Protein 6YS8 (pdb70)

B-factor: mean 116.94, std 24.21, range [65.99, 197.25]

Solvent-accessible surface area: 34850 Å² total; per-residue (Å²): 127,118,48,29,86,4,2,29,0,0,0,1,0,2,1,0,2,9,0,13,38,24,6,71,41,9,3,35,0,1,0,36,0,4,104,50,0,57,53,25,8,77,41,25,28,91,72,2,97,70,55,34,72,40,5,61,90,82,6,72,128,56,141,48,149,84,20,128,8,6,101,11,4,91,112,2,44,57,16,0,64,113,5,29,94,40,0,19,76,1,28,88,55,1,28,146,64,66,135,71,63,128,166,105,55,90,43,41,21,97,24,0,9,44,12,53,36,3,20,64,0,7,57,1,41,20,34,47,159,60,0,56,65,0,26,56,73,0,78,100,3,36,62,36,2,115,84,20,5,29,153,58,167,153,24,45,50,27,28,64,80,4,65,138,44,2,55,14,73,69,43,132,30,60,46,29,52,98,30,100,13,0,14,36,11,0,21,31,2,5,2,0,0,0,1,0,10,0,0,1,11,8,30,4,0,0,60,6,2,27,40,1,5,80,38,16,97,95,121,58,23,41,61,0,4,29,0,0,6,3,1,1,1,6,16,6,6,47,30,33,22,47,18,25,36,12,1,0,0,54,2,4,89,40,5,66,45,25,5,92,56,19,51,84,70,2,96,61,46,37,68,54,2,49,116,89,13,70,111,47,160,44,94,57,27,126,5,8,91,26,7,82,131,3,50,60,20,1,87,89,4,44,71,29,0,17,77,2,28,87,27,0,34,132,73,67,141,86,85,175,138,90,54,87,48,43,16,61,49,0,67,105,13,88,38,5,94,70,2,20,85,58,141,31,28,27,170,52,0,80,72,2,33,56,42,2,79,120,6,28,55,34,3,92,84,26,5,41,146,60,174,128,17,52,44,25,27,62,73,1,76,161,41,3,69,31,79,61,55,115,49,106,127,37,106,116,54,89,10,1,24,75,22,4,91,41,8,4,2,0,0,1,1,0,4,1,0,3,12,6,32,6,1,5,60,2,8,24,42,6,1,84,43,2,72,62,92,172,86,69,166,102,70,34,44,87,33,19,2,93,4,0,11,38,0,1,36,0,2,15,17,16,12,18,60,109,91,135,34,127,70,43,2,14,79,24,0,27,93,0,0,77,48,0,14,114,15,8,32,49,48,3,138,85,71,102,174,131,93,71,141,146,65,39,36,70,24,45,0,91,2,1,5,33,0,0,29,0,4,10,26,8,12,38,60,124,72,132,29,131,71,44,0,8,82,19,0,18,93,0,0,77,44,3,6,94,14,21,23,31,56,8,95,96,68,127,200,210,87,49,154,154,65,58,49,97,34,40,4,80,6,0,12,38,0,0,33,0,0,8,27,37,0,4,52,116,72,150,36,132,75,37,0,31,69,22,0,25,82,0,0,74,48,0,8,101,10,3,27,64,43,5,131,120,83,137,208,164,105,57,143,126,79,20,63,97,28,52,2,82,2,0,8,32,0,0,39,0,0,4,20,11,18,49,77,109,77,155,33,123,64,75,1,25,77,17,0,26,90,0,0,75,68,0,8,108,19,13,24,55,44,10,125,74,97,128,203,223,78,70,120,142,67,25,37,84,29,42,5,82,5,0,13,41,0,0,41,0,0,0,21,42,16,8,24,72,117,115,41,124,58,26,2,19,56,19,2,16,96,0,0,69,33,0,10,100,6,12,31,41,38,22,107,119,60,131,195

Organism: Flavobacterium johnsoniae (NCBI:txid986)

Nearest PDB structures (foldseek):
  6ys8-assembly1_E  TM=1.017E+00  e=3.711E-08  Flavobacterium johnsoniae
  6ys8-assembly1_F  TM=9.566E-01  e=1.027E-06  Flavobacterium johnsoniae
  6ys8-assembly1_D  TM=9.067E-01  e=1.389E-06  Flavobacterium johnsoniae
  8trh-assembly1_J  TM=6.489E-01  e=8.080E+00  Homo sapiens
  6ys8-assembly1_A  TM=8.858E-01  e=7.750E-31  Flavobacterium johnsoniae

Foldseek 3Di:
DVCVVVVVVVVVVVVVVVPFDDDPPPLVVLQVLLVVLVVVLVVLVVVLVVLLVVLVVVCVVPNDLSVLLNVLLVQLVVLLVVLLVVLVVVLCLLCPPFDQDPPVGGTPSSPQFWRPSCPQQADPQGGDVNPVVVLVSLVVSLVSNCVSVHDDPLCPVLSVVSCVVRVQAWDQDPVGDTGGDCCVQRPTGGSSNNSSVSSVVSSVSSVSSVVSSVSSVD/DVCVVVCVVVVVVVVVVVVVVLPDQVLVVLQVLLVVLVVLLVVLVVVLVVLLVVLVVVCVVDNDLSVLLNVLLVLLVVLLVVLLVVLVVVLCLLCPPWDAPVPVRGTPSVPLFWSVRVPQQADDQGGHPVVVVVLVSLVVSLVSNDVSDDDDPLCVVLNVVSCVVRPQAWDADPVGDTGGDCCVQPVTGGSSSVSSVSSVVNSVSSVSSVSSSVVSVVD/DDDPVVLVVLLVVLVVQLVVLVVCVVVPDQPPVNRSVVSNVVSVVSVVVSVVVVVPDPDD/DDDPVCLVCLQVVLVVLLVVLVVLQVPVDAPDPCSSVNSNVVSVVSVVVNVVPVVPDPDD/DQDDVRLVCLVPVLVVLLVVLVVCVVPQPQPPPCRSVVSNVSSVVSVVVSVVVVVPDPDD/DDDVVCLVVQLVVLVVQLVVLVVCVVPVDAPPPRRSVNSNVVSVVSNVVSVVVVVPDPDD/DDDPVCLVVLVVVLVVQCVVQVVLAVVFDPPDPARHVRSNVVNVVSVVVCVVCVPPDPDD

Radius of gyration: 29.73 Å; Cα contacts (8 Å, |Δi|>4): 973; chains: 7; bounding box: 57×49×100 Å

InterPro domains:
  IPR019859 Gliding motility-associated protein GldM [TIGR03517] (1-510)
  IPR022719 Gliding motility-associated protein GldM, C-terminal [PF12080] (408-496)
  IPR022720 Gliding motility-associated protein GldM, N-terminal [PF12081] (31-224)
  IPR048405 Gliding motility-associated protein GldM, first immunoglobulin-like domain [PF21601] (229-321)
  IPR048406 Gliding motility-associated protein GldM, second immunoglobulin-like domain [PF21602] (325-405)

Secondary structure (DSSP, 8-state):
-TTHHHHHHHHHHHHHTTS--S-TTTHHHHHHHHHHHHHHHHHHHHHHHHHHHHHHHHHHHS-SHHHHHHHHHHHHHHHHHHHHHHHHHHHHHHSTTSPPPTTT----TTT-----TTGGGB-SSSB-TTTHHHHHHHHHHHHHHHHHS-S-STTHHHHHHHHHH---S-EE-SSS-EE-HHHHTTTT--HHHHHHHHHHHHHHHHHHHHHHHHHHH-/-HHHHHHHHHHHHHHHHHHHHHSS-GGGHHHHHHHHHHHHHHHHHHHHHHHHHHHHHHHHHS-SHHHHHHHHHHHHHHHHHHHHHHHHHHHHHHTTT----TTS-S--TTT----TT-GGGEETTEE-HHHHHHHHHHHHHHHHHHHHS-S-TTTHHHHHHHHHHT--S----SSS----HHHHHTTT--HHHHHHHHHHHHHHHHHHHHHHHHHHHH-/---TTTHHHHHHHHHHHHHHHHHHHHHT--SSS-SSSSSHHHHHHHHHHHHHHTSS----/---HHHHHHHHHHHHHHHHHHHHHHTT---TTTTTTHHHHHHHHHHHHHHHHHTSS----/---HHHHHHHHHHHHHHHHHHHHHHHH---TTTTTTHHHHHHHHHHHHHHHHHTTS----/---SHHHHHHHHHHHHHHHHHHHHHHHT--TTT-TTHHHHHHHHHHHHHHHHHTSS----/---HHHHHHHHHHHHHHHHHHHHHHTT---TTTTTTHHHHHHHHHHHHHHHHHTSS----

Structure (mmCIF, N/CA/C/O backbone):
data_6YS8
#
_entry.id   6YS8
#
loop_
_entity.id
_entity.type
_entity.pdbx_description
1 polymer GldM
2 polymer GldL
#
loop_
_atom_site.group_PDB
_atom_site.id
_atom_site.type_symbol
_atom_site.label_atom_id
_atom_site.label_alt_id
_atom_site.label_comp_id
_atom_site.label_asym_id
_atom_site.label_entity_id
_atom_site.label_seq_id
_atom_site.pdbx_PDB_ins_code
_atom_site.Cartn_x
_atom_site.Cartn_y
_atom_site.Cartn_z
_atom_site.occupancy
_atom_site.B_iso_or_equiv
_atom_site.auth_seq_id
_atom_site.auth_comp_id
_atom_site.auth_asym_id
_atom_site.auth_atom_id
_atom_site.pdbx_PDB_model_num
ATOM 1 N N . THR A 1 7 ? 108.156 101.666 126.155 1.00 95.24 7 THR A N 1
ATOM 2 C CA . THR A 1 7 ? 107.861 101.432 124.716 1.00 95.24 7 THR A CA 1
ATOM 3 C C . THR A 1 7 ? 108.515 100.119 124.269 1.00 95.24 7 THR A C 1
ATOM 4 O O . THR A 1 7 ? 109.637 100.176 123.730 1.00 95.24 7 THR A O 1
ATOM 8 N N . PRO A 1 8 ? 107.871 98.949 124.474 1.00 95.99 8 PRO A N 1
ATOM 9 C CA . PRO A 1 8 ? 108.443 97.659 124.070 1.00 95.99 8 PRO A CA 1
ATOM 10 C C . PRO A 1 8 ? 108.533 97.535 122.542 1.00 95.99 8 PRO A C 1
ATOM 11 O O . PRO A 1 8 ? 109.617 97.673 122.005 1.00 95.99 8 PRO A O 1
ATOM 15 N N . ARG A 1 9 ? 107.396 97.272 121.891 1.00 100.25 9 ARG A N 1
ATOM 16 C CA . ARG A 1 9 ? 107.345 97.133 120.411 1.00 100.25 9 ARG A CA 1
ATOM 17 C C . ARG A 1 9 ? 107.009 98.494 119.790 1.00 100.25 9 ARG A C 1
ATOM 18 O O . ARG A 1 9 ? 106.955 98.580 118.549 1.00 100.25 9 ARG A O 1
ATOM 26 N N . GLN A 1 10 ? 106.804 99.513 120.631 1.00 92.55 10 GLN A N 1
ATOM 27 C CA . GLN A 1 10 ? 106.470 100.883 120.155 1.00 92.55 10 GLN A CA 1
ATOM 28 C C . GLN A 1 10 ? 107.625 101.421 119.303 1.00 92.55 10 GLN A C 1
ATOM 29 O O . GLN A 1 10 ? 107.344 102.072 118.278 1.00 92.55 10 GLN A O 1
ATOM 35 N N . LYS A 1 11 ? 108.869 101.152 119.714 1.00 95.83 11 LYS A N 1
ATOM 36 C CA . LYS A 1 11 ? 110.071 101.608 118.965 1.00 95.83 11 LYS A CA 1
ATOM 37 C C . LYS A 1 11 ? 109.930 101.201 117.494 1.00 95.83 11 LYS A C 1
ATOM 38 O O . LYS A 1 11 ? 110.093 102.076 116.621 1.00 95.83 11 LYS A O 1
ATOM 44 N N . MET A 1 12 ? 109.630 99.923 117.241 1.00 98.51 12 MET A N 1
ATOM 45 C CA . MET A 1 12 ? 109.450 99.405 115.858 1.00 98.51 12 MET A CA 1
ATOM 46 C C . MET A 1 12 ? 108.469 100.309 115.103 1.00 98.51 12 MET A C 1
ATOM 47 O O . MET A 1 12 ? 108.809 100.736 113.984 1.00 98.51 12 MET A O 1
ATOM 52 N N . ILE A 1 13 ? 107.301 100.578 115.697 1.00 89.81 13 ILE A N 1
ATOM 53 C CA . ILE A 1 13 ? 106.265 101.448 115.063 1.00 89.81 13 ILE A CA 1
ATOM 54 C C . ILE A 1 13 ? 106.917 102.765 114.624 1.00 89.81 13 ILE A C 1
ATOM 55 O O . ILE A 1 13 ? 106.919 103.042 113.408 1.00 89.81 13 ILE A O 1
ATOM 60 N N . ASN A 1 14 ? 107.435 103.550 115.575 1.00 91.25 14 ASN A N 1
ATOM 61 C CA . ASN A 1 14 ? 108.072 104.811 115.209 1.00 91.25 14 ASN A CA 1
ATOM 62 C C . ASN A 1 14 ? 109.118 104.597 114.125 1.00 91.25 14 ASN A C 1
ATOM 63 O O . ASN A 1 14 ? 109.299 105.451 113.246 1.00 91.25 14 ASN A O 1
ATOM 68 N N . LEU A 1 15 ? 109.794 103.448 114.156 1.00 94.45 15 LEU A N 1
ATOM 69 C CA . LEU A 1 15 ? 110.731 103.114 113.093 1.00 94.45 15 LEU A CA 1
ATOM 70 C C . LEU A 1 15 ? 110.006 102.908 111.773 1.00 94.45 15 LEU A C 1
ATOM 71 O O . LEU A 1 15 ? 110.495 103.330 110.723 1.00 94.45 15 LEU A O 1
ATOM 76 N N . MET A 1 16 ? 108.834 102.264 111.808 1.00 90.57 16 MET A N 1
ATOM 77 C CA . MET A 1 16 ? 108.057 102.102 110.583 1.00 90.57 16 MET A CA 1
ATOM 78 C C . MET A 1 16 ? 107.593 103.448 110.051 1.00 90.57 16 MET A C 1
ATOM 79 O O . MET A 1 16 ? 107.590 103.666 108.835 1.00 90.57 16 MET A O 1
ATOM 84 N N . TYR A 1 17 ? 107.235 104.364 110.953 1.00 82.94 17 TYR A N 1
ATOM 85 C CA . TYR A 1 17 ? 106.884 105.724 110.562 1.00 82.94 17 TYR A CA 1
ATOM 86 C C . TYR A 1 17 ? 108.046 106.409 109.865 1.00 82.94 17 TYR A C 1
ATOM 87 O O . TYR A 1 17 ? 107.872 107.040 108.819 1.00 82.94 17 TYR A O 1
ATOM 96 N N . LEU A 1 18 ? 109.247 106.259 110.423 1.00 83.95 18 LEU A N 1
ATOM 97 C CA . LEU A 1 18 ? 110.437 106.867 109.836 1.00 83.95 18 LEU A CA 1
ATOM 98 C C . LEU A 1 18 ? 110.779 106.250 108.484 1.00 83.95 18 LEU A C 1
ATOM 99 O O . LEU A 1 18 ? 111.126 106.966 107.538 1.00 83.95 18 LEU A O 1
ATOM 104 N N . VAL A 1 19 ? 110.645 104.927 108.372 1.00 82.98 19 VAL A N 1
ATOM 105 C CA . VAL A 1 19 ? 110.967 104.221 107.137 1.00 82.98 19 VAL A CA 1
ATOM 106 C C . VAL A 1 19 ? 110.011 104.623 106.027 1.00 82.98 19 VAL A C 1
ATOM 107 O O . VAL A 1 19 ? 110.433 104.929 104.909 1.00 82.98 19 VAL A O 1
ATOM 111 N N . PHE A 1 20 ? 108.715 104.669 106.319 1.00 83.87 20 PHE A N 1
ATOM 112 C CA . PHE A 1 20 ? 107.762 104.970 105.266 1.00 83.87 20 PHE A CA 1
ATOM 113 C C . PHE A 1 20 ? 107.591 106.465 105.041 1.00 83.87 20 PHE A C 1
ATOM 114 O O . PHE A 1 20 ? 107.050 106.855 104.003 1.00 83.87 20 PHE A O 1
ATOM 122 N N . ILE A 1 21 ? 108.060 107.314 105.961 1.00 78.46 21 ILE A N 1
ATOM 123 C CA . ILE A 1 21 ? 108.161 108.729 105.622 1.00 78.46 21 ILE A CA 1
ATOM 124 C C . ILE A 1 21 ? 109.432 108.976 104.828 1.00 78.46 21 ILE A C 1
ATOM 125 O O . ILE A 1 21 ? 109.539 109.976 104.111 1.00 78.46 21 ILE A O 1
ATOM 130 N N . ALA A 1 22 ? 110.405 108.072 104.916 1.00 81.59 22 ALA A N 1
ATOM 131 C CA . ALA A 1 22 ? 111.523 108.134 103.993 1.00 81.59 22 ALA A CA 1
ATOM 132 C C . ALA A 1 22 ? 111.169 107.564 102.632 1.00 81.59 22 ALA A C 1
ATOM 133 O O . ALA A 1 22 ? 111.643 108.071 101.615 1.00 81.59 22 ALA A O 1
ATOM 135 N N . MET A 1 23 ? 110.332 106.533 102.586 1.00 88.50 23 MET A N 1
ATOM 136 C CA . MET A 1 23 ? 110.013 105.865 101.335 1.00 88.50 23 MET A CA 1
ATOM 137 C C . MET A 1 23 ? 108.925 106.574 100.551 1.00 88.50 23 MET A C 1
ATOM 138 O O . MET A 1 23 ? 108.642 106.176 99.416 1.00 88.50 23 MET A O 1
ATOM 143 N N . LEU A 1 24 ? 108.331 107.635 101.098 1.00 78.91 24 LEU A N 1
ATOM 144 C CA . LEU A 1 24 ? 107.514 108.529 100.294 1.00 78.91 24 LEU A CA 1
ATOM 145 C C . LEU A 1 24 ? 108.354 109.567 99.569 1.00 78.91 24 LEU A C 1
ATOM 146 O O . LEU A 1 24 ? 107.810 110.546 99.048 1.00 78.91 24 LEU A O 1
ATOM 151 N N . ALA A 1 25 ? 109.667 109.366 99.517 1.00 87.00 25 ALA A N 1
ATOM 152 C CA . ALA A 1 25 ? 110.533 110.105 98.620 1.00 87.00 25 ALA A CA 1
ATOM 153 C C . ALA A 1 25 ? 110.522 109.478 97.237 1.00 87.00 25 ALA A C 1
ATOM 154 O O . ALA A 1 25 ? 109.619 108.704 96.905 1.00 87.00 25 ALA A O 1
ATOM 156 N N . MET A 1 26 ? 111.505 109.860 96.427 1.00 107.92 26 MET A N 1
ATOM 157 C CA . MET A 1 26 ? 111.653 109.373 95.062 1.00 107.92 26 MET A CA 1
ATOM 158 C C . MET A 1 26 ? 111.766 107.856 95.030 1.00 107.92 26 MET A C 1
ATOM 159 O O . MET A 1 26 ? 112.483 107.257 95.834 1.00 107.92 26 MET A O 1
ATOM 164 N N . ASN A 1 27 ? 111.020 107.234 94.127 1.00 96.19 27 ASN A N 1
ATOM 165 C CA . ASN A 1 27 ? 110.963 105.784 94.072 1.00 96.19 27 ASN A CA 1
ATOM 166 C C . ASN A 1 27 ? 111.273 105.236 92.692 1.00 96.19 27 ASN A C 1
ATOM 167 O O . ASN A 1 27 ? 111.723 104.094 92.564 1.00 96.19 27 ASN A O 1
ATOM 172 N N . VAL A 1 28 ? 111.035 106.019 91.647 1.00 92.04 28 VAL A N 1
ATOM 173 C CA . VAL A 1 28 ? 111.572 105.666 90.347 1.00 92.04 28 VAL A CA 1
ATOM 174 C C . VAL A 1 28 ? 113.006 106.189 90.259 1.00 92.04 28 VAL A C 1
ATOM 175 O O . VAL A 1 28 ? 113.355 107.220 90.843 1.00 92.04 28 VAL A O 1
ATOM 179 N N . SER A 1 29 ? 113.864 105.436 89.580 1.00 91.71 29 SER A N 1
ATOM 180 C CA . SER A 1 29 ? 115.300 105.524 89.798 1.00 91.71 29 SER A CA 1
ATOM 181 C C . SER A 1 29 ? 115.985 106.550 88.894 1.00 91.71 29 SER A C 1
ATOM 182 O O . SER A 1 29 ? 115.357 107.218 88.076 1.00 91.71 29 SER A O 1
ATOM 185 N N . LYS A 1 30 ? 117.312 106.649 89.055 1.00 98.39 30 LYS A N 1
ATOM 186 C CA . LYS A 1 30 ? 118.138 107.591 88.298 1.00 98.39 30 LYS A CA 1
ATOM 187 C C . LYS A 1 30 ? 118.296 107.130 86.855 1.00 98.39 30 LYS A C 1
ATOM 188 O O . LYS A 1 30 ? 118.605 107.912 85.951 1.00 98.39 30 LYS A O 1
ATOM 194 N N . GLU A 1 31 ? 118.062 105.841 86.643 1.00 88.82 31 GLU A N 1
ATOM 195 C CA . GLU A 1 31 ? 117.675 105.174 85.407 1.00 88.82 31 GLU A CA 1
ATOM 196 C C . GLU A 1 31 ? 116.196 105.490 85.226 1.00 88.82 31 GLU A C 1
ATOM 197 O O . GLU A 1 31 ? 115.830 106.664 85.267 1.00 88.82 31 GLU A O 1
ATOM 203 N N . VAL A 1 32 ? 115.342 104.493 85.006 1.00 77.92 32 VAL A N 1
ATOM 204 C CA . VAL A 1 32 ? 114.114 104.451 84.210 1.00 77.92 32 VAL A CA 1
ATOM 205 C C . VAL A 1 32 ? 113.518 105.760 83.692 1.00 77.92 32 VAL A C 1
ATOM 206 O O . VAL A 1 32 ? 113.077 105.809 82.540 1.00 77.92 32 VAL A O 1
ATOM 210 N N . ILE A 1 33 ? 113.484 106.826 84.507 1.00 77.07 33 ILE A N 1
ATOM 211 C CA . ILE A 1 33 ? 113.065 108.134 83.985 1.00 77.07 33 ILE A CA 1
ATOM 212 C C . ILE A 1 33 ? 114.015 108.630 82.902 1.00 77.07 33 ILE A C 1
ATOM 213 O O . ILE A 1 33 ? 113.608 109.398 82.020 1.00 77.07 33 ILE A O 1
ATOM 218 N N . SER A 1 34 ? 115.275 108.186 82.931 1.00 79.55 34 SER A N 1
ATOM 219 C CA . SER A 1 34 ? 116.179 108.407 81.811 1.00 79.55 34 SER A CA 1
ATOM 220 C C . SER A 1 34 ? 115.654 107.774 80.530 1.00 79.55 34 SER A C 1
ATOM 221 O O . SER A 1 34 ? 115.787 108.357 79.451 1.00 79.55 34 SER A O 1
ATOM 224 N N . ALA A 1 35 ? 115.036 106.599 80.630 1.00 72.25 35 ALA A N 1
ATOM 225 C CA . ALA A 1 35 ? 114.473 105.946 79.457 1.00 72.25 35 ALA A CA 1
ATOM 226 C C . ALA A 1 35 ? 113.204 106.649 79.018 1.00 72.25 35 ALA A C 1
ATOM 227 O O . ALA A 1 35 ? 112.885 106.678 77.823 1.00 72.25 35 ALA A O 1
ATOM 229 N N . PHE A 1 36 ? 112.472 107.197 79.989 1.00 84.62 36 PHE A N 1
ATOM 230 C CA . PHE A 1 36 ? 111.253 107.945 79.725 1.00 84.62 36 PHE A CA 1
ATOM 231 C C . PHE A 1 36 ? 111.587 109.166 78.897 1.00 84.62 36 PHE A C 1
ATOM 232 O O . PHE A 1 36 ? 110.902 109.462 77.920 1.00 84.62 36 PHE A O 1
ATOM 240 N N . GLY A 1 37 ? 112.671 109.847 79.265 1.00 77.13 37 GLY A N 1
ATOM 241 C CA . GLY A 1 37 ? 113.089 111.013 78.505 1.00 77.13 37 GLY A CA 1
ATOM 242 C C . GLY A 1 37 ? 113.579 110.663 77.113 1.00 77.13 37 GLY A C 1
ATOM 243 O O . GLY A 1 37 ? 113.319 111.395 76.149 1.00 77.13 37 GLY A O 1
ATOM 244 N N . LEU A 1 38 ? 114.267 109.527 76.984 1.00 84.18 38 LEU A N 1
ATOM 245 C CA . LEU A 1 38 ? 114.780 109.111 75.686 1.00 84.18 38 LEU A CA 1
ATOM 246 C C . LEU A 1 38 ? 113.640 108.785 74.737 1.00 84.18 38 LEU A C 1
ATOM 247 O O . LEU A 1 38 ? 113.593 109.287 73.610 1.00 84.18 38 LEU A O 1
ATOM 252 N N . MET A 1 39 ? 112.698 107.960 75.181 1.00 80.93 39 MET A N 1
ATOM 253 C CA . MET A 1 39 ? 111.577 107.659 74.309 1.00 80.93 39 MET A CA 1
ATOM 254 C C . MET A 1 39 ? 110.599 108.816 74.198 1.00 80.93 39 MET A C 1
ATOM 255 O O . MET A 1 39 ? 109.832 108.850 73.240 1.00 80.93 39 MET A O 1
ATOM 260 N N . ASN A 1 40 ? 110.648 109.795 75.101 1.00 80.98 40 ASN A N 1
ATOM 261 C CA . ASN A 1 40 ? 109.917 111.028 74.855 1.00 80.98 40 ASN A CA 1
ATOM 262 C C . ASN A 1 40 ? 110.516 111.783 73.682 1.00 80.98 40 ASN A C 1
ATOM 263 O O . ASN A 1 40 ? 109.781 112.276 72.819 1.00 80.98 40 ASN A O 1
ATOM 268 N N . GLU A 1 41 ? 111.850 111.855 73.623 1.00 88.46 41 GLU A N 1
ATOM 269 C CA . GLU A 1 41 ? 112.515 112.474 72.478 1.00 88.46 41 GLU A CA 1
ATOM 270 C C . GLU A 1 41 ? 112.250 111.695 71.195 1.00 88.46 41 GLU A C 1
ATOM 271 O O . GLU A 1 41 ? 112.028 112.291 70.132 1.00 88.46 41 GLU A O 1
ATOM 277 N N . LYS A 1 42 ? 112.233 110.362 71.293 1.00 84.48 42 LYS A N 1
ATOM 278 C CA . LYS A 1 42 ? 111.933 109.515 70.142 1.00 84.48 42 LYS A CA 1
ATOM 279 C C . LYS A 1 42 ? 110.505 109.721 69.659 1.00 84.48 42 LYS A C 1
ATOM 280 O O . LYS A 1 42 ? 110.269 109.863 68.454 1.00 84.48 42 LYS A O 1
ATOM 286 N N . PHE A 1 43 ? 109.549 109.764 70.589 1.00 79.38 43 PHE A N 1
ATOM 287 C CA . PHE A 1 43 ? 108.149 109.957 70.241 1.00 79.38 43 PHE A CA 1
ATOM 288 C C . PHE A 1 43 ? 107.921 111.324 69.625 1.00 79.38 43 PHE A C 1
ATOM 289 O O . PHE A 1 43 ? 107.153 111.457 68.669 1.00 79.38 43 PHE A O 1
ATOM 297 N N . GLU A 1 44 ? 108.602 112.348 70.137 1.00 87.81 44 GLU A N 1
ATOM 298 C CA . GLU A 1 44 ? 108.412 113.686 69.602 1.00 87.81 44 GLU A CA 1
ATOM 299 C C . GLU A 1 44 ? 109.049 113.870 68.233 1.00 87.81 44 GLU A C 1
ATOM 300 O O . GLU A 1 44 ? 108.419 114.485 67.359 1.00 87.81 44 GLU A O 1
ATOM 306 N N . ALA A 1 45 ? 110.235 113.300 68.003 1.00 90.98 45 ALA A N 1
ATOM 307 C CA . ALA A 1 45 ? 110.801 113.306 66.660 1.00 90.98 45 ALA A CA 1
ATOM 308 C C . ALA A 1 45 ? 109.940 112.505 65.691 1.00 90.98 45 ALA A C 1
ATOM 309 O O . ALA A 1 45 ? 109.746 112.916 64.536 1.00 90.98 45 ALA A O 1
ATOM 311 N N . ALA A 1 46 ? 109.367 111.396 66.168 1.00 91.49 46 ALA A N 1
ATOM 312 C CA . ALA A 1 46 ? 108.527 110.567 65.316 1.00 91.49 46 ALA A CA 1
ATOM 313 C C . ALA A 1 46 ? 107.229 111.264 64.946 1.00 91.49 46 ALA A C 1
ATOM 314 O O . ALA A 1 46 ? 106.801 111.185 63.791 1.00 91.49 46 ALA A O 1
ATOM 316 N N . ASN A 1 47 ? 106.593 111.967 65.886 1.00 94.89 47 ASN A N 1
ATOM 317 C CA . ASN A 1 47 ? 105.330 112.600 65.531 1.00 94.89 47 ASN A CA 1
ATOM 318 C C . ASN A 1 47 ? 105.560 113.862 64.710 1.00 94.89 47 ASN A C 1
ATOM 319 O O . ASN A 1 47 ? 104.716 114.232 63.884 1.00 94.89 47 ASN A O 1
ATOM 324 N N . THR A 1 48 ? 106.720 114.508 64.881 1.00 103.12 48 THR A N 1
ATOM 325 C CA . THR A 1 48 ? 107.090 115.607 63.990 1.00 103.12 48 THR A CA 1
ATOM 326 C C . THR A 1 48 ? 107.262 115.118 62.554 1.00 103.12 48 THR A C 1
ATOM 327 O O . THR A 1 48 ? 106.728 115.715 61.604 1.00 103.12 48 THR A O 1
ATOM 331 N N . SER A 1 49 ? 107.988 114.007 62.388 1.00 111.43 49 SER A N 1
ATOM 332 C CA . SER A 1 49 ? 108.132 113.396 61.071 1.00 111.43 49 SER A CA 1
ATOM 333 C C . SER A 1 49 ? 106.790 112.949 60.500 1.00 111.43 49 SER A C 1
ATOM 334 O O . SER A 1 49 ? 106.534 113.126 59.297 1.00 111.43 49 SER A O 1
ATOM 337 N N . SER A 1 50 ? 105.899 112.441 61.355 1.00 107.28 50 SER A N 1
ATOM 338 C CA . SER A 1 50 ? 104.630 111.921 60.868 1.00 107.28 50 SER A CA 1
ATOM 339 C C . SER A 1 50 ? 103.720 113.049 60.415 1.00 107.28 50 SER A C 1
ATOM 340 O O . SER A 1 50 ? 103.024 112.915 59.415 1.00 107.28 50 SER A O 1
ATOM 343 N N . VAL A 1 51 ? 103.697 114.171 61.143 1.00 117.73 51 VAL A N 1
ATOM 344 C CA . VAL A 1 51 ? 102.824 115.265 60.719 1.00 117.73 51 VAL A CA 1
ATOM 345 C C . VAL A 1 51 ? 103.370 115.919 59.453 1.00 117.73 51 VAL A C 1
ATOM 346 O O . VAL A 1 51 ? 102.598 116.306 58.555 1.00 117.73 51 VAL A O 1
ATOM 350 N N . THR A 1 52 ? 104.703 115.958 59.306 1.00 124.86 52 THR A N 1
ATOM 351 C CA . THR A 1 52 ? 105.276 116.552 58.102 1.00 124.86 52 THR A CA 1
ATOM 352 C C . THR A 1 52 ? 105.047 115.675 56.873 1.00 124.86 52 THR A C 1
ATOM 353 O O . THR A 1 52 ? 104.988 116.179 55.746 1.00 124.86 52 THR A O 1
ATOM 357 N N . THR A 1 53 ? 104.913 114.356 57.059 1.00 129.20 53 THR A N 1
ATOM 358 C CA . THR A 1 53 ? 104.534 113.550 55.896 1.00 129.20 53 THR A CA 1
ATOM 359 C C . THR A 1 53 ? 103.016 113.416 55.762 1.00 129.20 53 THR A C 1
ATOM 360 O O . THR A 1 53 ? 102.518 113.122 54.670 1.00 129.20 53 THR A O 1
ATOM 364 N N . ASN A 1 54 ? 102.268 113.645 56.846 1.00 118.66 54 ASN A N 1
ATOM 365 C CA . ASN A 1 54 ? 100.812 113.586 56.786 1.00 118.66 54 ASN A CA 1
ATOM 366 C C . ASN A 1 54 ? 100.257 114.741 55.979 1.00 118.66 54 ASN A C 1
ATOM 367 O O . ASN A 1 54 ? 99.214 114.606 55.325 1.00 118.66 54 ASN A O 1
ATOM 372 N N . GLU A 1 55 ? 100.934 115.892 56.040 1.00 138.70 55 GLU A N 1
ATOM 373 C CA . GLU A 1 55 ? 100.556 117.016 55.189 1.00 138.70 55 GLU A CA 1
ATOM 374 C C . GLU A 1 55 ? 100.657 116.652 53.712 1.00 138.70 55 GLU A C 1
ATOM 375 O O . GLU A 1 55 ? 99.739 116.935 52.932 1.00 138.70 55 GLU A O 1
ATOM 381 N N . SER A 1 56 ? 101.729 115.959 53.323 1.00 146.67 56 SER A N 1
ATOM 382 C CA . SER A 1 56 ? 101.873 115.510 51.942 1.00 146.67 56 SER A CA 1
ATOM 383 C C . SER A 1 56 ? 100.901 114.394 51.579 1.00 146.67 56 SER A C 1
ATOM 384 O O . SER A 1 56 ? 100.450 114.337 50.427 1.00 146.67 56 SER A O 1
ATOM 387 N N . LEU A 1 57 ? 100.568 113.521 52.536 1.00 134.79 57 LEU A N 1
ATOM 388 C CA . LEU A 1 57 ? 99.554 112.495 52.297 1.00 134.79 57 LEU A CA 1
ATOM 389 C C . LEU A 1 57 ? 98.194 113.113 52.004 1.00 134.79 57 LEU A C 1
ATOM 390 O O . LEU A 1 57 ? 97.538 112.746 51.023 1.00 134.79 57 LEU A O 1
ATOM 395 N N . LEU A 1 58 ? 97.765 114.075 52.824 1.00 135.69 58 LEU A N 1
ATOM 396 C CA . LEU A 1 58 ? 96.471 114.699 52.567 1.00 135.69 58 LEU A CA 1
ATOM 397 C C . LEU A 1 58 ? 96.520 115.602 51.342 1.00 135.69 58 LEU A C 1
ATOM 398 O O . LEU A 1 58 ? 95.490 115.803 50.688 1.00 135.69 58 LEU A O 1
ATOM 403 N N . THR A 1 59 ? 97.703 116.123 51.001 1.00 147.66 59 THR A N 1
ATOM 404 C CA . THR A 1 59 ? 97.854 116.908 49.779 1.00 147.66 59 THR A CA 1
ATOM 405 C C . THR A 1 59 ? 97.651 116.045 48.539 1.00 147.66 59 THR A C 1
ATOM 406 O O . THR A 1 59 ? 96.904 116.414 47.626 1.00 147.66 59 THR A O 1
ATOM 410 N N . SER A 1 60 ? 98.293 114.874 48.505 1.00 148.59 60 SER A N 1
ATOM 411 C CA . SER A 1 60 ? 98.049 113.929 47.418 1.00 148.59 60 SER A CA 1
ATOM 412 C C . SER A 1 60 ? 96.613 113.424 47.422 1.00 148.59 60 SER A C 1
ATOM 413 O O . SER A 1 60 ? 96.032 113.199 46.352 1.00 148.59 60 SER A O 1
ATOM 416 N N . LEU A 1 61 ? 96.016 113.300 48.610 1.00 151.36 61 LEU A N 1
ATOM 417 C CA . LEU A 1 61 ? 94.656 112.791 48.730 1.00 151.36 61 LEU A CA 1
ATOM 418 C C . LEU A 1 61 ? 93.648 113.763 48.129 1.00 151.36 61 LEU A C 1
ATOM 419 O O . LEU A 1 61 ? 92.833 113.385 47.279 1.00 151.36 61 LEU A O 1
ATOM 424 N N . ASP A 1 62 ? 93.701 115.034 48.535 1.00 158.69 62 ASP A N 1
ATOM 425 C CA . ASP A 1 62 ? 92.725 115.979 48.005 1.00 158.69 62 ASP A CA 1
ATOM 426 C C . ASP A 1 62 ? 93.097 116.412 46.592 1.00 158.69 62 ASP A C 1
ATOM 427 O O . ASP A 1 62 ? 92.242 116.885 45.840 1.00 158.69 62 ASP A O 1
ATOM 432 N N . GLN A 1 63 ? 94.354 116.196 46.186 1.00 160.60 63 GLN A N 1
ATOM 433 C CA . GLN A 1 63 ? 94.714 116.399 44.787 1.00 160.60 63 GLN A CA 1
ATOM 434 C C . GLN A 1 63 ? 94.046 115.360 43.893 1.00 160.60 63 GLN A C 1
ATOM 435 O O . GLN A 1 63 ? 93.452 115.699 42.861 1.00 160.60 63 GLN A O 1
ATOM 441 N N . LYS A 1 64 ? 94.110 114.084 44.291 1.00 160.87 64 LYS A N 1
ATOM 442 C CA . LYS A 1 64 ? 93.417 113.039 43.540 1.00 160.87 64 LYS A CA 1
ATOM 443 C C . LYS A 1 64 ? 91.903 113.195 43.630 1.00 160.87 64 LYS A C 1
ATOM 444 O O . LYS A 1 64 ? 91.186 112.858 42.679 1.00 160.87 64 LYS A O 1
ATOM 450 N N . ALA A 1 65 ? 91.408 113.731 44.749 1.00 160.57 65 ALA A N 1
ATOM 451 C CA . ALA A 1 65 ? 89.980 114.001 44.878 1.00 160.57 65 ALA A CA 1
ATOM 452 C C . ALA A 1 65 ? 89.539 115.127 43.951 1.00 160.57 65 ALA A C 1
ATOM 453 O O . ALA A 1 65 ? 88.453 115.064 43.364 1.00 160.57 65 ALA A O 1
ATOM 455 N N . ALA A 1 66 ? 90.365 116.166 43.807 1.00 159.20 66 ALA A N 1
ATOM 456 C CA . ALA A 1 66 ? 90.032 117.253 42.896 1.00 159.20 66 ALA A CA 1
ATOM 457 C C . ALA A 1 66 ? 90.185 116.827 41.444 1.00 159.20 66 ALA A C 1
ATOM 458 O O . ALA A 1 66 ? 89.523 117.387 40.563 1.00 159.20 66 ALA A O 1
ATOM 460 N N . GLU A 1 67 ? 91.056 115.852 41.175 1.00 164.40 67 GLU A N 1
ATOM 461 C CA . GLU A 1 67 ? 91.137 115.290 39.831 1.00 164.40 67 GLU A CA 1
ATOM 462 C C . GLU A 1 67 ? 89.884 114.490 39.499 1.00 164.40 67 GLU A C 1
ATOM 463 O O . GLU A 1 67 ? 89.231 114.735 38.478 1.00 164.40 67 GLU A O 1
ATOM 469 N N . ALA A 1 68 ? 89.528 113.532 40.353 1.00 165.00 68 ALA A N 1
ATOM 470 C CA . ALA A 1 68 ? 88.322 112.736 40.160 1.00 165.00 68 ALA A CA 1
ATOM 471 C C . ALA A 1 68 ? 87.585 112.649 41.486 1.00 165.00 68 ALA A C 1
ATOM 472 O O . ALA A 1 68 ? 88.179 112.277 42.501 1.00 165.00 68 ALA A O 1
ATOM 474 N N . LYS A 1 69 ? 86.304 113.005 41.478 1.00 168.94 69 LYS A N 1
ATOM 475 C CA . LYS A 1 69 ? 85.480 112.931 42.673 1.00 168.94 69 LYS A CA 1
ATOM 476 C C . LYS A 1 69 ? 84.876 111.534 42.821 1.00 168.94 69 LYS A C 1
ATOM 477 O O . LYS A 1 69 ? 85.280 110.575 42.159 1.00 168.94 69 LYS A O 1
ATOM 483 N N . GLY A 1 70 ? 83.894 111.426 43.717 1.00 168.63 70 GLY A N 1
ATOM 484 C CA . GLY A 1 70 ? 83.180 110.185 43.948 1.00 168.63 70 GLY A CA 1
ATOM 485 C C . GLY A 1 70 ? 83.584 109.560 45.274 1.00 168.63 70 GLY A C 1
ATOM 486 O O . GLY A 1 70 ? 83.442 110.178 46.335 1.00 168.63 70 GLY A O 1
ATOM 487 N N . GLU A 1 71 ? 84.082 108.323 45.200 1.00 173.30 71 GLU A N 1
ATOM 488 C CA . GLU A 1 71 ? 84.648 107.679 46.380 1.00 173.30 71 GLU A CA 1
ATOM 489 C C . GLU A 1 71 ? 85.891 108.403 46.867 1.00 173.30 71 GLU A C 1
ATOM 490 O O . GLU A 1 71 ? 86.112 108.488 48.081 1.00 173.30 71 GLU A O 1
ATOM 496 N N . PHE A 1 72 ? 86.686 108.948 45.941 1.00 160.30 72 PHE A N 1
ATOM 497 C CA . PHE A 1 72 ? 87.814 109.806 46.285 1.00 160.30 72 PHE A CA 1
ATOM 498 C C . PHE A 1 72 ? 87.357 111.047 47.040 1.00 160.30 72 PHE A C 1
ATOM 499 O O . PHE A 1 72 ? 87.969 111.429 48.043 1.00 160.30 72 PHE A O 1
ATOM 507 N N . ALA A 1 73 ? 86.262 111.662 46.585 1.00 152.03 73 ALA A N 1
ATOM 508 C CA . ALA A 1 73 ? 85.750 112.863 47.234 1.00 152.03 73 ALA A CA 1
ATOM 509 C C . ALA A 1 73 ? 85.192 112.555 48.614 1.00 152.03 73 ALA A C 1
ATOM 510 O O . ALA A 1 73 ? 85.414 113.321 49.555 1.00 152.03 73 ALA A O 1
ATOM 512 N N . LYS A 1 74 ? 84.472 111.440 48.752 1.00 148.42 74 LYS A N 1
ATOM 513 C CA . LYS A 1 74 ? 83.930 111.052 50.054 1.00 148.42 74 LYS A CA 1
ATOM 514 C C . LYS A 1 74 ? 85.045 110.698 51.030 1.00 148.42 74 LYS A C 1
ATOM 515 O O . LYS A 1 74 ? 84.970 111.036 52.223 1.00 148.42 74 LYS A O 1
ATOM 521 N N . ALA A 1 75 ? 86.098 110.046 50.529 1.00 144.50 75 ALA A N 1
ATOM 522 C CA . ALA A 1 75 ? 87.284 109.787 51.334 1.00 144.50 75 ALA A CA 1
ATOM 523 C C . ALA A 1 75 ? 87.954 111.087 51.751 1.00 144.50 75 ALA A C 1
ATOM 524 O O . ALA A 1 75 ? 88.437 111.213 52.879 1.00 144.50 75 ALA A O 1
ATOM 526 N N . ALA A 1 76 ? 87.953 112.081 50.861 1.00 145.25 76 ALA A N 1
ATOM 527 C CA . ALA A 1 76 ? 88.525 113.380 51.197 1.00 145.25 76 ALA A CA 1
ATOM 528 C C . ALA A 1 76 ? 87.701 114.096 52.258 1.00 145.25 76 ALA A C 1
ATOM 529 O O . ALA A 1 76 ? 88.259 114.760 53.137 1.00 145.25 76 ALA A O 1
ATOM 531 N N . GLU A 1 77 ? 86.374 113.964 52.199 1.00 147.70 77 GLU A N 1
ATOM 532 C CA . GLU A 1 77 ? 85.522 114.619 53.190 1.00 147.70 77 GLU A CA 1
ATOM 533 C C . GLU A 1 77 ? 85.683 113.991 54.566 1.00 147.70 77 GLU A C 1
ATOM 534 O O . GLU A 1 77 ? 85.833 114.702 55.568 1.00 147.70 77 GLU A O 1
ATOM 540 N N . THR A 1 78 ? 85.675 112.655 54.637 1.00 133.40 78 THR A N 1
ATOM 541 C CA . THR A 1 78 ? 85.896 112.030 55.939 1.00 133.40 78 THR A CA 1
ATOM 542 C C . THR A 1 78 ? 87.334 112.217 56.412 1.00 133.40 78 THR A C 1
ATOM 543 O O . THR A 1 78 ? 87.576 112.303 57.623 1.00 133.40 78 THR A O 1
ATOM 547 N N . ALA A 1 79 ? 88.274 112.391 55.477 1.00 125.80 79 ALA A N 1
ATOM 548 C CA . ALA A 1 79 ? 89.650 112.684 55.840 1.00 125.80 79 ALA A CA 1
ATOM 549 C C . ALA A 1 79 ? 89.781 114.078 56.427 1.00 125.80 79 ALA A C 1
ATOM 550 O O . ALA A 1 79 ? 90.499 114.273 57.407 1.00 125.80 79 ALA A O 1
ATOM 552 N N . HIS A 1 80 ? 89.081 115.058 55.857 1.00 122.29 80 HIS A N 1
ATOM 553 C CA . HIS A 1 80 ? 89.170 116.413 56.385 1.00 122.29 80 HIS A CA 1
ATOM 554 C C . HIS A 1 80 ? 88.423 116.538 57.706 1.00 122.29 80 HIS A C 1
ATOM 555 O O . HIS A 1 80 ? 88.840 117.299 58.588 1.00 122.29 80 HIS A O 1
ATOM 562 N N . LYS A 1 81 ? 87.342 115.771 57.876 1.00 118.29 81 LYS A N 1
ATOM 563 C CA . LYS A 1 81 ? 86.626 115.764 59.149 1.00 118.29 81 LYS A CA 1
ATOM 564 C C . LYS A 1 81 ? 87.483 115.160 60.255 1.00 118.29 81 LYS A C 1
ATOM 565 O O . LYS A 1 81 ? 87.617 115.737 61.344 1.00 118.29 81 LYS A O 1
ATOM 571 N N . VAL A 1 82 ? 88.114 114.014 59.974 1.00 107.46 82 VAL A N 1
ATOM 572 C CA . VAL A 1 82 ? 88.990 113.409 60.973 1.00 107.46 82 VAL A CA 1
ATOM 573 C C . VAL A 1 82 ? 90.267 114.226 61.124 1.00 107.46 82 VAL A C 1
ATOM 574 O O . VAL A 1 82 ? 90.893 114.218 62.184 1.00 107.46 82 VAL A O 1
ATOM 578 N N . GLN A 1 83 ? 90.614 115.018 60.106 1.00 114.74 83 GLN A N 1
ATOM 579 C CA . GLN A 1 83 ? 91.760 115.911 60.189 1.00 114.74 83 GLN A CA 1
ATOM 580 C C . GLN A 1 83 ? 91.496 117.040 61.171 1.00 114.74 83 GLN A C 1
ATOM 581 O O . GLN A 1 83 ? 92.329 117.339 62.030 1.00 114.74 83 GLN A O 1
ATOM 587 N N . ALA A 1 84 ? 90.317 117.654 61.068 1.00 116.32 84 ALA A N 1
ATOM 588 C CA . ALA A 1 84 ? 89.952 118.732 61.981 1.00 116.32 84 ALA A CA 1
ATOM 589 C C . ALA A 1 84 ? 89.788 118.214 63.404 1.00 116.32 84 ALA A C 1
ATOM 590 O O . ALA A 1 84 ? 90.271 118.835 64.360 1.00 116.32 84 ALA A O 1
ATOM 592 N N . ALA A 1 85 ? 89.142 117.054 63.557 1.00 106.65 85 ALA A N 1
ATOM 593 C CA . ALA A 1 85 ? 88.934 116.496 64.891 1.00 106.65 85 ALA A CA 1
ATOM 594 C C . ALA A 1 85 ? 90.247 116.052 65.523 1.00 106.65 85 ALA A C 1
ATOM 595 O O . ALA A 1 85 ? 90.496 116.309 66.710 1.00 106.65 85 ALA A O 1
ATOM 597 N N . SER A 1 86 ? 91.111 115.411 64.737 1.00 106.67 86 SER A N 1
ATOM 598 C CA . SER A 1 86 ? 92.394 114.964 65.242 1.00 106.67 86 SER A CA 1
ATOM 599 C C . SER A 1 86 ? 93.324 116.131 65.509 1.00 106.67 86 SER A C 1
ATOM 600 O O . SER A 1 86 ? 94.130 116.058 66.432 1.00 106.67 86 SER A O 1
ATOM 603 N N . LYS A 1 87 ? 93.211 117.223 64.749 1.00 106.38 87 LYS A N 1
ATOM 604 C CA . LYS A 1 87 ? 94.033 118.393 65.033 1.00 106.38 87 LYS A CA 1
ATOM 605 C C . LYS A 1 87 ? 93.559 119.101 66.293 1.00 106.38 87 LYS A C 1
ATOM 606 O O . LYS A 1 87 ? 94.380 119.611 67.065 1.00 106.38 87 LYS A O 1
ATOM 612 N N . GLU A 1 88 ? 92.242 119.119 66.524 1.00 112.75 88 GLU A N 1
ATOM 613 C CA . GLU A 1 88 ? 91.703 119.649 67.773 1.00 112.75 88 GLU A CA 1
ATOM 614 C C . GLU A 1 88 ? 92.205 118.848 68.967 1.00 112.75 88 GLU A C 1
ATOM 615 O O . GLU A 1 88 ? 92.736 119.413 69.933 1.00 112.75 88 GLU A O 1
ATOM 621 N N . PHE A 1 89 ? 92.082 117.520 68.891 1.00 91.77 89 PHE A N 1
ATOM 622 C CA . PHE A 1 89 ? 92.556 116.664 69.973 1.00 91.77 89 PHE A CA 1
ATOM 623 C C . PHE A 1 89 ? 94.073 116.724 70.099 1.00 91.77 89 PHE A C 1
ATOM 624 O O . PHE A 1 89 ? 94.606 116.683 71.208 1.00 91.77 89 PHE A O 1
ATOM 632 N N . TYR A 1 90 ? 94.769 116.892 68.978 1.00 94.31 90 TYR A N 1
ATOM 633 C CA . TYR A 1 90 ? 96.225 116.907 68.953 1.00 94.31 90 TYR A CA 1
ATOM 634 C C . TYR A 1 90 ? 96.769 118.144 69.652 1.00 94.31 90 TYR A C 1
ATOM 635 O O . TYR A 1 90 ? 97.631 118.039 70.533 1.00 94.31 90 TYR A O 1
ATOM 644 N N . ASP A 1 91 ? 96.257 119.325 69.298 1.00 102.42 91 ASP A N 1
ATOM 645 C CA . ASP A 1 91 ? 96.678 120.527 70.006 1.00 102.42 91 ASP A CA 1
ATOM 646 C C . ASP A 1 91 ? 96.142 120.586 71.428 1.00 102.42 91 ASP A C 1
ATOM 647 O O . ASP A 1 91 ? 96.768 121.232 72.274 1.00 102.42 91 ASP A O 1
ATOM 652 N N . TYR A 1 92 ? 95.036 119.897 71.736 1.00 93.28 92 TYR A N 1
ATOM 653 C CA . TYR A 1 92 ? 94.625 119.844 73.133 1.00 93.28 92 TYR A CA 1
ATOM 654 C C . TYR A 1 92 ? 95.590 119.009 73.962 1.00 93.28 92 TYR A C 1
ATOM 655 O O . TYR A 1 92 ? 95.955 119.405 75.073 1.00 93.28 92 TYR A O 1
ATOM 664 N N . ILE A 1 93 ? 96.024 117.861 73.434 1.00 88.74 93 ILE A N 1
ATOM 665 C CA . ILE A 1 93 ? 97.037 117.063 74.119 1.00 88.74 93 ILE A CA 1
ATOM 666 C C . ILE A 1 93 ? 98.356 117.823 74.177 1.00 88.74 93 ILE A C 1
ATOM 667 O O . ILE A 1 93 ? 99.106 117.702 75.150 1.00 88.74 93 ILE A O 1
ATOM 672 N N . GLY A 1 94 ? 98.625 118.671 73.182 1.00 90.99 94 GLY A N 1
ATOM 673 C CA . GLY A 1 94 ? 99.781 119.552 73.268 1.00 90.99 94 GLY A CA 1
ATOM 674 C C . GLY A 1 94 ? 99.668 120.563 74.396 1.00 90.99 94 GLY A C 1
ATOM 675 O O . GLY A 1 94 ? 100.657 120.869 75.070 1.00 90.99 94 GLY A O 1
ATOM 676 N N . THR A 1 95 ? 98.458 121.083 74.618 1.00 90.56 95 THR A N 1
ATOM 677 C CA . THR A 1 95 ? 98.216 121.965 75.756 1.00 90.56 95 THR A CA 1
ATOM 678 C C . THR A 1 95 ? 98.436 121.229 77.071 1.00 90.56 95 THR A C 1
ATOM 679 O O . THR A 1 95 ? 99.084 121.754 77.985 1.00 90.56 95 THR A O 1
ATOM 683 N N . LEU A 1 96 ? 97.948 119.988 77.157 1.00 88.16 96 LEU A N 1
ATOM 684 C CA . LEU A 1 96 ? 98.173 119.181 78.355 1.00 88.16 96 LEU A CA 1
ATOM 685 C C . LEU A 1 96 ? 99.645 118.846 78.547 1.00 88.16 96 LEU A C 1
ATOM 686 O O . LEU A 1 96 ? 100.124 118.777 79.681 1.00 88.16 96 LEU A O 1
ATOM 691 N N . LYS A 1 97 ? 100.387 118.669 77.458 1.00 85.94 97 LYS A N 1
ATOM 692 C CA . LYS A 1 97 ? 101.800 118.334 77.585 1.00 85.94 97 LYS A CA 1
ATOM 693 C C . LYS A 1 97 ? 102.611 119.538 78.033 1.00 85.94 97 LYS A C 1
ATOM 694 O O . LYS A 1 97 ? 103.529 119.403 78.851 1.00 85.94 97 LYS A O 1
ATOM 700 N N . THR A 1 98 ? 102.286 120.724 77.509 1.00 96.59 98 THR A N 1
ATOM 701 C CA . THR A 1 98 ? 102.940 121.940 77.979 1.00 96.59 98 THR A CA 1
ATOM 702 C C . THR A 1 98 ? 102.563 122.250 79.417 1.00 96.59 98 THR A C 1
ATOM 703 O O . THR A 1 98 ? 103.388 122.771 80.174 1.00 96.59 98 THR A O 1
ATOM 707 N N . GLN A 1 99 ? 101.338 121.910 79.818 1.00 94.44 99 GLN A N 1
ATOM 708 C CA . GLN A 1 99 ? 100.972 122.006 81.224 1.00 94.44 99 GLN A CA 1
ATOM 709 C C . GLN A 1 99 ? 101.700 120.965 82.060 1.00 94.44 99 GLN A C 1
ATOM 710 O O . GLN A 1 99 ? 101.931 121.181 83.253 1.00 94.44 99 GLN A O 1
ATOM 716 N N . ALA A 1 100 ? 102.072 119.840 81.452 1.00 87.58 100 ALA A N 1
ATOM 717 C CA . ALA A 1 100 ? 102.754 118.781 82.181 1.00 87.58 100 ALA A CA 1
ATOM 718 C C . ALA A 1 100 ? 104.219 119.112 82.424 1.00 87.58 100 ALA A C 1
ATOM 719 O O . ALA A 1 100 ? 104.750 118.816 83.499 1.00 87.58 100 ALA A O 1
ATOM 721 N N . VAL A 1 101 ? 104.888 119.715 81.440 1.00 97.49 101 VAL A N 1
ATOM 722 C CA . VAL A 1 101 ? 106.296 120.080 81.588 1.00 97.49 101 VAL A CA 1
ATOM 723 C C . VAL A 1 101 ? 106.476 121.562 81.905 1.00 97.49 101 VAL A C 1
ATOM 724 O O . VAL A 1 101 ? 107.600 122.068 81.853 1.00 97.49 101 VAL A O 1
ATOM 728 N N . LYS A 1 102 ? 105.394 122.272 82.216 1.00 99.45 102 LYS A N 1
ATOM 729 C CA . LYS A 1 102 ? 105.493 123.662 82.640 1.00 99.45 102 LYS A CA 1
ATOM 730 C C . LYS A 1 102 ? 106.133 123.742 84.019 1.00 99.45 102 LYS A C 1
ATOM 731 O O . LYS A 1 102 ? 105.674 123.093 84.964 1.00 99.45 102 LYS A O 1
ATOM 737 N N . GLY A 1 103 ? 107.194 124.534 84.134 1.00 109.81 103 GLY A N 1
ATOM 738 C CA . GLY A 1 103 ? 107.867 124.713 85.403 1.00 109.81 103 GLY A CA 1
ATOM 739 C C . GLY A 1 103 ? 109.332 124.336 85.367 1.00 109.81 103 GLY A C 1
ATOM 740 O O . GLY A 1 103 ? 110.167 125.012 85.973 1.00 109.81 103 GLY A O 1
ATOM 741 N N . PHE A 1 104 ? 109.661 123.259 84.661 1.00 107.21 104 PHE A N 1
ATOM 742 C CA . PHE A 1 104 ? 111.048 122.846 84.501 1.00 107.21 104 PHE A CA 1
ATOM 743 C C . PHE A 1 104 ? 111.626 123.512 83.262 1.00 107.21 104 PHE A C 1
ATOM 744 O O . PHE A 1 104 ? 111.099 123.343 82.157 1.00 107.21 104 PHE A O 1
ATOM 752 N N . GLU A 1 105 ? 112.700 124.273 83.451 1.00 127.71 105 GLU A N 1
ATOM 753 C CA . GLU A 1 105 ? 113.318 124.997 82.351 1.00 127.71 105 GLU A CA 1
ATOM 754 C C . GLU A 1 105 ? 113.994 124.030 81.394 1.00 127.71 105 GLU A C 1
ATOM 755 O O . GLU A 1 105 ? 114.726 123.131 81.819 1.00 127.71 105 GLU A O 1
ATOM 761 N N . VAL A 1 106 ? 113.727 124.201 80.101 1.00 132.22 106 VAL A N 1
ATOM 762 C CA . VAL A 1 106 ? 114.467 123.456 79.094 1.00 132.22 106 VAL A CA 1
ATOM 763 C C . VAL A 1 106 ? 115.914 123.929 79.100 1.00 132.22 106 VAL A C 1
ATOM 764 O O . VAL A 1 106 ? 116.198 125.131 79.024 1.00 132.22 106 VAL A O 1
ATOM 768 N N . ASP A 1 107 ? 116.834 122.988 79.277 1.00 147.20 107 ASP A N 1
ATOM 769 C CA . ASP A 1 107 ? 118.246 123.331 79.298 1.00 147.20 107 ASP A CA 1
ATOM 770 C C . ASP A 1 107 ? 118.704 123.724 77.903 1.00 147.20 107 ASP A C 1
ATOM 771 O O . ASP A 1 107 ? 118.328 123.098 76.909 1.00 147.20 107 ASP A O 1
ATOM 776 N N . LYS A 1 108 ? 119.518 124.772 77.834 1.00 154.30 108 LYS A N 1
ATOM 777 C CA . LYS A 1 108 ? 119.965 125.309 76.557 1.00 154.30 108 LYS A CA 1
ATOM 778 C C . LYS A 1 108 ? 121.133 124.472 76.040 1.00 154.30 108 LYS A C 1
ATOM 779 O O . LYS A 1 108 ? 121.473 123.426 76.601 1.00 154.30 108 LYS A O 1
ATOM 785 N N . GLU A 1 109 ? 121.754 124.937 74.948 1.00 163.18 109 GLU A N 1
ATOM 786 C CA . GLU A 1 109 ? 122.875 124.302 74.249 1.00 163.18 109 GLU A CA 1
ATOM 787 C C . GLU A 1 109 ? 122.557 122.885 73.777 1.00 163.18 109 GLU A C 1
ATOM 788 O O . GLU A 1 109 ? 122.481 122.636 72.570 1.00 163.18 109 GLU A O 1
ATOM 794 N N . THR A 1 110 ? 122.388 121.951 74.718 1.00 151.56 110 THR A N 1
ATOM 795 C CA . THR A 1 110 ? 122.108 120.561 74.369 1.00 151.56 110 THR A CA 1
ATOM 796 C C . THR A 1 110 ? 120.720 120.413 73.756 1.00 151.56 110 THR A C 1
ATOM 797 O O . THR A 1 110 ? 120.576 119.954 72.618 1.00 151.56 110 THR A O 1
ATOM 801 N N . GLY A 1 111 ? 119.685 120.793 74.496 1.00 137.13 111 GLY A N 1
ATOM 802 C CA . GLY A 1 111 ? 118.342 120.734 73.960 1.00 137.13 111 GLY A CA 1
ATOM 803 C C . GLY A 1 111 ? 117.429 119.769 74.684 1.00 137.13 111 GLY A C 1
ATOM 804 O O . GLY A 1 111 ? 116.254 119.634 74.331 1.00 137.13 111 GLY A O 1
ATOM 805 N N . LYS A 1 112 ? 117.954 119.085 75.692 1.00 118.95 112 LYS A N 1
ATOM 806 C CA . LYS A 1 112 ? 117.162 118.162 76.486 1.00 118.95 112 LYS A CA 1
ATOM 807 C C . LYS A 1 112 ? 116.880 118.747 77.862 1.00 118.95 112 LYS A C 1
ATOM 808 O O . LYS A 1 112 ? 117.729 119.407 78.465 1.00 118.95 112 LYS A O 1
ATOM 814 N N . MET A 1 113 ? 115.666 118.502 78.346 1.00 105.79 113 MET A N 1
ATOM 815 C CA . MET A 1 113 ? 115.273 118.920 79.676 1.00 105.79 113 MET A CA 1
ATOM 816 C C . MET A 1 113 ? 116.036 118.108 80.719 1.00 105.79 113 MET A C 1
ATOM 817 O O . MET A 1 113 ? 116.531 117.019 80.423 1.00 105.79 113 MET A O 1
ATOM 822 N N . PRO A 1 114 ? 116.163 118.620 81.948 1.00 97.01 114 PRO A N 1
ATOM 823 C CA . PRO A 1 114 ? 116.806 117.810 82.989 1.00 97.01 114 PRO A CA 1
ATOM 824 C C . PRO A 1 114 ? 115.929 116.651 83.426 1.00 97.01 114 PRO A C 1
ATOM 825 O O . PRO A 1 114 ? 114.991 116.817 84.210 1.00 97.01 114 PRO A O 1
ATOM 829 N N . TYR A 1 115 ? 116.261 115.457 82.943 1.00 86.18 115 TYR A N 1
ATOM 830 C CA . TYR A 1 115 ? 115.467 114.275 83.232 1.00 86.18 115 TYR A CA 1
ATOM 831 C C . TYR A 1 115 ? 115.687 113.757 84.638 1.00 86.18 115 TYR A C 1
ATOM 832 O O . TYR A 1 115 ? 114.862 112.989 85.132 1.00 86.18 115 TYR A O 1
ATOM 841 N N . GLU A 1 116 ? 116.777 114.144 85.286 1.00 97.77 116 GLU A N 1
ATOM 842 C CA . GLU A 1 116 ? 116.953 113.822 86.690 1.00 97.77 116 GLU A CA 1
ATOM 843 C C . GLU A 1 116 ? 116.095 114.694 87.588 1.00 97.77 116 GLU A C 1
ATOM 844 O O . GLU A 1 116 ? 115.906 114.353 88.760 1.00 97.77 116 GLU A O 1
ATOM 850 N N . ALA A 1 117 ? 115.570 115.799 87.065 1.00 92.19 117 ALA A N 1
ATOM 851 C CA . ALA A 1 117 ? 114.763 116.727 87.840 1.00 92.19 117 ALA A CA 1
ATOM 852 C C . ALA A 1 117 ? 113.274 116.443 87.751 1.00 92.19 117 ALA A C 1
ATOM 853 O O . ALA A 1 117 ? 112.578 116.535 88.765 1.00 92.19 117 ALA A O 1
ATOM 855 N N . MET A 1 118 ? 112.772 116.099 86.571 1.00 84.55 118 MET A N 1
ATOM 856 C CA . MET A 1 118 ? 111.347 115.860 86.377 1.00 84.55 118 MET A CA 1
ATOM 857 C C . MET A 1 118 ? 111.029 114.456 86.860 1.00 84.55 118 MET A C 1
ATOM 858 O O . MET A 1 118 ? 110.935 113.516 86.076 1.00 84.55 118 MET A O 1
ATOM 863 N N . ASP A 1 119 ? 110.851 114.307 88.169 1.00 91.46 119 ASP A N 1
ATOM 864 C CA . ASP A 1 119 ? 110.493 113.001 88.706 1.00 91.46 119 ASP A CA 1
ATOM 865 C C . ASP A 1 119 ? 109.278 113.072 89.620 1.00 91.46 119 ASP A C 1
ATOM 866 O O . ASP A 1 119 ? 109.034 112.132 90.384 1.00 91.46 119 ASP A O 1
ATOM 871 N N . ARG A 1 120 ? 108.528 114.164 89.583 1.00 92.87 120 ARG A N 1
ATOM 872 C CA . ARG A 1 120 ? 107.325 114.319 90.383 1.00 92.87 120 ARG A CA 1
ATOM 873 C C . ARG A 1 120 ? 106.214 114.840 89.492 1.00 92.87 120 ARG A C 1
ATOM 874 O O . ARG A 1 120 ? 106.416 115.783 88.725 1.00 92.87 120 ARG A O 1
ATOM 882 N N . GLY A 1 121 ? 105.041 114.232 89.598 1.00 88.25 121 GLY A N 1
ATOM 883 C CA . GLY A 1 121 ? 103.926 114.648 88.776 1.00 88.25 121 GLY A CA 1
ATOM 884 C C . GLY A 1 121 ? 103.078 115.710 89.436 1.00 88.25 121 GLY A C 1
ATOM 885 O O . GLY A 1 121 ? 101.868 115.535 89.595 1.00 88.25 121 GLY A O 1
ATOM 886 N N . ASP A 1 122 ? 103.698 116.820 89.831 1.00 101.86 122 ASP A N 1
ATOM 887 C CA . ASP A 1 122 ? 102.951 117.866 90.511 1.00 101.86 122 ASP A CA 1
ATOM 888 C C . ASP A 1 122 ? 102.218 118.774 89.543 1.00 101.86 122 ASP A C 1
ATOM 889 O O . ASP A 1 122 ? 101.230 119.400 89.936 1.00 101.86 122 ASP A O 1
ATOM 894 N N . ASN A 1 123 ? 102.673 118.858 88.294 1.00 101.21 123 ASN A N 1
ATOM 895 C CA . ASN A 1 123 ? 102.054 119.770 87.341 1.00 101.21 123 ASN A CA 1
ATOM 896 C C . ASN A 1 123 ? 100.669 119.301 86.924 1.00 101.21 123 ASN A C 1
ATOM 897 O O . ASN A 1 123 ? 99.830 120.116 86.531 1.00 101.21 123 ASN A O 1
ATOM 902 N N . ILE A 1 124 ? 100.413 117.998 87.000 1.00 94.64 124 ILE A N 1
ATOM 903 C CA . ILE A 1 124 ? 99.109 117.440 86.686 1.00 94.64 124 ILE A CA 1
ATOM 904 C C . ILE A 1 124 ? 98.351 117.032 87.940 1.00 94.64 124 ILE A C 1
ATOM 905 O O . ILE A 1 124 ? 97.480 116.163 87.876 1.00 94.64 124 ILE A O 1
ATOM 910 N N . ASP A 1 125 ? 98.667 117.634 89.086 1.00 108.43 125 ASP A N 1
ATOM 911 C CA . ASP A 1 125 ? 97.908 117.344 90.295 1.00 108.43 125 ASP A CA 1
ATOM 912 C C . ASP A 1 125 ? 96.540 118.007 90.264 1.00 108.43 125 ASP A C 1
ATOM 913 O O . ASP A 1 125 ? 95.617 117.556 90.950 1.00 108.43 125 ASP A O 1
ATOM 918 N N . ASP A 1 126 ? 96.378 119.061 89.469 1.00 98.28 126 ASP A N 1
ATOM 919 C CA . ASP A 1 126 ? 95.084 119.711 89.326 1.00 98.28 126 ASP A CA 1
ATOM 920 C C . ASP A 1 126 ? 94.171 119.000 88.338 1.00 98.28 126 ASP A C 1
ATOM 921 O O . ASP A 1 126 ? 93.094 119.515 88.032 1.00 98.28 126 ASP A O 1
ATOM 926 N N . TRP A 1 127 ? 94.579 117.851 87.816 1.00 96.03 127 TRP A N 1
ATOM 927 C CA . TRP A 1 127 ? 93.750 117.157 86.847 1.00 96.03 127 TRP A CA 1
ATOM 928 C C . TRP A 1 127 ? 92.610 116.400 87.501 1.00 96.03 127 TRP A C 1
ATOM 929 O O . TRP A 1 127 ? 91.573 116.197 86.864 1.00 96.03 127 TRP A O 1
ATOM 940 N N . PHE A 1 128 ? 92.772 115.968 88.748 1.00 91.05 128 PHE A N 1
ATOM 941 C CA . PHE A 1 128 ? 91.737 115.163 89.380 1.00 91.05 128 PHE A CA 1
ATOM 942 C C . PHE A 1 128 ? 91.786 115.318 90.889 1.00 91.05 128 PHE A C 1
ATOM 943 O O . PHE A 1 128 ? 92.843 115.569 91.472 1.00 91.05 128 PHE A O 1
ATOM 951 N N . THR A 1 129 ? 90.621 115.132 91.512 1.00 106.17 129 THR A N 1
ATOM 952 C CA . THR A 1 129 ? 90.443 115.319 92.944 1.00 106.17 129 THR A CA 1
ATOM 953 C C . THR A 1 129 ? 90.557 114.019 93.723 1.00 106.17 129 THR A C 1
ATOM 954 O O . THR A 1 129 ? 89.861 113.832 94.729 1.00 106.17 129 THR A O 1
ATOM 958 N N . GLY A 1 130 ? 91.430 113.119 93.297 1.00 120.61 130 GLY A N 1
ATOM 959 C CA . GLY A 1 130 ? 91.635 111.899 94.045 1.00 120.61 130 GLY A CA 1
ATOM 960 C C . GLY A 1 130 ? 90.842 110.727 93.518 1.00 120.61 130 GLY A C 1
ATOM 961 O O . GLY A 1 130 ? 91.287 110.027 92.603 1.00 120.61 130 GLY A O 1
ATOM 962 N N . ASP A 1 131 ? 89.682 110.485 94.128 1.00 120.08 131 ASP A N 1
ATOM 963 C CA . ASP A 1 131 ? 88.834 109.369 93.728 1.00 120.08 131 ASP A CA 1
ATOM 964 C C . ASP A 1 131 ? 88.306 109.548 92.313 1.00 120.08 131 ASP A C 1
ATOM 965 O O . ASP A 1 131 ? 88.202 108.580 91.552 1.00 120.08 131 ASP A O 1
ATOM 970 N N . GLY A 1 132 ? 87.974 110.781 91.938 1.00 103.89 132 GLY A N 1
ATOM 971 C CA . GLY A 1 132 ? 87.460 111.067 90.617 1.00 103.89 132 GLY A CA 1
ATOM 972 C C . GLY A 1 132 ? 88.168 112.256 89.997 1.00 103.89 132 GLY A C 1
ATOM 973 O O . GLY A 1 132 ? 89.081 112.840 90.583 1.00 103.89 132 GLY A O 1
ATOM 974 N N . TYR A 1 133 ? 87.718 112.599 88.798 1.00 88.96 133 TYR A N 1
ATOM 975 C CA . TYR A 1 133 ? 88.257 113.745 88.095 1.00 88.96 133 TYR A CA 1
ATOM 976 C C . TYR A 1 133 ? 87.680 115.026 88.681 1.00 88.96 133 TYR A C 1
ATOM 977 O O . TYR A 1 133 ? 86.724 115.013 89.457 1.00 88.96 133 TYR A O 1
ATOM 986 N N . THR A 1 134 ? 88.253 116.153 88.281 1.00 100.05 134 THR A N 1
ATOM 987 C CA . THR A 1 134 ? 87.695 117.448 88.636 1.00 100.05 134 THR A CA 1
ATOM 988 C C . THR A 1 134 ? 87.240 118.138 87.363 1.00 100.05 134 THR A C 1
ATOM 989 O O . THR A 1 134 ? 87.249 117.528 86.291 1.00 100.05 134 THR A O 1
ATOM 993 N N . LYS A 1 135 ? 86.876 119.416 87.452 1.00 102.34 135 LYS A N 1
ATOM 994 C CA . LYS A 1 135 ? 86.472 120.181 86.279 1.00 102.34 135 LYS A CA 1
ATOM 995 C C . LYS A 1 135 ? 87.668 120.735 85.500 1.00 102.34 135 LYS A C 1
ATOM 996 O O . LYS A 1 135 ? 87.546 121.733 84.783 1.00 102.34 135 LYS A O 1
ATOM 1002 N N . LYS A 1 136 ? 88.834 120.118 85.650 1.00 97.21 136 LYS A N 1
ATOM 1003 C CA . LYS A 1 136 ? 89.900 120.168 84.664 1.00 97.21 136 LYS A CA 1
ATOM 1004 C C . LYS A 1 136 ? 90.047 118.850 83.920 1.00 97.21 136 LYS A C 1
ATOM 1005 O O . LYS A 1 136 ? 90.325 118.851 82.722 1.00 97.21 136 LYS A O 1
ATOM 1011 N N . GLY A 1 137 ? 89.815 117.723 84.589 1.00 94.24 137 GLY A N 1
ATOM 1012 C CA . GLY A 1 137 ? 90.014 116.423 83.975 1.00 94.24 137 GLY A CA 1
ATOM 1013 C C . GLY A 1 137 ? 88.770 115.806 83.372 1.00 94.24 137 GLY A C 1
ATOM 1014 O O . GLY A 1 137 ? 88.858 114.926 82.503 1.00 94.24 137 GLY A O 1
ATOM 1015 N N . ASN A 1 138 ? 87.599 116.249 83.837 1.00 97.60 138 ASN A N 1
ATOM 1016 C CA . ASN A 1 138 ? 86.355 115.767 83.249 1.00 97.60 138 ASN A CA 1
ATOM 1017 C C . ASN A 1 138 ? 86.217 116.208 81.804 1.00 97.60 138 ASN A C 1
ATOM 1018 O O . ASN A 1 138 ? 85.669 115.466 80.989 1.00 97.60 138 ASN A O 1
ATOM 1023 N N . GLU A 1 139 ? 86.754 117.373 81.449 1.00 99.57 139 GLU A N 1
ATOM 1024 C CA . GLU A 1 139 ? 86.760 117.734 80.040 1.00 99.57 139 GLU A CA 1
ATOM 1025 C C . GLU A 1 139 ? 87.858 117.035 79.262 1.00 99.57 139 GLU A C 1
ATOM 1026 O O . GLU A 1 139 ? 87.745 116.944 78.043 1.00 99.57 139 GLU A O 1
ATOM 1032 N N . ILE A 1 140 ? 88.896 116.512 79.920 1.00 92.13 140 ILE A N 1
ATOM 1033 C CA . ILE A 1 140 ? 89.824 115.631 79.212 1.00 92.13 140 ILE A CA 1
ATOM 1034 C C . ILE A 1 140 ? 89.119 114.340 78.834 1.00 92.13 140 ILE A C 1
ATOM 1035 O O . ILE A 1 140 ? 89.240 113.850 77.704 1.00 92.13 140 ILE A O 1
ATOM 1040 N N . ILE A 1 141 ? 88.371 113.777 79.786 1.00 95.18 141 ILE A N 1
ATOM 1041 C CA . ILE A 1 141 ? 87.556 112.592 79.522 1.00 95.18 141 ILE A CA 1
ATOM 1042 C C . ILE A 1 141 ? 86.519 112.889 78.446 1.00 95.18 141 ILE A C 1
ATOM 1043 O O . ILE A 1 141 ? 86.297 112.082 77.531 1.00 95.18 141 ILE A O 1
ATOM 1048 N N . ALA A 1 142 ? 85.913 114.075 78.513 1.00 100.55 142 ALA A N 1
ATOM 1049 C CA . ALA A 1 142 ? 84.939 114.484 77.513 1.00 100.55 142 ALA A CA 1
ATOM 1050 C C . ALA A 1 142 ? 85.590 114.679 76.155 1.00 100.55 142 ALA A C 1
ATOM 1051 O O . ALA A 1 142 ? 84.977 114.382 75.131 1.00 100.55 142 ALA A O 1
ATOM 1053 N N . LYS A 1 143 ? 86.841 115.137 76.127 1.00 97.00 143 LYS A N 1
ATOM 1054 C CA . LYS A 1 143 ? 87.537 115.311 74.861 1.00 97.00 143 LYS A CA 1
ATOM 1055 C C . LYS A 1 143 ? 87.880 113.970 74.239 1.00 97.00 143 LYS A C 1
ATOM 1056 O O . LYS A 1 143 ? 87.775 113.808 73.020 1.00 97.00 143 LYS A O 1
ATOM 1062 N N . ILE A 1 144 ? 88.268 112.994 75.063 1.00 97.03 144 ILE A N 1
ATOM 1063 C CA . ILE A 1 144 ? 88.585 111.665 74.546 1.00 97.03 144 ILE A CA 1
ATOM 1064 C C . ILE A 1 144 ? 87.330 110.993 74.001 1.00 97.03 144 ILE A C 1
ATOM 1065 O O . ILE A 1 144 ? 87.333 110.437 72.894 1.00 97.03 144 ILE A O 1
ATOM 1070 N N . GLU A 1 145 ? 86.234 111.058 74.765 1.00 108.37 145 GLU A N 1
ATOM 1071 C CA . GLU A 1 145 ? 84.974 110.479 74.308 1.00 108.37 145 GLU A CA 1
ATOM 1072 C C . GLU A 1 145 ? 84.414 111.231 73.110 1.00 108.37 145 GLU A C 1
ATOM 1073 O O . GLU A 1 145 ? 83.813 110.617 72.220 1.00 108.37 145 GLU A O 1
ATOM 1079 N N . LYS A 1 146 ? 84.647 112.543 73.046 1.00 101.48 146 LYS A N 1
ATOM 1080 C CA . LYS A 1 146 ? 84.249 113.326 71.890 1.00 101.48 146 LYS A CA 1
ATOM 1081 C C . LYS A 1 146 ? 85.049 112.925 70.665 1.00 101.48 146 LYS A C 1
ATOM 1082 O O . LYS A 1 146 ? 84.494 112.831 69.571 1.00 101.48 146 LYS A O 1
ATOM 1088 N N . TYR A 1 147 ? 86.342 112.648 70.847 1.00 97.61 147 TYR A N 1
ATOM 1089 C CA . TYR A 1 147 ? 87.205 112.208 69.754 1.00 97.61 147 TYR A CA 1
ATOM 1090 C C . TYR A 1 147 ? 86.756 110.862 69.210 1.00 97.61 147 TYR A C 1
ATOM 1091 O O . TYR A 1 147 ? 86.651 110.671 67.989 1.00 97.61 147 TYR A O 1
ATOM 1100 N N . LYS A 1 148 ? 86.472 109.923 70.117 1.00 99.32 148 LYS A N 1
ATOM 1101 C CA . LYS A 1 148 ? 85.971 108.612 69.721 1.00 99.32 148 LYS A CA 1
ATOM 1102 C C . LYS A 1 148 ? 84.649 108.730 68.976 1.00 99.32 148 LYS A C 1
ATOM 1103 O O . LYS A 1 148 ? 84.471 108.130 67.910 1.00 99.32 148 LYS A O 1
ATOM 1109 N N . SER A 1 149 ? 83.730 109.545 69.499 1.00 116.65 149 SER A N 1
ATOM 1110 C CA . SER A 1 149 ? 82.416 109.648 68.882 1.00 116.65 149 SER A CA 1
ATOM 1111 C C . SER A 1 149 ? 82.460 110.412 67.568 1.00 116.65 149 SER A C 1
ATOM 1112 O O . SER A 1 149 ? 81.698 110.086 66.657 1.00 116.65 149 SER A O 1
ATOM 1115 N N . ASP A 1 150 ? 83.355 111.393 67.420 1.00 110.72 150 ASP A N 1
ATOM 1116 C CA . ASP A 1 150 ? 83.380 112.103 66.148 1.00 110.72 150 ASP A CA 1
ATOM 1117 C C . ASP A 1 150 ? 84.062 111.282 65.065 1.00 110.72 150 ASP A C 1
ATOM 1118 O O . ASP A 1 150 ? 83.657 111.366 63.900 1.00 110.72 150 ASP A O 1
ATOM 1123 N N . ILE A 1 151 ? 85.070 110.476 65.423 1.00 102.77 151 ILE A N 1
ATOM 1124 C CA . ILE A 1 151 ? 85.614 109.533 64.449 1.00 102.77 151 ILE A CA 1
ATOM 1125 C C . ILE A 1 151 ? 84.560 108.503 64.073 1.00 102.77 151 ILE A C 1
ATOM 1126 O O . ILE A 1 151 ? 84.337 108.231 62.891 1.00 102.77 151 ILE A O 1
ATOM 1131 N N . LYS A 1 152 ? 83.855 107.959 65.068 1.00 116.63 152 LYS A N 1
ATOM 1132 C CA . LYS A 1 152 ? 82.868 106.920 64.794 1.00 116.63 152 LYS A CA 1
ATOM 1133 C C . LYS A 1 152 ? 81.659 107.465 64.038 1.00 116.63 152 LYS A C 1
ATOM 1134 O O . LYS A 1 152 ? 80.989 106.715 63.320 1.00 116.63 152 LYS A O 1
ATOM 1140 N N . ALA A 1 153 ? 81.386 108.765 64.157 1.00 121.35 153 ALA A N 1
ATOM 1141 C CA . ALA A 1 153 ? 80.290 109.391 63.432 1.00 121.35 153 ALA A CA 1
ATOM 1142 C C . ALA A 1 153 ? 80.688 109.810 62.024 1.00 121.35 153 ALA A C 1
ATOM 1143 O O . ALA A 1 153 ? 79.901 109.640 61.088 1.00 121.35 153 ALA A O 1
ATOM 1145 N N . ALA A 1 154 ? 81.889 110.363 61.846 1.00 125.57 154 ALA A N 1
ATOM 1146 C CA . ALA A 1 154 ? 82.338 110.726 60.508 1.00 125.57 154 ALA A CA 1
ATOM 1147 C C . ALA A 1 154 ? 82.758 109.489 59.726 1.00 125.57 154 ALA A C 1
ATOM 1148 O O . ALA A 1 154 ? 82.155 109.145 58.703 1.00 125.57 154 ALA A O 1
ATOM 1150 N N . LEU A 1 155 ? 83.797 108.808 60.199 1.00 128.16 155 LEU A N 1
ATOM 1151 C CA . LEU A 1 155 ? 84.209 107.515 59.675 1.00 128.16 155 LEU A CA 1
ATOM 1152 C C . LEU A 1 155 ? 83.242 106.477 60.235 1.00 128.16 155 LEU A C 1
ATOM 1153 O O . LEU A 1 155 ? 83.422 105.932 61.326 1.00 128.16 155 LEU A O 1
ATOM 1158 N N . GLY A 1 156 ? 82.176 106.217 59.480 1.00 136.91 156 GLY A N 1
ATOM 1159 C CA . GLY A 1 156 ? 81.140 105.321 59.942 1.00 136.91 156 GLY A CA 1
ATOM 1160 C C . GLY A 1 156 ? 80.531 104.531 58.802 1.00 136.91 156 GLY A C 1
ATOM 1161 O O . GLY A 1 156 ? 80.605 104.923 57.635 1.00 136.91 156 GLY A O 1
ATOM 1162 N N . THR A 1 157 ? 79.882 103.425 59.189 1.00 148.33 157 THR A N 1
ATOM 1163 C CA . THR A 1 157 ? 79.174 102.472 58.315 1.00 148.33 157 THR A CA 1
ATOM 1164 C C . THR A 1 157 ? 80.021 102.033 57.120 1.00 148.33 157 THR A C 1
ATOM 1165 O O . THR A 1 157 ? 79.577 102.049 55.970 1.00 148.33 157 THR A O 1
ATOM 116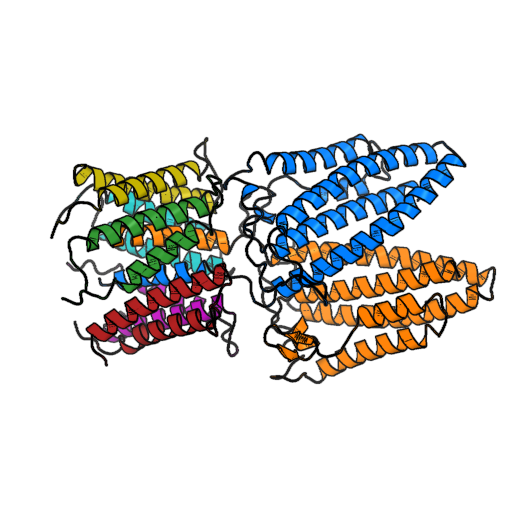9 N N . ASP A 1 158 ? 81.257 101.631 57.401 1.00 145.63 158 ASP A N 1
ATOM 1170 C CA . ASP A 1 158 ? 82.154 101.163 56.356 1.00 145.63 158 ASP A CA 1
ATOM 1171 C C . ASP A 1 158 ? 82.983 100.000 56.875 1.00 14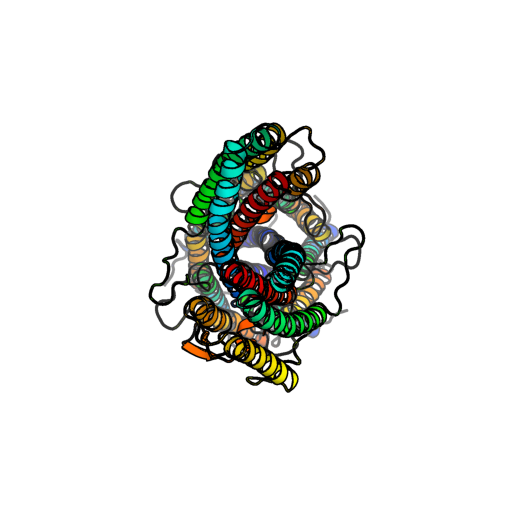5.63 158 ASP A C 1
ATOM 1172 O O . ASP A 1 158 ? 83.447 100.015 58.018 1.00 145.63 158 ASP A O 1
ATOM 1177 N N . LYS A 1 159 ? 83.165 98.994 56.021 1.00 143.33 159 LYS A N 1
ATOM 1178 C CA . LYS A 1 159 ? 83.933 97.814 56.392 1.00 143.33 159 LYS A CA 1
ATOM 1179 C C . LYS A 1 159 ? 85.432 98.007 56.210 1.00 143.33 159 LYS A C 1
ATOM 1180 O O . LYS A 1 159 ? 86.213 97.344 56.900 1.00 143.33 159 LYS A O 1
ATOM 1186 N N . LYS A 1 160 ? 85.851 98.899 55.309 1.00 140.88 160 LYS A N 1
ATOM 1187 C CA . LYS A 1 160 ? 87.271 99.144 55.089 1.00 140.88 160 LYS A CA 1
ATOM 1188 C C . LYS A 1 160 ? 87.896 99.982 56.192 1.00 140.88 160 LYS A C 1
ATOM 1189 O O . LYS A 1 160 ? 89.125 100.033 56.294 1.00 140.88 160 LYS A O 1
ATOM 1195 N N . TYR A 1 161 ? 87.081 100.639 57.011 1.00 133.70 161 TYR A N 1
ATOM 1196 C CA . TYR A 1 161 ? 87.553 101.419 58.141 1.00 133.70 161 TYR A CA 1
ATOM 1197 C C . TYR A 1 161 ? 87.128 100.820 59.470 1.00 133.70 161 TYR A C 1
ATOM 1198 O O . TYR A 1 161 ? 87.341 101.445 60.514 1.00 133.70 161 TYR A O 1
ATOM 1207 N N . ALA A 1 162 ? 86.500 99.640 59.443 1.00 131.95 162 ALA A N 1
ATOM 1208 C CA . ALA A 1 162 ? 86.069 98.988 60.674 1.00 131.95 162 ALA A CA 1
ATOM 1209 C C . ALA A 1 162 ? 87.261 98.591 61.527 1.00 131.95 162 ALA A C 1
ATOM 1210 O O . ALA A 1 162 ? 87.227 98.728 62.757 1.00 131.95 162 ALA A O 1
ATOM 1212 N N . GLY A 1 163 ? 88.335 98.125 60.882 1.00 128.42 163 GLY A N 1
ATOM 1213 C CA . GLY A 1 163 ? 89.570 97.859 61.599 1.00 128.42 163 GLY A CA 1
ATOM 1214 C C . GLY A 1 163 ? 90.163 99.109 62.218 1.00 128.42 163 GLY A C 1
ATOM 1215 O O . GLY A 1 163 ? 90.670 99.075 63.343 1.00 128.42 163 GLY A O 1
ATOM 1216 N N . ILE A 1 164 ? 90.045 100.240 61.518 1.00 120.93 164 ILE A N 1
ATOM 1217 C CA . ILE A 1 164 ? 90.593 101.499 62.011 1.00 120.93 164 ILE A CA 1
ATOM 1218 C C . ILE A 1 164 ? 89.826 101.976 63.235 1.00 120.93 164 ILE A C 1
ATOM 1219 O O . ILE A 1 164 ? 90.422 102.365 64.246 1.00 120.93 164 ILE A O 1
ATOM 1224 N N . ILE A 1 165 ? 88.494 101.934 63.173 1.00 120.48 165 ILE A N 1
ATOM 1225 C CA . ILE A 1 165 ? 87.727 102.446 64.304 1.00 120.48 165 ILE A CA 1
ATOM 1226 C C . ILE A 1 165 ? 87.777 101.472 65.471 1.00 120.48 165 ILE A C 1
ATOM 1227 O O . ILE A 1 165 ? 87.720 101.892 66.634 1.00 120.48 165 ILE A O 1
ATOM 1232 N N . SER A 1 166 ? 87.942 100.173 65.199 1.00 119.29 166 SER A N 1
ATOM 1233 C CA . SER A 1 166 ? 88.116 99.232 66.296 1.00 119.29 166 SER A CA 1
ATOM 1234 C C . SER A 1 166 ? 89.472 99.415 66.956 1.00 119.29 166 SER A C 1
ATOM 1235 O O . SER A 1 166 ? 89.589 99.290 68.176 1.00 119.29 166 SER A O 1
ATOM 1238 N N . GLU A 1 167 ? 90.503 99.749 66.175 1.00 115.87 167 GLU A N 1
ATOM 1239 C CA . GLU A 1 167 ? 91.800 100.026 66.779 1.00 115.87 167 GLU A CA 1
ATOM 1240 C C . GLU A 1 167 ? 91.798 101.345 67.537 1.00 115.87 167 GLU A C 1
ATOM 1241 O O . GLU A 1 167 ? 92.522 101.486 68.529 1.00 115.87 167 GLU A O 1
ATOM 1247 N N . VAL A 1 168 ? 90.991 102.309 67.093 1.00 102.65 168 VAL A N 1
ATOM 1248 C CA . VAL A 1 168 ? 90.854 103.565 67.825 1.00 102.65 168 VAL A CA 1
ATOM 1249 C C . VAL A 1 168 ? 90.175 103.324 69.167 1.00 102.65 168 VAL A C 1
ATOM 1250 O O . VAL A 1 168 ? 90.654 103.776 70.215 1.00 102.65 168 VAL A O 1
ATOM 1254 N N . GLU A 1 169 ? 89.075 102.569 69.162 1.00 109.89 169 GLU A N 1
ATOM 1255 C CA . GLU A 1 169 ? 88.411 102.242 70.417 1.00 109.89 169 GLU A CA 1
ATOM 1256 C C . GLU A 1 169 ? 89.207 101.247 71.252 1.00 109.89 169 GLU A C 1
ATOM 1257 O O . GLU A 1 169 ? 88.952 101.126 72.452 1.00 109.89 169 GLU A O 1
ATOM 1263 N N . LYS A 1 170 ? 90.163 100.540 70.650 1.00 102.36 170 LYS A N 1
ATOM 1264 C CA . LYS A 1 170 ? 91.073 99.690 71.405 1.00 102.36 170 LYS A CA 1
ATOM 1265 C C . LYS A 1 170 ? 92.208 100.496 72.022 1.00 102.36 170 LYS A C 1
ATOM 1266 O O . LYS A 1 170 ? 92.769 100.096 73.048 1.00 102.36 170 LYS A O 1
ATOM 1272 N N . LYS A 1 171 ? 92.560 101.631 71.422 1.00 96.29 171 LYS A N 1
ATOM 1273 C CA . LYS A 1 171 ? 93.605 102.460 72.004 1.00 96.29 171 LYS A CA 1
ATOM 1274 C C . LYS A 1 171 ? 93.053 103.433 73.032 1.00 96.29 171 LYS A C 1
ATOM 1275 O O . LYS A 1 171 ? 93.783 103.851 73.936 1.00 96.29 171 LYS A O 1
ATOM 1281 N N . PHE A 1 172 ? 91.772 103.778 72.931 1.00 90.03 172 PHE A N 1
ATOM 1282 C CA . PHE A 1 172 ? 91.212 104.830 73.765 1.00 90.03 172 PHE A CA 1
ATOM 1283 C C . PHE A 1 172 ? 90.048 104.348 74.622 1.00 90.03 172 PHE A C 1
ATOM 1284 O O . PHE A 1 172 ? 89.000 104.997 74.660 1.00 90.03 172 PHE A O 1
ATOM 1292 N N . ASP A 1 173 ? 90.208 103.218 75.303 1.00 97.93 173 ASP A N 1
ATOM 1293 C CA . ASP A 1 173 ? 89.177 102.748 76.226 1.00 97.93 173 ASP A CA 1
ATOM 1294 C C . ASP A 1 173 ? 89.148 103.667 77.435 1.00 97.93 173 ASP A C 1
ATOM 1295 O O . ASP A 1 173 ? 89.965 103.546 78.349 1.00 97.93 173 ASP A O 1
ATOM 1300 N N . VAL A 1 174 ? 88.184 104.587 77.448 1.00 104.73 174 VAL A N 1
ATOM 1301 C CA . VAL A 1 174 ? 88.019 105.496 78.571 1.00 104.73 174 VAL A CA 1
ATOM 1302 C C . VAL A 1 174 ? 87.494 104.762 79.794 1.00 104.73 174 VAL A C 1
ATOM 1303 O O . VAL A 1 174 ? 87.627 105.257 80.920 1.00 104.73 174 VAL A O 1
ATOM 1307 N N . SER A 1 175 ? 86.897 103.588 79.593 1.00 109.31 175 SER A N 1
ATOM 1308 C CA . SER A 1 175 ? 86.366 102.786 80.683 1.00 109.31 175 SER A CA 1
ATOM 1309 C C . SER A 1 175 ? 87.482 102.319 81.606 1.00 109.31 175 SER A C 1
ATOM 1310 O O . SER A 1 175 ? 88.650 102.250 81.215 1.00 109.31 175 SER A O 1
ATOM 1313 N N . ASP A 1 176 ? 87.099 102.011 82.842 1.00 112.38 176 ASP A N 1
ATOM 1314 C CA . ASP A 1 176 ? 88.051 101.695 83.896 1.00 112.38 176 ASP A CA 1
ATOM 1315 C C . ASP A 1 176 ? 88.825 100.422 83.583 1.00 112.38 176 ASP A C 1
ATOM 1316 O O . ASP A 1 176 ? 88.346 99.544 82.863 1.00 112.38 176 ASP A O 1
ATOM 1321 N N . VAL A 1 177 ? 90.043 100.338 84.110 1.00 97.78 177 VAL A N 1
ATOM 1322 C CA . VAL A 1 177 ? 90.934 99.227 83.822 1.00 97.78 177 VAL A CA 1
ATOM 1323 C C . VAL A 1 177 ? 91.340 98.565 85.126 1.00 97.78 177 VAL A C 1
ATOM 1324 O O . VAL A 1 177 ? 91.420 99.199 86.180 1.00 97.78 177 VAL A O 1
ATOM 1328 N N . LYS A 1 178 ? 91.600 97.267 85.040 1.00 104.68 178 LYS A N 1
ATOM 1329 C CA . LYS A 1 178 ? 92.031 96.493 86.189 1.00 104.68 178 LYS A CA 1
ATOM 1330 C C . LYS A 1 178 ? 93.547 96.511 86.278 1.00 104.68 178 LYS A C 1
ATOM 1331 O O . LYS A 1 178 ? 94.243 96.308 85.280 1.00 104.68 178 LYS A O 1
ATOM 1337 N N . ASN A 1 179 ? 94.052 96.739 87.481 1.00 108.73 179 ASN A N 1
ATOM 1338 C CA . ASN A 1 179 ? 95.484 96.794 87.736 1.00 108.73 179 ASN A CA 1
ATOM 1339 C C . ASN A 1 179 ? 96.022 95.373 87.915 1.00 108.73 179 ASN A C 1
ATOM 1340 O O . ASN A 1 179 ? 95.399 94.400 87.481 1.00 108.73 179 ASN A O 1
ATOM 1345 N N . LYS A 1 180 ? 97.211 95.248 88.516 1.00 114.96 180 LYS A N 1
ATOM 1346 C CA . LYS A 1 180 ? 97.838 93.944 88.724 1.00 114.96 180 LYS A CA 1
ATOM 1347 C C . LYS A 1 180 ? 97.001 93.030 89.616 1.00 114.96 180 LYS A C 1
ATOM 1348 O O . LYS A 1 180 ? 97.077 91.802 89.499 1.00 114.96 180 LYS A O 1
ATOM 1354 N N . GLU A 1 181 ? 96.187 93.605 90.503 1.00 118.08 181 GLU A N 1
ATOM 1355 C CA . GLU A 1 181 ? 95.307 92.784 91.324 1.00 118.08 181 GLU A CA 1
ATOM 1356 C C . GLU A 1 181 ? 94.031 92.419 90.579 1.00 118.08 181 GLU A C 1
ATOM 1357 O O . GLU A 1 181 ? 93.621 91.254 90.576 1.00 118.08 181 GLU A O 1
ATOM 1363 N N . GLY A 1 182 ? 93.398 93.392 89.941 1.00 108.20 182 GLY A N 1
ATOM 1364 C CA . GLY A 1 182 ? 92.174 93.118 89.224 1.00 108.20 182 GLY A CA 1
ATOM 1365 C C . GLY A 1 182 ? 91.070 94.084 89.580 1.00 108.20 182 GLY A C 1
ATOM 1366 O O . GLY A 1 182 ? 89.987 94.036 88.991 1.00 108.20 182 GLY A O 1
ATOM 1367 N N . ILE A 1 183 ? 91.323 94.962 90.542 1.00 101.98 183 ILE A N 1
ATOM 1368 C CA . ILE A 1 183 ? 90.339 95.972 90.906 1.00 101.98 183 ILE A CA 1
ATOM 1369 C C . ILE A 1 183 ? 90.410 97.117 89.908 1.00 101.98 183 ILE A C 1
ATOM 1370 O O . ILE A 1 183 ? 91.486 97.474 89.416 1.00 101.98 183 ILE A O 1
ATOM 1375 N N . LYS A 1 184 ? 89.255 97.679 89.586 1.00 99.68 184 LYS A N 1
ATOM 1376 C CA . LYS A 1 184 ? 89.165 98.680 88.540 1.00 99.68 184 LYS A CA 1
ATOM 1377 C C . LYS A 1 184 ? 89.452 100.066 89.097 1.00 99.68 184 LYS A C 1
ATOM 1378 O O . LYS A 1 184 ? 89.291 100.330 90.290 1.00 99.68 184 LYS A O 1
ATOM 1384 N N . GLU A 1 185 ? 89.890 100.955 88.209 1.00 96.03 185 GLU A N 1
ATOM 1385 C CA . GLU A 1 185 ? 90.199 102.328 88.576 1.00 96.03 185 GLU A CA 1
ATOM 1386 C C . GLU A 1 185 ? 90.053 103.187 87.332 1.00 96.03 185 GLU A C 1
ATOM 1387 O O . GLU A 1 185 ? 90.214 102.696 86.213 1.00 96.03 185 GLU A O 1
ATOM 1393 N N . LYS A 1 186 ? 89.709 104.461 87.545 1.00 84.83 186 LYS A N 1
ATOM 1394 C CA . LYS A 1 186 ? 89.448 105.416 86.474 1.00 84.83 186 LYS A CA 1
ATOM 1395 C C . LYS A 1 186 ? 90.647 105.572 85.546 1.00 84.83 186 LYS A C 1
ATOM 1396 O O . LYS A 1 186 ? 91.795 105.343 85.933 1.00 84.83 186 LYS A O 1
ATOM 1402 N N . TYR A 1 187 ? 90.361 105.981 84.309 1.00 75.39 187 TYR A N 1
ATOM 1403 C CA . TYR A 1 187 ? 91.347 105.879 83.240 1.00 75.39 187 TYR A CA 1
ATOM 1404 C C . TYR A 1 187 ? 92.487 106.865 83.419 1.00 75.39 187 TYR A C 1
ATOM 1405 O O . TYR A 1 187 ? 93.655 106.488 83.307 1.00 75.39 187 TYR A O 1
ATOM 1414 N N . LEU A 1 188 ? 92.181 108.123 83.716 1.00 74.93 188 LEU A N 1
ATOM 1415 C CA . LEU A 1 188 ? 93.259 109.074 83.946 1.00 74.93 188 LEU A CA 1
ATOM 1416 C C . LEU A 1 188 ? 93.771 109.033 85.372 1.00 74.93 188 LEU A C 1
ATOM 1417 O O . LEU A 1 188 ? 94.558 109.898 85.758 1.00 74.93 188 LEU A O 1
ATOM 1422 N N . ALA A 1 189 ? 93.317 108.087 86.182 1.00 77.32 189 ALA A N 1
ATOM 1423 C CA . ALA A 1 189 ? 93.970 107.892 87.462 1.00 77.32 189 ALA A CA 1
ATOM 1424 C C . ALA A 1 189 ? 94.935 106.727 87.420 1.00 77.32 189 ALA A C 1
ATOM 1425 O O . ALA A 1 189 ? 95.908 106.713 88.176 1.00 77.32 189 ALA A O 1
ATOM 1427 N N . TYR A 1 190 ? 94.689 105.750 86.555 1.00 78.22 190 TYR A N 1
ATOM 1428 C CA . TYR A 1 190 ? 95.633 104.653 86.406 1.00 78.22 190 TYR A CA 1
ATOM 1429 C C . TYR A 1 190 ? 96.858 105.104 85.632 1.00 78.22 190 TYR A C 1
ATOM 1430 O O . TYR A 1 190 ? 97.978 104.671 85.913 1.00 78.22 190 TYR A O 1
ATOM 1439 N N . HIS A 1 191 ? 96.665 105.982 84.660 1.00 82.77 191 HIS A N 1
ATOM 1440 C CA . HIS A 1 191 ? 97.734 106.351 83.754 1.00 82.77 191 HIS A CA 1
ATOM 1441 C C . HIS A 1 191 ? 98.478 107.620 84.138 1.00 82.77 191 HIS A C 1
ATOM 1442 O O . HIS A 1 191 ? 99.540 107.873 83.572 1.00 82.77 191 HIS A O 1
ATOM 1449 N N . PHE A 1 192 ? 97.958 108.456 85.033 1.00 108.78 192 PHE A N 1
ATOM 1450 C CA . PHE A 1 192 ? 98.614 109.733 85.270 1.00 108.78 192 PHE A CA 1
ATOM 1451 C C . PHE A 1 192 ? 98.750 110.149 86.721 1.00 108.78 192 PHE A C 1
ATOM 1452 O O . PHE A 1 192 ? 99.409 111.156 86.980 1.00 108.78 192 PHE A O 1
ATOM 1460 N N . LYS A 1 193 ? 98.165 109.436 87.668 1.00 88.79 193 LYS A N 1
ATOM 1461 C CA . LYS A 1 193 ? 98.242 109.867 89.057 1.00 88.79 193 LYS A CA 1
ATOM 1462 C C . LYS A 1 193 ? 99.595 109.468 89.617 1.00 88.79 193 LYS A C 1
ATOM 1463 O O . LYS A 1 193 ? 99.870 108.281 89.808 1.00 88.79 193 LYS A O 1
ATOM 1469 N N . GLY A 1 194 ? 100.446 110.454 89.871 1.00 77.58 194 GLY A N 1
ATOM 1470 C CA . GLY A 1 194 ? 101.701 110.191 90.538 1.00 77.58 194 GLY A CA 1
ATOM 1471 C C . GLY A 1 194 ? 102.783 109.584 89.682 1.00 77.58 194 GLY A C 1
ATOM 1472 O O . GLY A 1 194 ? 103.715 108.986 90.223 1.00 77.58 194 GLY A O 1
ATOM 1473 N N . PHE A 1 195 ? 102.701 109.720 88.364 1.00 73.16 195 PHE A N 1
ATOM 1474 C CA . PHE A 1 195 ? 103.803 109.328 87.507 1.00 73.16 195 PHE A CA 1
ATOM 1475 C C . PHE A 1 195 ? 104.914 110.364 87.596 1.00 73.16 195 PHE A C 1
ATOM 1476 O O . PHE A 1 195 ? 104.735 111.433 88.181 1.00 73.16 195 PHE A O 1
ATOM 1484 N N . PRO A 1 196 ? 106.090 110.065 87.051 1.00 65.99 196 PRO A N 1
ATOM 1485 C CA . PRO A 1 196 ? 107.031 111.137 86.738 1.00 65.99 196 PRO A CA 1
ATOM 1486 C C . PRO A 1 196 ? 106.431 112.089 85.723 1.00 65.99 196 PRO A C 1
ATOM 1487 O O . PRO A 1 196 ? 105.653 111.691 84.856 1.00 65.99 196 PRO A O 1
ATOM 1491 N N . ALA A 1 197 ? 106.784 113.368 85.859 1.00 74.72 197 ALA A N 1
ATOM 1492 C CA . ALA A 1 197 ? 106.287 114.367 84.924 1.00 74.72 197 ALA A CA 1
ATOM 1493 C C . ALA A 1 197 ? 106.841 114.142 83.529 1.00 74.72 197 ALA A C 1
ATOM 1494 O O . ALA A 1 197 ? 106.175 114.464 82.541 1.00 74.72 197 ALA A O 1
ATOM 1496 N N . ILE A 1 198 ? 108.044 113.576 83.428 1.00 69.00 198 ILE A N 1
ATOM 1497 C CA . ILE A 1 198 ? 108.547 113.181 82.123 1.00 69.00 198 ILE A CA 1
ATOM 1498 C C . ILE A 1 198 ? 107.784 111.965 81.616 1.00 69.00 198 ILE A C 1
ATOM 1499 O O . ILE A 1 198 ? 107.569 111.819 80.409 1.00 69.00 198 ILE A O 1
ATOM 1504 N N . ALA A 1 199 ? 107.302 111.109 82.520 1.00 69.70 199 ALA A N 1
ATOM 1505 C CA . ALA A 1 199 ? 106.546 109.941 82.088 1.00 69.70 199 ALA A CA 1
ATOM 1506 C C . ALA A 1 199 ? 105.168 110.338 81.593 1.00 69.70 199 ALA A C 1
ATOM 1507 O O . ALA A 1 199 ? 104.663 109.767 80.622 1.00 69.70 199 ALA A O 1
ATOM 1509 N N . SER A 1 200 ? 104.553 111.327 82.244 1.00 78.85 200 SER A N 1
ATOM 1510 C CA . SER A 1 200 ? 103.253 111.808 81.802 1.00 78.85 200 SER A CA 1
ATOM 1511 C C . SER A 1 200 ? 103.365 112.523 80.468 1.00 78.85 200 SER A C 1
ATOM 1512 O O . SER A 1 200 ? 102.508 112.352 79.596 1.00 78.85 200 SER A O 1
ATOM 1515 N N . ALA A 1 201 ? 104.443 113.285 80.274 1.00 73.98 201 ALA A N 1
ATOM 1516 C CA . ALA A 1 201 ? 104.683 113.913 78.981 1.00 73.98 201 ALA A CA 1
ATOM 1517 C C . ALA A 1 201 ? 104.983 112.873 77.915 1.00 73.98 201 ALA A C 1
ATOM 1518 O O . ALA A 1 201 ? 104.583 113.027 76.755 1.00 73.98 201 ALA A O 1
ATOM 1520 N N . ALA A 1 202 ? 105.652 111.790 78.303 1.00 67.39 202 ALA A N 1
ATOM 1521 C CA . ALA A 1 202 ? 105.943 110.710 77.373 1.00 67.39 202 ALA A CA 1
ATOM 1522 C C . ALA A 1 202 ? 104.674 110.001 76.939 1.00 67.39 202 ALA A C 1
ATOM 1523 O O . ALA A 1 202 ? 104.481 109.735 75.752 1.00 67.39 202 ALA A O 1
ATOM 1525 N N . LYS A 1 203 ? 103.794 109.704 77.887 1.00 68.16 203 LYS A N 1
ATOM 1526 C CA . LYS A 1 203 ? 102.546 109.037 77.557 1.00 68.16 203 LYS A CA 1
ATOM 1527 C C . LYS A 1 203 ? 101.615 109.944 76.766 1.00 68.16 203 LYS A C 1
ATOM 1528 O O . LYS A 1 203 ? 100.896 109.469 75.881 1.00 68.16 203 LYS A O 1
ATOM 1534 N N . LEU A 1 204 ? 101.637 111.250 77.038 1.00 70.14 204 LEU A N 1
ATOM 1535 C CA . LEU A 1 204 ? 100.815 112.170 76.263 1.00 70.14 204 LEU A CA 1
ATOM 1536 C C . LEU A 1 204 ? 101.344 112.317 74.844 1.00 70.14 204 LEU A C 1
ATOM 1537 O O . LEU A 1 204 ? 100.565 112.376 73.884 1.00 70.14 204 LEU A O 1
ATOM 1542 N N . SER A 1 205 ? 102.667 112.339 74.685 1.00 80.63 205 SER A N 1
ATOM 1543 C CA . SER A 1 205 ? 103.243 112.317 73.349 1.00 80.63 205 SER A CA 1
ATOM 1544 C C . SER A 1 205 ? 103.000 110.985 72.658 1.00 80.63 205 SER A C 1
ATOM 1545 O O . SER A 1 205 ? 102.910 110.933 71.429 1.00 80.63 205 SER A O 1
ATOM 1548 N N . ALA A 1 206 ? 102.867 109.906 73.427 1.00 69.85 206 ALA A N 1
ATOM 1549 C CA . ALA A 1 206 ? 102.479 108.629 72.846 1.00 69.85 206 ALA A CA 1
ATOM 1550 C C . ALA A 1 206 ? 101.052 108.681 72.331 1.00 69.85 206 ALA A C 1
ATOM 1551 O O . ALA A 1 206 ? 100.747 108.109 71.282 1.00 69.85 206 ALA A O 1
ATOM 1553 N N . TRP A 1 207 ? 100.170 109.365 73.063 1.00 79.55 207 TRP A N 1
ATOM 1554 C CA . TRP A 1 207 ? 98.811 109.586 72.581 1.00 79.55 207 TRP A CA 1
ATOM 1555 C C . TRP A 1 207 ? 98.813 110.424 71.317 1.00 79.55 207 TRP A C 1
ATOM 1556 O O . TRP A 1 207 ? 98.012 110.188 70.408 1.00 79.55 207 TRP A O 1
ATOM 1567 N N . GLN A 1 208 ? 99.713 111.403 71.244 1.00 78.29 208 GLN A N 1
ATOM 1568 C CA . GLN A 1 208 ? 99.883 112.161 70.008 1.00 78.29 208 GLN A CA 1
ATOM 1569 C C . GLN A 1 208 ? 100.368 111.263 68.873 1.00 78.29 208 GLN A C 1
ATOM 1570 O O . GLN A 1 208 ? 99.940 111.418 67.723 1.00 78.29 208 GLN A O 1
ATOM 1576 N N . ASN A 1 209 ? 101.232 110.297 69.190 1.00 85.69 209 ASN A N 1
ATOM 1577 C CA . ASN A 1 209 ? 101.700 109.349 68.183 1.00 85.69 209 ASN A CA 1
ATOM 1578 C C . ASN A 1 209 ? 100.570 108.451 67.701 1.00 85.69 209 ASN A C 1
ATOM 1579 O O . ASN A 1 209 ? 100.476 108.157 66.507 1.00 85.69 209 ASN A O 1
ATOM 1584 N N . ASP A 1 210 ? 99.693 108.020 68.608 1.00 94.19 210 ASP A N 1
ATOM 1585 C CA . ASP A 1 210 ? 98.557 107.203 68.187 1.00 94.19 210 ASP A CA 1
ATOM 1586 C C . ASP A 1 210 ? 97.550 108.019 67.390 1.00 94.19 210 ASP A C 1
ATOM 1587 O O . ASP A 1 210 ? 96.911 107.492 66.475 1.00 94.19 210 ASP A O 1
ATOM 1592 N N . VAL A 1 211 ? 97.407 109.308 67.712 1.00 87.15 211 VAL A N 1
ATOM 1593 C CA . VAL A 1 211 ? 96.520 110.177 66.943 1.00 87.15 211 VAL A CA 1
ATOM 1594 C C . VAL A 1 211 ? 97.050 110.356 65.526 1.00 87.15 211 VAL A C 1
ATOM 1595 O O . VAL A 1 211 ? 96.302 110.235 64.544 1.00 87.15 211 VAL A O 1
ATOM 1599 N N . LYS A 1 212 ? 98.356 110.595 65.392 1.00 97.16 212 LYS A N 1
ATOM 1600 C CA . LYS A 1 212 ? 98.919 110.758 64.056 1.00 97.16 212 LYS A CA 1
ATOM 1601 C C . LYS A 1 212 ? 98.970 109.432 63.307 1.00 97.16 212 LYS A C 1
ATOM 1602 O O . LYS A 1 212 ? 98.865 109.418 62.080 1.00 97.16 212 LYS A O 1
ATOM 1608 N N . LYS A 1 213 ? 99.083 108.312 64.023 1.00 96.37 213 LYS A N 1
ATOM 1609 C CA . LYS A 1 213 ? 99.007 107.003 63.383 1.00 96.37 213 LYS A CA 1
ATOM 1610 C C . LYS A 1 213 ? 97.602 106.729 62.868 1.00 96.37 213 LYS A C 1
ATOM 1611 O O . LYS A 1 213 ? 97.430 106.150 61.787 1.00 96.37 213 LYS A O 1
ATOM 1617 N N . THR A 1 214 ? 96.593 107.144 63.639 1.00 100.92 214 THR A N 1
ATOM 1618 C CA . THR A 1 214 ? 95.202 107.063 63.212 1.00 100.92 214 THR A CA 1
ATOM 1619 C C . THR A 1 214 ? 94.971 107.887 61.957 1.00 100.92 214 THR A C 1
ATOM 1620 O O . THR A 1 214 ? 94.342 107.423 60.997 1.00 100.92 214 THR A O 1
ATOM 1624 N N . GLU A 1 215 ? 95.508 109.106 61.941 1.00 113.86 215 GLU A N 1
ATOM 1625 C CA . GLU A 1 215 ? 95.399 109.953 60.758 1.00 113.86 215 GLU A CA 1
ATOM 1626 C C . GLU A 1 215 ? 96.135 109.345 59.569 1.00 113.86 215 GLU A C 1
ATOM 1627 O O . GLU A 1 215 ? 95.648 109.397 58.431 1.00 113.86 215 GLU A O 1
ATOM 1633 N N . ALA A 1 216 ? 97.271 108.697 59.831 1.00 123.52 216 ALA A N 1
ATOM 1634 C CA . ALA A 1 216 ? 98.078 108.123 58.764 1.00 123.52 216 ALA A CA 1
ATOM 1635 C C . ALA A 1 216 ? 97.378 106.941 58.110 1.00 123.52 216 ALA A C 1
ATOM 1636 O O . ALA A 1 216 ? 97.308 106.859 56.880 1.00 123.52 216 ALA A O 1
ATOM 1638 N N . ASP A 1 217 ? 96.825 106.025 58.905 1.00 127.17 217 ASP A N 1
ATOM 1639 C CA . ASP A 1 217 ? 96.225 104.879 58.233 1.00 127.17 217 ASP A CA 1
ATOM 1640 C C . ASP A 1 217 ? 94.796 105.161 57.784 1.00 127.17 217 ASP A C 1
ATOM 1641 O O . ASP A 1 217 ? 94.279 104.430 56.934 1.00 127.17 217 ASP A O 1
ATOM 1646 N N . VAL A 1 218 ? 94.153 106.228 58.276 1.00 126.14 218 VAL A N 1
ATOM 1647 C CA . VAL A 1 218 ? 92.893 106.575 57.630 1.00 126.14 218 VAL A CA 1
ATOM 1648 C C . VAL A 1 218 ? 93.179 107.284 56.310 1.00 126.14 218 VAL A C 1
ATOM 1649 O O . VAL A 1 218 ? 92.379 107.201 55.371 1.00 126.14 218 VAL A O 1
ATOM 1653 N N . TYR A 1 219 ? 94.337 107.944 56.186 1.00 130.89 219 TYR A N 1
ATOM 1654 C CA . TYR A 1 219 ? 94.709 108.499 54.890 1.00 130.89 219 TYR A CA 1
ATOM 1655 C C . TYR A 1 219 ? 95.128 107.400 53.924 1.00 130.89 219 TYR A C 1
ATOM 1656 O O . TYR A 1 219 ? 94.800 107.454 52.733 1.00 130.89 219 TYR A O 1
ATOM 1665 N N . ASN A 1 220 ? 95.872 106.408 54.421 1.00 128.86 220 ASN A N 1
ATOM 1666 C CA . ASN A 1 220 ? 96.288 105.289 53.584 1.00 128.86 220 ASN A CA 1
ATOM 1667 C C . ASN A 1 220 ? 95.092 104.462 53.147 1.00 128.86 220 ASN A C 1
ATOM 1668 O O . ASN A 1 220 ? 95.039 103.985 52.009 1.00 128.86 220 ASN A O 1
ATOM 1673 N N . SER A 1 221 ? 94.110 104.298 54.035 1.00 141.96 221 SER A N 1
ATOM 1674 C CA . SER A 1 221 ? 92.896 103.585 53.663 1.00 141.96 221 SER A CA 1
ATOM 1675 C C . SER A 1 221 ? 92.019 104.421 52.743 1.00 141.96 221 SER A C 1
ATOM 1676 O O . SER A 1 221 ? 91.193 103.869 52.008 1.00 141.96 221 SER A O 1
ATOM 1679 N N . ALA A 1 222 ? 92.181 105.745 52.769 1.00 143.92 222 ALA A N 1
ATOM 1680 C CA . ALA A 1 222 ? 91.439 106.600 51.850 1.00 143.92 222 ALA A CA 1
ATOM 1681 C C . ALA A 1 222 ? 91.959 106.448 50.428 1.00 143.92 222 ALA A C 1
ATOM 1682 O O . ALA A 1 222 ? 91.201 106.586 49.461 1.00 143.92 222 ALA A O 1
ATOM 1684 N N . LEU A 1 223 ? 93.255 106.168 50.280 1.00 144.05 223 LEU A N 1
ATOM 1685 C CA . LEU A 1 223 ? 93.816 105.994 48.946 1.00 144.05 223 LEU A CA 1
ATOM 1686 C C . LEU A 1 223 ? 93.967 104.517 48.600 1.00 144.05 223 LEU A C 1
ATOM 1687 O O . LEU A 1 223 ? 93.934 104.145 47.422 1.00 144.05 223 LEU A O 1
ATOM 1692 N N . GLY A 1 224 ? 94.137 103.665 49.606 1.00 140.02 224 GLY A N 1
ATOM 1693 C CA . GLY A 1 224 ? 94.276 102.239 49.369 1.00 140.02 224 GLY A CA 1
ATOM 1694 C C . GLY A 1 224 ? 92.965 101.556 49.040 1.00 140.02 224 GLY A C 1
ATOM 1695 O O . GLY A 1 224 ? 92.688 101.250 47.880 1.00 140.02 224 GLY A O 1
ATOM 1696 N N . THR B 1 7 ? 100.463 111.072 125.855 1.00 99.08 7 THR B N 1
ATOM 1697 C CA . THR B 1 7 ? 101.094 110.627 124.620 1.00 99.08 7 THR B CA 1
ATOM 1698 C C . THR B 1 7 ? 100.567 111.428 123.433 1.00 99.08 7 THR B C 1
ATOM 1699 O O . THR B 1 7 ? 99.793 110.910 122.637 1.00 99.08 7 THR B O 1
ATOM 1703 N N . PRO B 1 8 ? 100.939 112.722 123.313 1.00 95.39 8 PRO B N 1
ATOM 1704 C CA . PRO B 1 8 ? 100.427 113.595 122.246 1.00 95.39 8 PRO B CA 1
ATOM 1705 C C . PRO B 1 8 ? 100.825 113.204 120.815 1.00 95.39 8 PRO B C 1
ATOM 1706 O O . PRO B 1 8 ? 99.946 112.895 120.033 1.00 95.39 8 PRO B O 1
ATOM 1710 N N . ARG B 1 9 ? 102.126 113.233 120.511 1.00 95.52 9 ARG B N 1
ATOM 1711 C CA . ARG B 1 9 ? 102.630 112.900 119.151 1.00 95.52 9 ARG B CA 1
ATOM 1712 C C . ARG B 1 9 ? 102.377 111.419 118.848 1.00 95.52 9 ARG B C 1
ATOM 1713 O O . ARG B 1 9 ? 102.106 111.097 117.676 1.00 95.52 9 ARG B O 1
ATOM 1721 N N . GLN B 1 10 ? 102.464 110.566 119.874 1.00 96.02 10 GLN B N 1
ATOM 1722 C CA . GLN B 1 10 ? 102.261 109.099 119.732 1.00 96.02 10 GLN B CA 1
ATOM 1723 C C . GLN B 1 10 ? 100.991 108.803 118.923 1.00 96.02 10 GLN B C 1
ATOM 1724 O O . GLN B 1 10 ? 101.117 108.229 117.823 1.00 96.02 10 GLN B O 1
ATOM 1730 N N . LYS B 1 11 ? 99.818 109.174 119.448 1.00 101.17 11 LYS B N 1
ATOM 1731 C CA . LYS B 1 11 ? 98.565 108.888 118.758 1.00 101.17 11 LYS B CA 1
ATOM 1732 C C . LYS B 1 11 ? 98.650 109.302 117.299 1.00 101.17 11 LYS B C 1
ATOM 1733 O O . LYS B 1 11 ? 98.179 108.577 116.407 1.00 101.17 11 LYS B O 1
ATOM 1739 N N . MET B 1 12 ? 99.262 110.464 117.053 1.00 101.95 12 MET B N 1
ATOM 1740 C CA . MET B 1 12 ? 99.597 110.909 115.706 1.00 101.95 12 MET B CA 1
ATOM 1741 C C . MET B 1 12 ? 100.426 109.872 114.973 1.00 101.95 12 MET B C 1
ATOM 1742 O O . MET B 1 12 ? 100.149 109.545 113.817 1.00 101.95 12 MET B O 1
ATOM 1747 N N . ILE B 1 13 ? 101.434 109.323 115.644 1.00 89.35 13 ILE B N 1
ATOM 1748 C CA . ILE B 1 13 ? 102.334 108.429 114.939 1.00 89.35 13 ILE B CA 1
ATOM 1749 C C . ILE B 1 13 ? 101.688 107.063 114.722 1.00 89.35 13 ILE B C 1
ATOM 1750 O O . ILE B 1 13 ? 101.899 106.450 113.673 1.00 89.35 13 ILE B O 1
ATOM 1755 N N . ASN B 1 14 ? 100.799 106.627 115.623 1.00 87.18 14 ASN B N 1
ATOM 1756 C CA . ASN B 1 14 ? 100.128 105.347 115.438 1.00 87.18 14 ASN B CA 1
ATOM 1757 C C . ASN B 1 14 ? 99.084 105.426 114.342 1.00 87.18 14 ASN B C 1
ATOM 1758 O O . ASN B 1 14 ? 98.815 104.427 113.670 1.00 87.18 14 ASN B O 1
ATOM 1763 N N . LEU B 1 15 ? 98.486 106.596 114.145 1.00 90.32 15 LEU B N 1
ATOM 1764 C CA . LEU B 1 15 ? 97.574 106.731 113.020 1.00 90.32 15 LEU B CA 1
ATOM 1765 C C . LEU B 1 15 ? 98.338 106.920 111.716 1.00 90.32 15 LEU B C 1
ATOM 1766 O O . LEU B 1 15 ? 98.099 106.214 110.725 1.00 90.32 15 LEU B O 1
ATOM 1771 N N . MET B 1 16 ? 99.278 107.858 111.707 1.00 87.45 16 MET B N 1
ATOM 1772 C CA . MET B 1 16 ? 99.979 108.249 110.499 1.00 87.45 16 MET B CA 1
ATOM 1773 C C . MET B 1 16 ? 100.910 107.164 109.983 1.00 87.45 16 MET B C 1
ATOM 1774 O O . MET B 1 16 ? 101.259 107.192 108.803 1.00 87.45 16 MET B O 1
ATOM 1779 N N . TYR B 1 17 ? 101.272 106.188 110.820 1.00 86.46 17 TYR B N 1
ATOM 1780 C CA . TYR B 1 17 ? 101.952 104.993 110.336 1.00 86.46 17 TYR B CA 1
ATOM 1781 C C . TYR B 1 17 ? 101.098 104.241 109.322 1.00 86.46 17 TYR B C 1
ATOM 1782 O O . TYR B 1 17 ? 101.554 103.945 108.214 1.00 86.46 17 TYR B O 1
ATOM 1791 N N . LEU B 1 18 ? 99.843 103.954 109.668 1.00 81.14 18 LEU B N 1
ATOM 1792 C CA . LEU B 1 18 ? 98.972 103.248 108.732 1.00 81.14 18 LEU B CA 1
ATOM 1793 C C . LEU B 1 18 ? 98.543 104.137 107.575 1.00 81.14 18 LEU B C 1
ATOM 1794 O O . LEU B 1 18 ? 98.337 103.640 106.459 1.00 81.14 18 LEU B O 1
ATOM 1799 N N . VAL B 1 19 ? 98.423 105.446 107.807 1.00 75.84 19 VAL B N 1
ATOM 1800 C CA . VAL B 1 19 ? 98.125 106.339 106.690 1.00 75.84 19 VAL B CA 1
ATOM 1801 C C . VAL B 1 19 ? 99.288 106.379 105.702 1.00 75.84 19 VAL B C 1
ATOM 1802 O O . VAL B 1 19 ? 99.080 106.390 104.488 1.00 75.84 19 VAL B O 1
ATOM 1806 N N . PHE B 1 20 ? 100.526 106.331 106.194 1.00 77.19 20 PHE B N 1
ATOM 1807 C CA . PHE B 1 20 ? 101.675 106.286 105.299 1.00 77.19 20 PHE B CA 1
ATOM 1808 C C . PHE B 1 20 ? 101.858 104.921 104.651 1.00 77.19 20 PHE B C 1
ATOM 1809 O O . PHE B 1 20 ? 102.427 104.839 103.558 1.00 77.19 20 PHE B O 1
ATOM 1817 N N . ILE B 1 21 ? 101.395 103.852 105.305 1.00 82.47 21 ILE B N 1
ATOM 1818 C CA . ILE B 1 21 ? 101.267 102.563 104.626 1.00 82.47 21 ILE B CA 1
ATOM 1819 C C . ILE B 1 21 ? 100.331 102.682 103.435 1.00 82.47 21 ILE B C 1
ATOM 1820 O O . ILE B 1 21 ? 100.639 102.204 102.336 1.00 82.47 21 ILE B O 1
ATOM 1825 N N . ALA B 1 22 ? 99.193 103.351 103.626 1.00 82.75 22 ALA B N 1
ATOM 1826 C CA . ALA B 1 22 ? 98.271 103.575 102.517 1.00 82.75 22 ALA B CA 1
ATOM 1827 C C . ALA B 1 22 ? 98.880 104.489 101.460 1.00 82.75 22 ALA B C 1
ATOM 1828 O O . ALA B 1 22 ? 98.612 104.331 100.265 1.00 82.75 22 ALA B O 1
ATOM 1830 N N . MET B 1 23 ? 99.726 105.430 101.883 1.00 83.92 23 MET B N 1
ATOM 1831 C CA . MET B 1 23 ? 100.408 106.309 100.936 1.00 83.92 23 MET B CA 1
ATOM 1832 C C . MET B 1 23 ? 101.404 105.542 100.082 1.00 83.92 23 MET B C 1
ATOM 1833 O O . MET B 1 23 ? 101.486 105.761 98.869 1.00 83.92 23 MET B O 1
ATOM 1838 N N . LEU B 1 24 ? 102.175 104.650 100.702 1.00 87.29 24 LEU B N 1
ATOM 1839 C CA . LEU B 1 24 ? 103.107 103.822 99.947 1.00 87.29 24 LEU B CA 1
ATOM 1840 C C . LEU B 1 24 ? 102.363 102.844 99.049 1.00 87.29 24 LEU B C 1
ATOM 1841 O O . LEU B 1 24 ? 102.789 102.581 97.919 1.00 87.29 24 LEU B O 1
ATOM 1846 N N . ALA B 1 25 ? 101.240 102.312 99.531 1.00 89.40 25 ALA B N 1
ATOM 1847 C CA . ALA B 1 25 ? 100.432 101.406 98.728 1.00 89.40 25 ALA B CA 1
ATOM 1848 C C . ALA B 1 25 ? 99.838 102.117 97.525 1.00 89.40 25 ALA B C 1
ATOM 1849 O O . ALA B 1 25 ? 99.691 101.524 96.454 1.00 89.40 25 ALA B O 1
ATOM 1851 N N . MET B 1 26 ? 99.498 103.392 97.681 1.00 92.22 26 MET B N 1
ATOM 1852 C CA . MET B 1 26 ? 99.112 104.178 96.522 1.00 92.22 26 MET B CA 1
ATOM 1853 C C . MET B 1 26 ? 100.322 104.536 95.672 1.00 92.22 26 MET B C 1
ATOM 1854 O O . MET B 1 26 ? 100.178 104.806 94.476 1.00 92.22 26 MET B O 1
ATOM 1859 N N . ASN B 1 27 ? 101.518 104.535 96.262 1.00 90.59 27 ASN B N 1
ATOM 1860 C CA . ASN B 1 27 ? 102.716 104.878 95.507 1.00 90.59 27 ASN B CA 1
ATOM 1861 C C . ASN B 1 27 ? 103.234 103.694 94.703 1.00 90.59 27 ASN B C 1
ATOM 1862 O O . ASN B 1 27 ? 103.501 103.829 93.506 1.00 90.59 27 ASN B O 1
ATOM 1867 N N . VAL B 1 28 ? 103.392 102.533 95.339 1.00 90.28 28 VAL B N 1
ATOM 1868 C CA . VAL B 1 28 ? 103.974 101.382 94.661 1.00 90.28 28 VAL B CA 1
ATOM 1869 C C . VAL B 1 28 ? 103.037 100.771 93.629 1.00 90.28 28 VAL B C 1
ATOM 1870 O O . VAL B 1 28 ? 103.495 100.378 92.546 1.00 90.28 28 VAL B O 1
ATOM 1874 N N . SER B 1 29 ? 101.745 100.696 93.955 1.00 88.97 29 SER B N 1
ATOM 1875 C CA . SER B 1 29 ? 100.769 100.159 92.974 1.00 88.97 29 SER B CA 1
ATOM 1876 C C . SER B 1 29 ? 100.995 100.891 91.647 1.00 88.97 29 SER B C 1
ATOM 1877 O O . SER B 1 29 ? 102.018 100.615 90.992 1.00 88.97 29 SER B O 1
ATOM 1880 N N . LYS B 1 30 ? 100.089 101.810 91.298 1.00 85.89 30 LYS B N 1
ATOM 1881 C CA . LYS B 1 30 ? 100.200 102.611 90.049 1.00 85.89 30 LYS B CA 1
ATOM 1882 C C . LYS B 1 30 ? 100.482 101.682 88.863 1.00 85.89 30 LYS B C 1
ATOM 1883 O O . LYS B 1 30 ? 99.740 100.696 88.689 1.00 85.89 30 LYS B O 1
ATOM 1889 N N . GLU B 1 31 ? 101.524 101.996 88.090 1.00 93.82 31 GLU B N 1
ATOM 1890 C CA . GLU B 1 31 ? 101.913 101.179 86.911 1.00 93.82 31 GLU B CA 1
ATOM 1891 C C . GLU B 1 31 ? 103.353 101.531 86.524 1.00 93.82 31 GLU B C 1
ATOM 1892 O O . GLU B 1 31 ? 104.178 100.600 86.437 1.00 93.82 31 GLU B O 1
ATOM 1898 N N . VAL B 1 32 ? 103.624 102.831 86.338 1.00 74.06 32 VAL B N 1
ATOM 1899 C CA . VAL B 1 32 ? 104.944 103.427 85.946 1.00 74.06 32 VAL B CA 1
ATOM 1900 C C . VAL B 1 32 ? 105.746 102.488 85.029 1.00 74.06 32 VAL B C 1
ATOM 1901 O O . VAL B 1 32 ? 105.688 102.690 83.802 1.00 74.06 32 VAL B O 1
ATOM 1905 N N . ILE B 1 33 ? 106.451 101.501 85.593 1.00 76.09 33 ILE B N 1
ATOM 1906 C CA . ILE B 1 33 ? 107.261 100.541 84.788 1.00 76.09 33 ILE B CA 1
ATOM 1907 C C . ILE B 1 33 ? 106.387 99.941 83.680 1.00 76.09 33 ILE B C 1
ATOM 1908 O O . ILE B 1 33 ? 106.880 99.848 82.540 1.00 76.09 33 ILE B O 1
ATOM 1913 N N . SER B 1 34 ? 105.143 99.558 83.991 1.00 82.56 34 SER B N 1
ATOM 1914 C CA . SER B 1 34 ? 104.312 98.961 82.959 1.00 82.56 34 SER B CA 1
ATOM 1915 C C . SER B 1 34 ? 104.004 99.915 81.821 1.00 82.56 34 SER B C 1
ATOM 1916 O O . SER B 1 34 ? 103.405 99.485 80.831 1.00 82.56 34 SER B O 1
ATOM 1919 N N . ALA B 1 35 ? 104.387 101.189 81.940 1.00 76.36 35 ALA B N 1
ATOM 1920 C CA . ALA B 1 35 ? 104.091 102.158 80.894 1.00 76.36 35 ALA B CA 1
ATOM 1921 C C . ALA B 1 35 ? 104.855 101.853 79.621 1.00 76.36 35 ALA B C 1
ATOM 1922 O O . ALA B 1 35 ? 104.397 102.202 78.529 1.00 76.36 35 ALA B O 1
ATOM 1924 N N . PHE B 1 36 ? 106.007 101.190 79.743 1.00 73.23 36 PHE B N 1
ATOM 1925 C CA . PHE B 1 36 ? 106.782 100.823 78.568 1.00 73.23 36 PHE B CA 1
ATOM 1926 C C . PHE B 1 36 ? 106.064 99.795 77.728 1.00 73.23 36 PHE B C 1
ATOM 1927 O O . PHE B 1 36 ? 106.266 99.752 76.516 1.00 73.23 36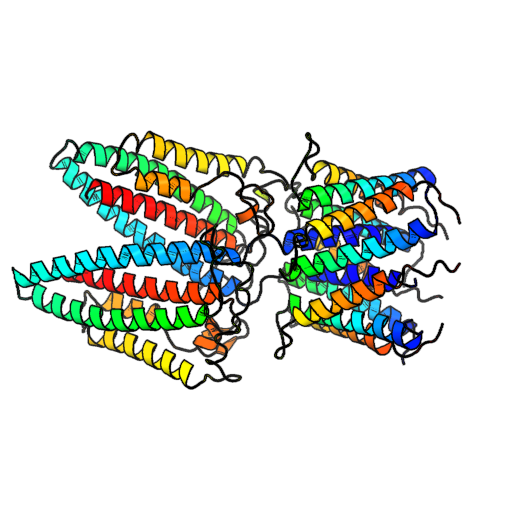 PHE B O 1
ATOM 1935 N N . GLY B 1 37 ? 105.230 98.965 78.352 1.00 80.88 37 GLY B N 1
ATOM 1936 C CA . GLY B 1 37 ? 104.593 97.885 77.624 1.00 80.88 37 GLY B CA 1
ATOM 1937 C C . GLY B 1 37 ? 103.605 98.380 76.592 1.00 80.88 37 GLY B C 1
ATOM 1938 O O . GLY B 1 37 ? 103.513 97.827 75.495 1.00 80.88 37 GLY B O 1
ATOM 1939 N N . LEU B 1 38 ? 102.884 99.448 76.912 1.00 88.60 38 LEU B N 1
ATOM 1940 C CA . LEU B 1 38 ? 102.098 100.112 75.886 1.00 88.60 38 LEU B CA 1
ATOM 1941 C C . LEU B 1 38 ? 103.005 100.811 74.883 1.00 88.60 38 LEU B C 1
ATOM 1942 O O . LEU B 1 38 ? 102.731 100.801 73.679 1.00 88.60 38 LEU B O 1
ATOM 1947 N N . MET B 1 39 ? 104.114 101.381 75.355 1.00 84.20 39 MET B N 1
ATOM 1948 C CA . MET B 1 39 ? 105.057 102.013 74.441 1.00 84.20 39 MET B CA 1
ATOM 1949 C C . MET B 1 39 ? 105.793 100.981 73.595 1.00 84.20 39 MET B C 1
ATOM 1950 O O . MET B 1 39 ? 105.990 101.201 72.397 1.00 84.20 39 MET B O 1
ATOM 1955 N N . ASN B 1 40 ? 106.164 99.840 74.180 1.00 87.82 40 ASN B N 1
ATOM 1956 C CA . ASN B 1 40 ? 106.780 98.772 73.397 1.00 87.82 40 ASN B CA 1
ATOM 1957 C C . ASN B 1 40 ? 105.786 98.172 72.417 1.00 87.82 40 ASN B C 1
ATOM 1958 O O . ASN B 1 40 ? 106.161 97.785 71.308 1.00 87.82 40 ASN B O 1
ATOM 1963 N N . GLU B 1 41 ? 104.510 98.116 72.798 1.00 92.19 41 GLU B N 1
ATOM 1964 C CA . GLU B 1 41 ? 103.493 97.584 71.901 1.00 92.19 41 GLU B CA 1
ATOM 1965 C C . GLU B 1 41 ? 103.244 98.530 70.735 1.00 92.19 41 GLU B C 1
ATOM 1966 O O . GLU B 1 41 ? 103.084 98.083 69.593 1.00 92.19 41 GLU B O 1
ATOM 1972 N N . LYS B 1 42 ? 103.247 99.840 70.999 1.00 86.05 42 LYS B N 1
ATOM 1973 C CA . LYS B 1 42 ? 103.122 100.820 69.925 1.00 86.05 42 LYS B CA 1
ATOM 1974 C C . LYS B 1 42 ? 104.341 100.795 69.019 1.00 86.05 42 LYS B C 1
ATOM 1975 O O . LYS B 1 42 ? 104.214 100.909 67.794 1.00 86.05 42 LYS B O 1
ATOM 1981 N N . PHE B 1 43 ? 105.527 100.609 69.600 1.00 87.24 43 PHE B N 1
ATOM 1982 C CA . PHE B 1 43 ? 106.735 100.523 68.794 1.00 87.24 43 PHE B CA 1
ATOM 1983 C C . PHE B 1 43 ? 106.740 99.268 67.936 1.00 87.24 43 PHE B C 1
ATOM 1984 O O . PHE B 1 43 ? 107.118 99.319 66.765 1.00 87.24 43 PHE B O 1
ATOM 1992 N N . GLU B 1 44 ? 106.290 98.141 68.487 1.00 97.19 44 GLU B N 1
ATOM 1993 C CA . GLU B 1 44 ? 106.279 96.896 67.728 1.00 97.19 44 GLU B CA 1
ATOM 1994 C C . GLU B 1 44 ? 105.207 96.915 66.648 1.00 97.19 44 GLU B C 1
ATOM 1995 O O . GLU B 1 44 ? 105.399 96.347 65.567 1.00 97.19 44 GLU B O 1
ATOM 2001 N N . ALA B 1 45 ? 104.082 97.582 66.911 1.00 103.59 45 ALA B N 1
ATOM 2002 C CA . ALA B 1 45 ? 103.079 97.755 65.868 1.00 103.59 45 ALA B CA 1
ATOM 2003 C C . ALA B 1 45 ? 103.587 98.685 64.777 1.00 103.59 45 ALA B C 1
ATOM 2004 O O . ALA B 1 45 ? 103.299 98.476 63.593 1.00 103.59 45 ALA B O 1
ATOM 2006 N N . ALA B 1 46 ? 104.372 99.697 65.155 1.00 108.64 46 ALA B N 1
ATOM 2007 C CA . ALA B 1 46 ? 104.985 100.568 64.161 1.00 108.64 46 ALA B CA 1
ATOM 2008 C C . ALA B 1 46 ? 106.022 99.818 63.337 1.00 108.64 46 ALA B C 1
ATOM 2009 O O . ALA B 1 46 ? 106.152 100.055 62.133 1.00 108.64 46 ALA B O 1
ATOM 2011 N N . ASN B 1 47 ? 106.751 98.897 63.970 1.00 112.54 47 ASN B N 1
ATOM 2012 C CA . ASN B 1 47 ? 107.698 98.057 63.244 1.00 112.54 47 ASN B CA 1
ATOM 2013 C C . ASN B 1 47 ? 106.981 97.139 62.268 1.00 112.54 47 ASN B C 1
ATOM 2014 O O . ASN B 1 47 ? 107.406 96.994 61.117 1.00 112.54 47 ASN B O 1
ATOM 2019 N N . THR B 1 48 ? 105.880 96.528 62.711 1.00 120.98 48 THR B N 1
ATOM 2020 C CA . THR B 1 48 ? 105.117 95.622 61.863 1.00 120.98 48 THR B CA 1
ATOM 2021 C C . THR B 1 48 ? 104.448 96.357 60.708 1.00 120.98 48 THR B C 1
ATOM 2022 O O . THR B 1 48 ? 104.274 95.785 59.627 1.00 120.98 48 THR B O 1
ATOM 2026 N N . SER B 1 49 ? 104.080 97.622 60.907 1.00 122.60 49 SER B N 1
ATOM 2027 C CA . SER B 1 49 ? 103.552 98.405 59.796 1.00 122.60 49 SER B CA 1
ATOM 2028 C C . SER B 1 49 ? 104.663 98.836 58.850 1.00 122.60 49 SER B C 1
ATOM 2029 O O . SER B 1 49 ? 104.492 98.807 57.621 1.00 122.60 49 SER B O 1
ATOM 2032 N N . SER B 1 50 ? 105.808 99.242 59.406 1.00 124.01 50 SER B N 1
ATOM 2033 C CA . SER B 1 50 ? 106.861 99.814 58.585 1.00 124.01 50 SER B CA 1
ATOM 2034 C C . SER B 1 50 ? 107.556 98.757 57.750 1.00 124.01 50 SER B C 1
ATOM 2035 O O . SER B 1 50 ? 107.980 99.058 56.633 1.00 124.01 50 SER B O 1
ATOM 2038 N N . VAL B 1 51 ? 107.644 97.517 58.246 1.00 127.40 51 VAL B N 1
ATOM 2039 C CA . VAL B 1 51 ? 108.270 96.467 57.449 1.00 127.40 51 VAL B CA 1
ATOM 2040 C C . VAL B 1 51 ? 107.418 96.156 56.223 1.00 127.40 51 VAL B C 1
ATOM 2041 O O . VAL B 1 51 ? 107.944 95.979 55.121 1.00 127.40 51 VAL B O 1
ATOM 2045 N N . THR B 1 52 ? 106.092 96.231 56.361 1.00 137.14 52 THR B N 1
ATOM 2046 C CA . THR B 1 52 ? 105.217 95.941 55.232 1.00 137.14 52 THR B CA 1
ATOM 2047 C C . THR B 1 52 ? 105.197 97.094 54.235 1.00 137.14 52 THR B C 1
ATOM 2048 O O . THR B 1 52 ? 105.277 96.869 53.017 1.00 137.14 52 THR B O 1
ATOM 2052 N N . THR B 1 53 ? 105.116 98.340 54.724 1.00 137.19 53 THR B N 1
ATOM 2053 C CA . THR B 1 53 ? 105.078 99.443 53.769 1.00 137.19 53 THR B CA 1
ATOM 2054 C C . THR B 1 53 ? 106.440 99.663 53.121 1.00 137.19 53 THR B C 1
ATOM 2055 O O . THR B 1 53 ? 106.508 100.059 51.955 1.00 137.19 53 THR B O 1
ATOM 2059 N N . ASN B 1 54 ? 107.530 99.314 53.805 1.00 133.69 54 ASN B N 1
ATOM 2060 C CA . ASN B 1 54 ? 108.832 99.403 53.169 1.00 133.69 54 ASN B CA 1
ATOM 2061 C C . ASN B 1 54 ? 109.093 98.219 52.255 1.00 133.69 54 ASN B C 1
ATOM 2062 O O . ASN B 1 54 ? 109.863 98.349 51.302 1.00 133.69 54 ASN B O 1
ATOM 2067 N N . GLU B 1 55 ? 108.446 97.076 52.504 1.00 145.37 55 GLU B N 1
ATOM 2068 C CA . GLU B 1 55 ? 108.481 95.987 51.537 1.00 145.37 55 GLU B CA 1
ATOM 2069 C C . GLU B 1 55 ? 107.784 96.386 50.245 1.00 145.37 55 GLU B C 1
ATOM 2070 O O . GLU B 1 55 ? 108.296 96.127 49.147 1.00 145.37 55 GLU B O 1
ATOM 2076 N N . SER B 1 56 ? 106.628 97.048 50.360 1.00 147.12 56 SER B N 1
ATOM 2077 C CA . SER B 1 56 ? 105.949 97.536 49.162 1.00 147.12 56 SER B CA 1
ATOM 2078 C C . SER B 1 56 ? 106.748 98.647 48.490 1.00 147.12 56 SER B C 1
ATOM 2079 O O . SER B 1 56 ? 106.764 98.747 47.258 1.00 147.12 56 SER B O 1
ATOM 2082 N N . LEU B 1 57 ? 107.456 99.459 49.280 1.00 140.39 57 LEU B N 1
ATOM 2083 C CA . LEU B 1 57 ? 108.282 100.517 48.709 1.00 140.39 57 LEU B CA 1
ATOM 2084 C C . LEU B 1 57 ? 109.481 99.950 47.960 1.00 140.39 57 LEU B C 1
ATOM 2085 O O . LEU B 1 57 ? 109.817 100.426 46.867 1.00 140.39 57 LEU B O 1
ATOM 2090 N N . LEU B 1 58 ? 110.126 98.921 48.517 1.00 144.91 58 LEU B N 1
ATOM 2091 C CA . LEU B 1 58 ? 111.264 98.328 47.828 1.00 144.91 58 LEU B CA 1
ATOM 2092 C C . LEU B 1 58 ? 110.827 97.558 46.596 1.00 144.91 58 LEU B C 1
ATOM 2093 O O . LEU B 1 58 ? 111.545 97.568 45.595 1.00 144.91 58 LEU B O 1
ATOM 2098 N N . THR B 1 59 ? 109.656 96.908 46.618 1.00 152.96 59 THR B N 1
ATOM 2099 C CA . THR B 1 59 ? 109.259 96.236 45.384 1.00 152.96 59 THR B CA 1
ATOM 2100 C C . THR B 1 59 ? 108.726 97.223 44.351 1.00 152.96 59 THR B C 1
ATOM 2101 O O . THR B 1 59 ? 108.825 96.953 43.151 1.00 152.96 59 THR B O 1
ATOM 2105 N N . SER B 1 60 ? 108.229 98.390 44.776 1.00 152.40 60 SER B N 1
ATOM 2106 C CA . SER B 1 60 ? 107.869 99.421 43.809 1.00 152.40 60 SER B CA 1
ATOM 2107 C C . SER B 1 60 ? 109.111 100.007 43.154 1.00 152.40 60 SER B C 1
ATOM 2108 O O . SER B 1 60 ? 109.144 100.200 41.932 1.00 152.40 60 SER B O 1
ATOM 2111 N N . LEU B 1 61 ? 110.151 100.273 43.949 1.00 154.76 61 LEU B N 1
ATOM 2112 C CA . LEU B 1 61 ? 111.410 100.736 43.378 1.00 154.76 61 LEU B CA 1
ATOM 2113 C C . LEU B 1 61 ? 112.088 99.650 42.551 1.00 154.76 61 LEU B C 1
ATOM 2114 O O . LEU B 1 61 ? 112.763 99.958 41.566 1.00 154.76 61 LEU B O 1
ATOM 2119 N N . ASP B 1 62 ? 111.886 98.380 42.908 1.00 160.08 62 ASP B N 1
ATOM 2120 C CA . ASP B 1 62 ? 112.426 97.284 42.116 1.00 160.08 62 ASP B CA 1
ATOM 2121 C C . ASP B 1 62 ? 111.720 97.177 40.774 1.00 160.08 62 ASP B C 1
ATOM 2122 O O . ASP B 1 62 ? 112.369 96.961 39.745 1.00 160.08 62 ASP B O 1
ATOM 2127 N N . GLN B 1 63 ? 110.394 97.343 40.764 1.00 167.59 63 GLN B N 1
ATOM 2128 C CA . GLN B 1 63 ? 109.653 97.341 39.508 1.00 167.59 63 GLN B CA 1
ATOM 2129 C C . GLN B 1 63 ? 110.029 98.541 38.648 1.00 167.59 63 GLN B C 1
ATOM 2130 O O . GLN B 1 63 ? 110.159 98.413 37.425 1.00 167.59 63 GLN B O 1
ATOM 2136 N N . LYS B 1 64 ? 110.254 99.700 39.277 1.00 167.64 64 LYS B N 1
ATOM 2137 C CA . LYS B 1 64 ? 110.658 100.886 38.530 1.00 167.64 64 LYS B CA 1
ATOM 2138 C C . LYS B 1 64 ? 112.063 100.752 37.958 1.00 167.64 64 LYS B C 1
ATOM 2139 O O . LYS B 1 64 ? 112.309 101.179 36.826 1.00 167.64 64 LYS B O 1
ATOM 2145 N N . ALA B 1 65 ? 112.988 100.156 38.711 1.00 162.59 65 ALA B N 1
ATOM 2146 C CA . ALA B 1 65 ? 114.322 99.898 38.186 1.00 162.59 65 ALA B CA 1
ATOM 2147 C C . ALA B 1 65 ? 114.317 98.781 37.155 1.00 162.59 65 ALA B C 1
ATOM 2148 O O . ALA B 1 65 ? 115.232 98.702 36.329 1.00 162.59 65 ALA B O 1
ATOM 2150 N N . ALA B 1 66 ? 113.309 97.910 37.192 1.00 171.74 66 ALA B N 1
ATOM 2151 C CA . ALA B 1 66 ? 113.178 96.900 36.152 1.00 171.74 66 ALA B CA 1
ATOM 2152 C C . ALA B 1 66 ? 112.677 97.511 34.849 1.00 171.74 66 ALA B C 1
ATOM 2153 O O . ALA B 1 66 ? 113.152 97.149 33.767 1.00 171.74 66 ALA B O 1
ATOM 2155 N N . GLU B 1 67 ? 111.722 98.442 34.926 1.00 175.90 67 GLU B N 1
ATOM 2156 C CA . GLU B 1 67 ? 111.185 99.002 33.687 1.00 175.90 67 GLU B CA 1
ATOM 2157 C C . GLU B 1 67 ? 112.092 100.101 33.130 1.00 175.90 67 GLU B C 1
ATOM 2158 O O . GLU B 1 67 ? 112.509 100.037 31.969 1.00 175.90 67 GLU B O 1
ATOM 2164 N N . ALA B 1 68 ? 112.417 101.117 33.934 1.00 174.41 68 ALA B N 1
ATOM 2165 C CA . ALA B 1 68 ? 113.305 102.194 33.506 1.00 174.41 68 ALA B CA 1
ATOM 2166 C C . ALA B 1 68 ? 114.581 102.117 34.339 1.00 174.41 68 ALA B C 1
ATOM 2167 O O . ALA B 1 68 ? 114.705 102.724 35.401 1.00 174.41 68 ALA B O 1
ATOM 2169 N N . LYS B 1 69 ? 115.544 101.350 33.838 1.00 166.14 69 LYS B N 1
ATOM 2170 C CA . LYS B 1 69 ? 116.813 101.210 34.533 1.00 166.14 69 LYS B CA 1
ATOM 2171 C C . LYS B 1 69 ? 117.683 102.447 34.318 1.00 166.14 69 LYS B C 1
ATOM 2172 O O . LYS B 1 69 ? 117.403 103.301 33.473 1.00 166.14 69 LYS B O 1
ATOM 2178 N N . GLY B 1 70 ? 118.752 102.534 35.104 1.00 172.58 70 GLY B N 1
ATOM 2179 C CA . GLY B 1 70 ? 119.611 103.701 35.090 1.00 172.58 70 GLY B CA 1
ATOM 2180 C C . GLY B 1 70 ? 119.779 104.299 36.471 1.00 172.58 70 GLY B C 1
ATOM 2181 O O . GLY B 1 70 ? 120.392 103.686 37.353 1.00 172.58 70 GLY B O 1
ATOM 2182 N N . GLU B 1 71 ? 119.248 105.510 36.661 1.00 180.84 71 GLU B N 1
ATOM 2183 C CA . GLU B 1 71 ? 119.244 106.125 37.985 1.00 180.84 71 GLU B CA 1
ATOM 2184 C C . GLU B 1 71 ? 118.382 105.336 38.959 1.00 180.84 71 GLU B C 1
ATOM 2185 O O . GLU B 1 71 ? 118.754 105.182 40.130 1.00 180.84 71 GLU B O 1
ATOM 2191 N N . PHE B 1 72 ? 117.246 104.815 38.484 1.00 167.41 72 PHE B N 1
ATOM 2192 C CA . PHE B 1 72 ? 116.423 103.931 39.302 1.00 167.41 72 PHE B CA 1
ATOM 2193 C C . PHE B 1 72 ? 117.163 102.644 39.639 1.00 167.41 72 PHE B C 1
ATOM 2194 O O . PHE B 1 72 ? 117.032 102.122 40.749 1.00 167.41 72 PHE B O 1
ATOM 2202 N N . ALA B 1 73 ? 117.986 102.144 38.711 1.00 161.65 73 ALA B N 1
ATOM 2203 C CA . ALA B 1 73 ? 118.747 100.925 38.972 1.00 161.65 73 ALA B CA 1
ATOM 2204 C C . ALA B 1 73 ? 119.849 101.159 39.997 1.00 161.65 73 ALA B C 1
ATOM 2205 O O . ALA B 1 73 ? 120.074 100.317 40.872 1.00 161.65 73 ALA B O 1
ATOM 2207 N N . LYS B 1 74 ? 120.536 102.301 39.911 1.00 157.82 74 LYS B N 1
ATOM 2208 C CA . LYS B 1 74 ? 121.584 102.614 40.882 1.00 157.82 74 LYS B CA 1
ATOM 2209 C C . LYS B 1 74 ? 120.996 102.872 42.266 1.00 157.82 74 LYS B C 1
ATOM 2210 O O . LYS B 1 74 ? 121.540 102.404 43.280 1.00 157.82 74 LYS B O 1
ATOM 2216 N N . ALA B 1 75 ? 119.874 103.598 42.323 1.00 156.26 75 ALA B N 1
ATOM 2217 C CA . ALA B 1 75 ? 119.180 103.801 43.587 1.00 156.26 75 ALA B CA 1
ATOM 2218 C C . ALA B 1 75 ? 118.636 102.493 44.143 1.00 156.26 75 ALA B C 1
ATOM 2219 O O . ALA B 1 75 ? 118.621 102.305 45.360 1.00 156.26 75 ALA B O 1
ATOM 2221 N N . ALA B 1 76 ? 118.240 101.560 43.275 1.00 149.21 76 ALA B N 1
ATOM 2222 C CA . ALA B 1 76 ? 117.784 100.259 43.746 1.00 149.21 76 ALA B CA 1
ATOM 2223 C C . ALA B 1 76 ? 118.940 99.401 44.237 1.00 149.21 76 ALA B C 1
ATOM 2224 O O . ALA B 1 76 ? 118.753 98.587 45.144 1.00 149.21 76 ALA B O 1
ATOM 2226 N N . GLU B 1 77 ? 120.130 99.563 43.655 1.00 153.16 77 GLU B N 1
ATOM 2227 C CA . GLU B 1 77 ? 121.306 98.863 44.167 1.00 153.16 77 GLU B CA 1
ATOM 2228 C C . GLU B 1 77 ? 121.676 99.357 45.559 1.00 153.16 77 GLU B C 1
ATOM 2229 O O . GLU B 1 77 ? 121.935 98.549 46.464 1.00 153.16 77 GLU B O 1
ATOM 2235 N N . THR B 1 78 ? 121.690 100.682 45.746 1.00 143.82 78 THR B N 1
ATOM 2236 C CA . THR B 1 78 ? 121.918 101.242 47.078 1.00 143.82 78 THR B CA 1
ATOM 2237 C C . THR B 1 78 ? 120.804 100.851 48.041 1.00 143.82 78 THR B C 1
ATOM 2238 O O . THR B 1 78 ? 121.053 100.601 49.228 1.00 143.82 78 THR B O 1
ATOM 2242 N N . ALA B 1 79 ? 119.575 100.756 47.529 1.00 138.39 79 ALA B N 1
ATOM 2243 C CA . ALA B 1 79 ? 118.434 100.351 48.336 1.00 138.39 79 ALA B CA 1
ATOM 2244 C C . ALA B 1 79 ? 118.548 98.898 48.774 1.00 138.39 79 ALA B C 1
ATOM 2245 O O . ALA B 1 79 ? 118.214 98.562 49.909 1.00 138.39 79 ALA B O 1
ATOM 2247 N N . HIS B 1 80 ? 119.041 98.026 47.898 1.00 140.81 80 HIS B N 1
ATOM 2248 C CA . HIS B 1 80 ? 119.209 96.631 48.281 1.00 140.81 80 HIS B CA 1
ATOM 2249 C C . HIS B 1 80 ? 120.378 96.450 49.236 1.00 140.81 80 HIS B C 1
ATOM 2250 O O . HIS B 1 80 ? 120.325 95.582 50.116 1.00 140.81 80 HIS B O 1
ATOM 2257 N N . LYS B 1 81 ? 121.423 97.271 49.101 1.00 132.27 81 LYS B N 1
ATOM 2258 C CA . LYS B 1 81 ? 122.540 97.186 50.038 1.00 132.27 81 LYS B CA 1
ATOM 2259 C C . LYS B 1 81 ? 122.131 97.651 51.432 1.00 132.27 81 LYS B C 1
ATOM 2260 O O . LYS B 1 81 ? 122.435 96.981 52.434 1.00 132.27 81 LYS B O 1
ATOM 2266 N N . VAL B 1 82 ? 121.402 98.770 51.514 1.00 120.71 82 VAL B N 1
ATOM 2267 C CA . VAL B 1 82 ? 120.901 99.205 52.813 1.00 120.71 82 VAL B CA 1
ATOM 2268 C C . VAL B 1 82 ? 119.808 98.261 53.303 1.00 120.71 82 VAL B C 1
ATOM 2269 O O . VAL B 1 82 ? 119.644 98.078 54.512 1.00 120.71 82 VAL B O 1
ATOM 2273 N N . GLN B 1 83 ? 119.127 97.567 52.382 1.00 124.55 83 GLN B N 1
ATOM 2274 C CA . GLN B 1 83 ? 118.133 96.570 52.757 1.00 124.55 83 GLN B CA 1
ATOM 2275 C C . GLN B 1 83 ? 118.784 95.386 53.452 1.00 124.55 83 GLN B C 1
ATOM 2276 O O . GLN B 1 83 ? 118.323 94.946 54.510 1.00 124.55 83 GLN B O 1
ATOM 2282 N N . ALA B 1 84 ? 119.889 94.892 52.892 1.00 125.32 84 ALA B N 1
ATOM 2283 C CA . ALA B 1 84 ? 120.583 93.750 53.480 1.00 125.32 84 ALA B CA 1
ATOM 2284 C C . ALA B 1 84 ? 121.237 94.113 54.810 1.00 125.32 84 ALA B C 1
ATOM 2285 O O . ALA B 1 84 ? 121.132 93.353 55.787 1.00 125.32 84 ALA B O 1
ATOM 2287 N N . ALA B 1 85 ? 121.898 95.276 54.871 1.00 116.79 85 ALA B N 1
ATOM 2288 C CA . ALA B 1 85 ? 122.546 95.686 56.114 1.00 116.79 85 ALA B CA 1
ATOM 2289 C C . ALA B 1 85 ? 121.521 95.970 57.206 1.00 116.79 85 ALA B C 1
ATOM 2290 O O . ALA B 1 85 ? 121.706 95.574 58.367 1.00 116.79 85 ALA B O 1
ATOM 2292 N N . SER B 1 86 ? 120.412 96.614 56.838 1.00 116.81 86 SER B N 1
ATOM 2293 C CA . SER B 1 86 ? 119.353 96.903 57.787 1.00 116.81 86 SER B CA 1
ATOM 2294 C C . SER B 1 86 ? 118.660 95.632 58.245 1.00 116.81 86 SER B C 1
ATOM 2295 O O . SER B 1 86 ? 118.255 95.535 59.405 1.00 116.81 86 SER B O 1
ATOM 2298 N N . LYS B 1 87 ? 118.543 94.637 57.359 1.00 114.03 87 LYS B N 1
ATOM 2299 C CA . LYS B 1 87 ? 117.943 93.363 57.738 1.00 114.03 87 LYS B CA 1
ATOM 2300 C C . LYS B 1 87 ? 118.817 92.617 58.734 1.00 114.03 87 LYS B C 1
ATOM 2301 O O . LYS B 1 87 ? 118.310 92.059 59.717 1.00 114.03 87 LYS B O 1
ATOM 2307 N N . GLU B 1 88 ? 120.134 92.616 58.502 1.00 118.69 88 GLU B N 1
ATOM 2308 C CA . GLU B 1 88 ? 121.042 91.958 59.436 1.00 118.69 88 GLU B CA 1
ATOM 2309 C C . GLU B 1 88 ? 121.040 92.650 60.794 1.00 118.69 88 GLU B C 1
ATOM 2310 O O . GLU B 1 88 ? 120.979 91.983 61.837 1.00 118.69 88 GLU B O 1
ATOM 2316 N N . PHE B 1 89 ? 121.055 93.988 60.799 1.00 109.80 89 PHE B N 1
ATOM 2317 C CA . PHE B 1 89 ? 121.016 94.709 62.066 1.00 109.80 89 PHE B CA 1
ATOM 2318 C C . PHE B 1 89 ? 119.677 94.532 62.768 1.00 109.80 89 PHE B C 1
ATOM 2319 O O . PHE B 1 89 ? 119.635 94.419 63.996 1.00 109.80 89 PHE B O 1
ATOM 2327 N N . TYR B 1 90 ? 118.584 94.464 62.003 1.00 106.91 90 TYR B N 1
ATOM 2328 C CA . TYR B 1 90 ? 117.254 94.305 62.581 1.00 106.91 90 TYR B CA 1
ATOM 2329 C C . TYR B 1 90 ? 117.109 92.951 63.259 1.00 106.91 90 TYR B C 1
ATOM 2330 O O . TYR B 1 90 ? 116.643 92.866 64.403 1.00 106.91 90 TYR B O 1
ATOM 2339 N N . ASP B 1 91 ? 117.535 91.881 62.581 1.00 108.94 91 ASP B N 1
ATOM 2340 C CA . ASP B 1 91 ? 117.460 90.562 63.200 1.00 108.94 91 ASP B CA 1
ATOM 2341 C C . ASP B 1 91 ? 118.454 90.402 64.345 1.00 108.94 91 ASP B C 1
ATOM 2342 O O . ASP B 1 91 ? 118.163 89.679 65.308 1.00 108.94 91 ASP B O 1
ATOM 2347 N N . TYR B 1 92 ? 119.600 91.091 64.297 1.00 101.34 92 TYR B N 1
ATOM 2348 C CA . TYR B 1 92 ? 120.508 91.009 65.435 1.00 101.34 92 TYR B CA 1
ATOM 2349 C C . TYR B 1 92 ? 119.937 91.720 66.655 1.00 101.34 92 TYR B C 1
ATOM 2350 O O . TYR B 1 92 ? 120.032 91.202 67.775 1.00 101.34 92 TYR B O 1
ATOM 2359 N N . ILE B 1 93 ? 119.315 92.887 66.452 1.00 93.55 93 ILE B N 1
ATOM 2360 C CA . ILE B 1 93 ? 118.651 93.588 67.546 1.00 93.55 93 ILE B CA 1
ATOM 2361 C C . ILE B 1 93 ? 117.490 92.756 68.068 1.00 93.55 93 ILE B C 1
ATOM 2362 O O . ILE B 1 93 ? 117.233 92.723 69.278 1.00 93.55 93 ILE B O 1
ATOM 2367 N N . GLY B 1 94 ? 116.829 92.007 67.181 1.00 101.77 94 GLY B N 1
ATOM 2368 C CA . GLY B 1 94 ? 115.794 91.083 67.622 1.00 101.77 94 GLY B CA 1
ATOM 2369 C C . GLY B 1 94 ? 116.325 89.958 68.493 1.00 101.77 94 GLY B C 1
ATOM 2370 O O . GLY B 1 94 ? 115.672 89.551 69.461 1.00 101.77 94 GLY B O 1
ATOM 2371 N N . THR B 1 95 ? 117.514 89.446 68.169 1.00 105.86 95 THR B N 1
ATOM 2372 C CA . THR B 1 95 ? 118.124 88.440 69.034 1.00 105.86 95 THR B CA 1
ATOM 2373 C C . THR B 1 95 ? 118.520 89.021 70.384 1.00 105.86 95 THR B C 1
ATOM 2374 O O . THR B 1 95 ? 118.353 88.353 71.412 1.00 105.86 95 THR B O 1
ATOM 2378 N N . LEU B 1 96 ? 119.013 90.263 70.406 1.00 98.81 96 LEU B N 1
ATOM 2379 C CA . LEU B 1 96 ? 119.295 90.914 71.686 1.00 98.81 96 LEU B CA 1
ATOM 2380 C C . LEU B 1 96 ? 118.019 91.166 72.476 1.00 98.81 96 LEU B C 1
ATOM 2381 O O . LEU B 1 96 ? 118.026 91.117 73.711 1.00 98.81 96 LEU B O 1
ATOM 2386 N N . LYS B 1 97 ? 116.913 91.427 71.783 1.00 99.42 97 LYS B N 1
ATOM 2387 C CA . LYS B 1 97 ? 115.650 91.654 72.471 1.00 99.42 97 LYS B CA 1
ATOM 2388 C C . LYS B 1 97 ? 115.108 90.362 73.061 1.00 99.42 97 LYS B C 1
ATOM 2389 O O . LYS B 1 97 ? 114.578 90.358 74.176 1.00 99.42 97 LYS B O 1
ATOM 2395 N N . THR B 1 98 ? 115.242 89.251 72.332 1.00 107.84 98 THR B N 1
ATOM 2396 C CA . THR B 1 98 ? 114.795 87.969 72.868 1.00 107.84 98 THR B CA 1
ATOM 2397 C C . THR B 1 98 ? 115.713 87.496 73.985 1.00 107.84 98 THR B C 1
ATOM 2398 O O . THR B 1 98 ? 115.288 86.742 74.868 1.00 107.84 98 THR B O 1
ATOM 2402 N N . GLN B 1 99 ? 116.976 87.926 73.961 1.00 113.14 99 GLN B N 1
ATOM 2403 C CA . GLN B 1 99 ? 117.813 87.787 75.145 1.00 113.14 99 GLN B CA 1
ATOM 2404 C C . GLN B 1 99 ? 117.304 88.664 76.280 1.00 113.14 99 GLN B C 1
ATOM 2405 O O . GLN B 1 99 ? 117.382 88.271 77.450 1.00 113.14 99 GLN B O 1
ATOM 2411 N N . ALA B 1 100 ? 116.753 89.836 75.951 1.00 107.20 100 ALA B N 1
ATOM 2412 C CA . ALA B 1 100 ? 116.356 90.789 76.982 1.00 107.20 100 ALA B CA 1
ATOM 2413 C C . ALA B 1 100 ? 115.098 90.337 77.710 1.00 107.20 100 ALA B C 1
ATOM 2414 O O . ALA B 1 100 ? 114.921 90.639 78.895 1.00 107.20 100 ALA B O 1
ATOM 2416 N N . VAL B 1 101 ? 114.217 89.608 77.029 1.00 114.46 101 VAL B N 1
ATOM 2417 C CA . VAL B 1 101 ? 113.021 89.069 77.660 1.00 114.46 101 VAL B CA 1
ATOM 2418 C C . VAL B 1 101 ? 113.097 87.555 77.830 1.00 114.46 101 VAL B C 1
ATOM 2419 O O . VAL B 1 101 ? 112.060 86.886 77.881 1.00 114.46 101 VAL B O 1
ATOM 2423 N N . LYS B 1 102 ? 114.304 87.000 77.931 1.00 116.62 102 LYS B N 1
ATOM 2424 C CA . LYS B 1 102 ? 114.468 85.567 78.139 1.00 116.62 102 LYS B CA 1
ATOM 2425 C C . LYS B 1 102 ? 114.010 85.171 79.537 1.00 116.62 102 LYS B C 1
ATOM 2426 O O . LYS B 1 102 ? 114.610 85.576 80.537 1.00 116.62 102 LYS B O 1
ATOM 2432 N N . GLY B 1 103 ? 112.941 84.383 79.602 1.00 120.62 103 GLY B N 1
ATOM 2433 C CA . GLY B 1 103 ? 112.415 83.906 80.861 1.00 120.62 103 GLY B CA 1
ATOM 2434 C C . GLY B 1 103 ? 111.151 84.586 81.333 1.00 120.62 103 GLY B C 1
ATOM 2435 O O . GLY B 1 103 ? 110.848 84.521 82.529 1.00 120.62 103 GLY B O 1
ATOM 2436 N N . PHE B 1 104 ? 110.412 85.240 80.444 1.00 118.97 104 PHE B N 1
ATOM 2437 C CA . PHE B 1 104 ? 109.182 85.938 80.802 1.00 118.97 104 PHE B CA 1
ATOM 2438 C C . PHE B 1 104 ? 108.084 85.514 79.837 1.00 118.97 104 PHE B C 1
ATOM 2439 O O . PHE B 1 104 ? 108.130 85.850 78.650 1.00 118.97 104 PHE B O 1
ATOM 2447 N N . GLU B 1 105 ? 107.093 84.799 80.355 1.00 122.82 105 GLU B N 1
ATOM 2448 C CA . GLU B 1 105 ? 106.041 84.221 79.530 1.00 122.82 105 GLU B CA 1
ATOM 2449 C C . GLU B 1 105 ? 104.965 85.270 79.258 1.00 122.82 105 GLU B C 1
ATOM 2450 O O . GLU B 1 105 ? 105.138 86.465 79.504 1.00 122.82 105 GLU B O 1
ATOM 2456 N N . VAL B 1 106 ? 103.832 84.821 78.727 1.00 121.05 106 VAL B N 1
ATOM 2457 C CA . VAL B 1 106 ? 102.675 85.685 78.529 1.00 121.05 106 VAL B CA 1
ATOM 2458 C C . VAL B 1 106 ? 101.671 85.290 79.608 1.00 121.05 106 VAL B C 1
ATOM 2459 O O . VAL B 1 106 ? 101.843 84.262 80.270 1.00 121.05 106 VAL B O 1
ATOM 2463 N N . ASP B 1 107 ? 100.631 86.099 79.818 1.00 138.18 107 ASP B N 1
ATOM 2464 C CA . ASP B 1 107 ? 99.593 85.792 80.796 1.00 138.18 107 ASP B CA 1
ATOM 2465 C C . ASP B 1 107 ? 98.420 85.038 80.180 1.00 138.18 107 ASP B C 1
ATOM 2466 O O . ASP B 1 107 ? 97.308 85.100 80.721 1.00 138.18 107 ASP B O 1
ATOM 2471 N N . LYS B 1 108 ? 98.644 84.350 79.053 1.00 143.72 108 LYS B N 1
ATOM 2472 C CA . LYS B 1 108 ? 97.692 83.475 78.367 1.00 143.72 108 LYS B CA 1
ATOM 2473 C C . LYS B 1 108 ? 96.418 84.197 77.939 1.00 143.72 108 LYS B C 1
ATOM 2474 O O . LYS B 1 108 ? 96.211 84.445 76.747 1.00 143.72 108 LYS B O 1
ATOM 2480 N N . GLU B 1 109 ? 95.563 84.530 78.904 1.00 151.42 109 GLU B N 1
ATOM 2481 C CA . GLU B 1 109 ? 94.270 85.142 78.623 1.00 151.42 109 GLU B CA 1
ATOM 2482 C C . GLU B 1 109 ? 94.406 86.587 78.158 1.00 151.42 109 GLU B C 1
ATOM 2483 O O . GLU B 1 109 ? 93.746 86.998 77.198 1.00 151.42 109 GLU B O 1
ATOM 2489 N N . THR B 1 110 ? 95.253 87.367 78.834 1.00 143.69 110 THR B N 1
ATOM 2490 C CA . THR B 1 110 ? 95.345 88.793 78.536 1.00 143.69 110 THR B CA 1
ATOM 2491 C C . THR B 1 110 ? 96.108 89.042 77.241 1.00 143.69 110 THR B C 1
ATOM 2492 O O . THR B 1 110 ? 95.779 89.959 76.480 1.00 143.69 110 THR B O 1
ATOM 2496 N N . GLY B 1 111 ? 97.133 88.239 76.976 1.00 142.22 111 GLY B N 1
ATOM 2497 C CA . GLY B 1 111 ? 97.958 88.451 75.805 1.00 142.22 111 GLY B CA 1
ATOM 2498 C C . GLY B 1 111 ? 98.992 89.531 76.039 1.00 142.22 111 GLY B C 1
ATOM 2499 O O . GLY B 1 111 ? 99.488 90.149 75.092 1.00 142.22 111 GLY B O 1
ATOM 2500 N N . LYS B 1 112 ? 99.324 89.764 77.306 1.00 127.81 112 LYS B N 1
ATOM 2501 C CA . LYS B 1 112 ? 100.306 90.768 77.691 1.00 127.81 112 LYS B CA 1
ATOM 2502 C C . LYS B 1 112 ? 101.275 90.154 78.685 1.00 127.81 112 LYS B C 1
ATOM 2503 O O . LYS B 1 112 ? 100.878 89.331 79.513 1.00 127.81 112 LYS B O 1
ATOM 2509 N N . MET B 1 113 ? 102.535 90.559 78.601 1.00 112.63 113 MET B N 1
ATOM 2510 C CA . MET B 1 113 ? 103.553 90.036 79.496 1.00 112.63 113 MET B CA 1
ATOM 2511 C C . MET B 1 113 ? 103.338 90.576 80.909 1.00 112.63 113 MET B C 1
ATOM 2512 O O . MET B 1 113 ? 102.663 91.595 81.086 1.00 112.63 113 MET B O 1
ATOM 2517 N N . PRO B 1 114 ? 103.875 89.919 81.936 1.00 104.41 114 PRO B N 1
ATOM 2518 C CA . PRO B 1 114 ? 103.801 90.493 83.283 1.00 104.41 114 PRO B CA 1
ATOM 2519 C C . PRO B 1 114 ? 104.715 91.693 83.441 1.00 104.41 114 PRO B C 1
ATOM 2520 O O . PRO B 1 114 ? 105.848 91.561 83.914 1.00 104.41 114 PRO B O 1
ATOM 2524 N N . TYR B 1 115 ? 104.224 92.868 83.030 1.00 93.92 115 TYR B N 1
ATOM 2525 C CA . TYR B 1 115 ? 105.029 94.085 83.058 1.00 93.92 115 TYR B CA 1
ATOM 2526 C C . TYR B 1 115 ? 105.384 94.507 84.475 1.00 93.92 115 TYR B C 1
ATOM 2527 O O . TYR B 1 115 ? 106.386 95.194 84.682 1.00 93.92 115 TYR B O 1
ATOM 2536 N N . GLU B 1 116 ? 104.579 94.114 85.460 1.00 114.46 116 GLU B N 1
ATOM 2537 C CA . GLU B 1 116 ? 104.966 94.309 86.849 1.00 114.46 116 GLU B CA 1
ATOM 2538 C C . GLU B 1 116 ? 106.154 93.445 87.241 1.00 114.46 116 GLU B C 1
ATOM 2539 O O . GLU B 1 116 ? 106.896 93.812 88.156 1.00 114.46 116 GLU B O 1
ATOM 2545 N N . ALA B 1 117 ? 106.343 92.307 86.580 1.00 110.90 117 ALA B N 1
ATOM 2546 C CA . ALA B 1 117 ? 107.397 91.375 86.948 1.00 110.90 117 ALA B CA 1
ATOM 2547 C C . ALA B 1 117 ? 108.712 91.645 86.240 1.00 110.90 117 ALA B C 1
ATOM 2548 O O . ALA B 1 117 ? 109.773 91.385 86.814 1.00 110.90 117 ALA B O 1
ATOM 2550 N N . MET B 1 118 ? 108.676 92.175 85.019 1.00 106.43 118 MET B N 1
ATOM 2551 C CA . MET B 1 118 ? 109.898 92.474 84.285 1.00 106.43 118 MET B CA 1
ATOM 2552 C C . MET B 1 118 ? 110.543 93.738 84.830 1.00 106.43 118 MET B C 1
ATOM 2553 O O . MET B 1 118 ? 110.566 94.774 84.160 1.00 106.43 118 MET B O 1
ATOM 2558 N N . ASP B 1 119 ? 111.090 93.650 86.040 1.00 108.94 119 ASP B N 1
ATOM 2559 C CA . ASP B 1 119 ? 111.548 94.809 86.782 1.00 108.94 119 ASP B CA 1
ATOM 2560 C C . ASP B 1 119 ? 113.043 95.050 86.681 1.00 108.94 119 ASP B C 1
ATOM 2561 O O . ASP B 1 119 ? 113.460 96.209 86.614 1.00 108.94 119 ASP B O 1
ATOM 2566 N N . ARG B 1 120 ? 113.853 94.000 86.650 1.00 115.45 120 ARG B N 1
ATOM 2567 C CA . ARG B 1 120 ? 115.297 94.137 86.642 1.00 115.45 120 ARG B CA 1
ATOM 2568 C C . ARG B 1 120 ? 115.854 93.709 85.294 1.00 115.45 120 ARG B C 1
ATOM 2569 O O . ARG B 1 120 ? 115.196 93.015 84.516 1.00 115.45 120 ARG B O 1
ATOM 2577 N N . GLY B 1 121 ? 117.081 94.139 85.026 1.00 110.59 121 GLY B N 1
ATOM 2578 C CA . GLY B 1 121 ? 117.777 93.737 83.823 1.00 110.59 121 GLY B CA 1
ATOM 2579 C C . GLY B 1 121 ? 118.793 92.662 84.122 1.00 110.59 121 GLY B C 1
ATOM 2580 O O . GLY B 1 121 ? 119.900 92.662 83.578 1.00 110.59 121 GLY B O 1
ATOM 2581 N N . ASP B 1 122 ? 118.411 91.721 84.982 1.00 121.77 122 ASP B N 1
ATOM 2582 C CA . ASP B 1 122 ? 119.322 90.692 85.459 1.00 121.77 122 ASP B CA 1
ATOM 2583 C C . ASP B 1 122 ? 119.517 89.548 84.476 1.00 121.77 122 ASP B C 1
ATOM 2584 O O . ASP B 1 122 ? 120.038 88.503 84.876 1.00 121.77 122 ASP B O 1
ATOM 2589 N N . ASN B 1 123 ? 119.106 89.702 83.219 1.00 122.53 123 ASN B N 1
ATOM 2590 C CA . ASN B 1 123 ? 119.372 88.688 82.212 1.00 122.53 123 ASN B CA 1
ATOM 2591 C C . ASN B 1 123 ? 120.458 89.094 81.230 1.00 122.53 123 ASN B C 1
ATOM 2592 O O . ASN B 1 123 ? 120.955 88.237 80.496 1.00 122.53 123 ASN B O 1
ATOM 2597 N N . ILE B 1 124 ? 120.829 90.371 81.182 1.00 114.00 124 ILE B N 1
ATOM 2598 C CA . ILE B 1 124 ? 121.891 90.800 80.281 1.00 114.00 124 ILE B CA 1
ATOM 2599 C C . ILE B 1 124 ? 123.063 91.348 81.077 1.00 114.00 124 ILE B C 1
ATOM 2600 O O . ILE B 1 124 ? 123.727 92.298 80.651 1.00 114.00 124 ILE B O 1
ATOM 2605 N N . ASP B 1 125 ? 123.327 90.760 82.244 1.00 118.91 125 ASP B N 1
ATOM 2606 C CA . ASP B 1 125 ? 124.569 91.047 82.952 1.00 118.91 125 ASP B CA 1
ATOM 2607 C C . ASP B 1 125 ? 125.806 90.524 82.232 1.00 118.91 125 ASP B C 1
ATOM 2608 O O . ASP B 1 125 ? 126.919 90.909 82.603 1.00 118.91 125 ASP B O 1
ATOM 2613 N N . ASP B 1 126 ? 125.650 89.683 81.207 1.00 115.35 126 ASP B N 1
ATOM 2614 C CA . ASP B 1 126 ? 126.758 89.161 80.420 1.00 115.35 126 ASP B CA 1
ATOM 2615 C C . ASP B 1 126 ? 127.262 90.142 79.367 1.00 115.35 126 ASP B C 1
ATOM 2616 O O . ASP B 1 126 ? 127.941 89.723 78.425 1.00 115.35 126 ASP B O 1
ATOM 2621 N N . TRP B 1 127 ? 126.936 91.426 79.484 1.00 112.34 127 TRP B N 1
ATOM 2622 C CA . TRP B 1 127 ? 127.459 92.436 78.584 1.00 112.34 127 TRP B CA 1
ATOM 2623 C C . TRP B 1 127 ? 128.443 93.378 79.257 1.00 112.34 127 TRP B C 1
ATOM 2624 O O . TRP B 1 127 ? 129.120 94.136 78.556 1.00 112.34 127 TRP B O 1
ATOM 2635 N N . PHE B 1 128 ? 128.542 93.356 80.588 1.00 116.42 128 PHE B N 1
ATOM 2636 C CA . PHE B 1 128 ? 129.425 94.249 81.326 1.00 116.42 128 PHE B CA 1
ATOM 2637 C C . PHE B 1 128 ? 130.242 93.477 82.350 1.00 116.42 128 PHE B C 1
ATOM 2638 O O . PHE B 1 128 ? 129.808 92.446 82.867 1.00 116.42 128 PHE B O 1
ATOM 2646 N N . THR B 1 129 ? 131.432 94.003 82.648 1.00 133.76 129 THR B N 1
ATOM 2647 C CA . THR B 1 129 ? 132.279 93.504 83.734 1.00 133.76 129 THR B CA 1
ATOM 2648 C C . THR B 1 129 ? 132.817 94.713 84.491 1.00 133.76 129 THR B C 1
ATOM 2649 O O . THR B 1 129 ? 133.748 95.374 84.020 1.00 133.76 129 THR B O 1
ATOM 2653 N N . GLY B 1 130 ? 132.243 94.983 85.663 1.00 149.48 130 GLY B N 1
ATOM 2654 C CA . GLY B 1 130 ? 132.681 96.089 86.490 1.00 149.48 130 GLY B CA 1
ATOM 2655 C C . GLY B 1 130 ? 132.428 97.429 85.837 1.00 149.48 130 GLY B C 1
ATOM 2656 O O . GLY B 1 130 ? 131.287 97.893 85.759 1.00 149.48 130 GLY B O 1
ATOM 2657 N N . ASP B 1 131 ? 133.501 98.064 85.371 1.00 157.41 131 ASP B N 1
ATOM 2658 C CA . ASP B 1 131 ? 133.400 99.247 84.536 1.00 157.41 131 ASP B CA 1
ATOM 2659 C C . ASP B 1 131 ? 133.689 98.963 83.070 1.00 157.41 131 ASP B C 1
ATOM 2660 O O . ASP B 1 131 ? 133.645 99.891 82.256 1.00 157.41 131 ASP B O 1
ATOM 2665 N N . GLY B 1 132 ? 133.986 97.713 82.713 1.00 136.39 132 GLY B N 1
ATOM 2666 C CA . GLY B 1 132 ? 134.200 97.334 81.336 1.00 136.39 132 GLY B CA 1
ATOM 2667 C C . GLY B 1 132 ? 133.092 96.432 80.811 1.00 136.39 132 GLY B C 1
ATOM 2668 O O . GLY B 1 132 ? 132.189 96.017 81.530 1.00 136.39 132 GLY B O 1
ATOM 2669 N N . TYR B 1 133 ? 133.188 96.128 79.520 1.00 122.62 133 TYR B N 1
ATOM 2670 C CA . TYR B 1 133 ? 132.221 95.280 78.841 1.00 122.62 133 TYR B CA 1
ATOM 2671 C C . TYR B 1 133 ? 132.563 93.808 79.064 1.00 122.62 133 TYR B C 1
ATOM 2672 O O . TYR B 1 133 ? 133.404 93.455 79.892 1.00 122.62 133 TYR B O 1
ATOM 2681 N N . THR B 1 134 ? 131.899 92.933 78.320 1.00 115.67 134 THR B N 1
ATOM 2682 C CA . THR B 1 134 ? 132.338 91.565 78.097 1.00 115.67 134 THR B CA 1
ATOM 2683 C C . THR B 1 134 ? 132.692 91.400 76.628 1.00 115.67 134 THR B C 1
ATOM 2684 O O . THR B 1 134 ? 132.703 92.361 75.856 1.00 115.67 134 THR B O 1
ATOM 2688 N N . LYS B 1 135 ? 132.967 90.155 76.237 1.00 112.60 135 LYS B N 1
ATOM 2689 C CA . LYS B 1 135 ? 133.235 89.879 74.832 1.00 112.60 135 LYS B CA 1
ATOM 2690 C C . LYS B 1 135 ? 131.968 89.953 73.990 1.00 112.60 135 LYS B C 1
ATOM 2691 O O . LYS B 1 135 ? 132.048 90.080 72.763 1.00 112.60 135 LYS B O 1
ATOM 2697 N N . LYS B 1 136 ? 130.795 89.870 74.620 1.00 112.17 136 LYS B N 1
ATOM 2698 C CA . LYS B 1 136 ? 129.550 89.991 73.872 1.00 112.17 136 LYS B CA 1
ATOM 2699 C C . LYS B 1 136 ? 129.207 91.452 73.616 1.00 112.17 136 LYS B C 1
ATOM 2700 O O . LYS B 1 136 ? 128.764 91.809 72.517 1.00 112.17 136 LYS B O 1
ATOM 2706 N N . GLY B 1 137 ? 129.415 92.309 74.617 1.00 118.75 137 GLY B N 1
ATOM 2707 C CA . GLY B 1 137 ? 129.109 93.720 74.448 1.00 118.75 137 GLY B CA 1
ATOM 2708 C C . GLY B 1 137 ? 130.020 94.396 73.444 1.00 118.75 137 GLY B C 1
ATOM 2709 O O . GLY B 1 137 ? 129.593 95.297 72.713 1.00 118.75 137 GLY B O 1
ATOM 2710 N N . ASN B 1 138 ? 131.275 93.949 73.371 1.00 123.43 138 ASN B N 1
ATOM 2711 C CA . ASN B 1 138 ? 132.175 94.438 72.334 1.00 123.43 138 ASN B CA 1
ATOM 2712 C C . ASN B 1 138 ? 131.712 93.988 70.956 1.00 123.43 138 ASN B C 1
ATOM 2713 O O . ASN B 1 138 ? 131.867 94.720 69.974 1.00 123.43 138 ASN B O 1
ATOM 2718 N N . GLU B 1 139 ? 131.099 92.805 70.875 1.00 120.61 139 GLU B N 1
ATOM 2719 C CA . GLU B 1 139 ? 130.502 92.360 69.621 1.00 120.61 139 GLU B CA 1
ATOM 2720 C C . GLU B 1 139 ? 129.303 93.223 69.244 1.00 120.61 139 GLU B C 1
ATOM 2721 O O . GLU B 1 139 ? 129.088 93.510 68.061 1.00 120.61 139 GLU B O 1
ATOM 2727 N N . ILE B 1 140 ? 128.541 93.688 70.239 1.00 110.53 140 ILE B N 1
ATOM 2728 C CA . ILE B 1 140 ? 127.413 94.581 69.961 1.00 110.53 140 ILE B CA 1
ATOM 2729 C C . ILE B 1 140 ? 127.905 95.921 69.436 1.00 110.53 140 ILE B C 1
ATOM 2730 O O . ILE B 1 140 ? 127.361 96.462 68.466 1.00 110.53 140 ILE B O 1
ATOM 2735 N N . ILE B 1 141 ? 128.924 96.485 70.091 1.00 112.44 141 ILE B N 1
ATOM 2736 C CA . ILE B 1 141 ? 129.496 97.756 69.645 1.00 112.44 141 ILE B CA 1
ATOM 2737 C C . ILE B 1 141 ? 130.109 97.602 68.257 1.00 112.44 141 ILE B C 1
ATOM 2738 O O . ILE B 1 141 ? 130.007 98.501 67.410 1.00 112.44 141 ILE B O 1
ATOM 2743 N N . ALA B 1 142 ? 130.690 96.431 67.980 1.00 121.07 142 ALA B N 1
ATOM 2744 C CA . ALA B 1 142 ? 131.217 96.148 66.651 1.00 121.07 142 ALA B CA 1
ATOM 2745 C C . ALA B 1 142 ? 130.105 96.061 65.617 1.00 121.07 142 ALA B C 1
ATOM 2746 O O . ALA B 1 142 ? 130.268 96.540 64.494 1.00 121.07 142 ALA B O 1
ATOM 2748 N N . LYS B 1 143 ? 128.963 95.478 65.985 1.00 111.33 143 LYS B N 1
ATOM 2749 C CA . LYS B 1 143 ? 127.842 95.387 65.056 1.00 111.33 143 LYS B CA 1
ATOM 2750 C C . LYS B 1 143 ? 127.250 96.757 64.772 1.00 111.33 143 LYS B C 1
ATOM 2751 O O . LYS B 1 143 ? 126.898 97.061 63.628 1.00 111.33 143 LYS B O 1
ATOM 2757 N N . ILE B 1 144 ? 127.162 97.602 65.801 1.00 116.86 144 ILE B N 1
ATOM 2758 C CA . ILE B 1 144 ? 126.623 98.949 65.634 1.00 116.86 144 ILE B CA 1
ATOM 2759 C C . ILE B 1 144 ? 127.550 99.793 64.769 1.00 116.86 144 ILE B C 1
ATOM 2760 O O . ILE B 1 144 ? 127.098 100.503 63.861 1.00 116.86 144 ILE B O 1
ATOM 2765 N N . GLU B 1 145 ? 128.861 99.708 65.016 1.00 129.69 145 GLU B N 1
ATOM 2766 C CA . GLU B 1 145 ? 129.815 100.463 64.213 1.00 129.69 145 GLU B CA 1
ATOM 2767 C C . GLU B 1 145 ? 129.908 99.923 62.795 1.00 129.69 145 GLU B C 1
ATOM 2768 O O . GLU B 1 145 ? 130.082 100.703 61.852 1.00 129.69 145 GLU B O 1
ATOM 2774 N N . LYS B 1 146 ? 129.757 98.607 62.623 1.00 127.22 146 LYS B N 1
ATOM 2775 C CA . LYS B 1 146 ? 129.718 98.023 61.290 1.00 127.22 146 LYS B CA 1
ATOM 2776 C C . LYS B 1 146 ? 128.491 98.492 60.528 1.00 127.22 146 LYS B C 1
ATOM 2777 O O . LYS B 1 146 ? 128.583 98.815 59.340 1.00 127.22 146 LYS B O 1
ATOM 2783 N N . TYR B 1 147 ? 127.348 98.580 61.212 1.00 124.78 147 TYR B N 1
ATOM 2784 C CA . TYR B 1 147 ? 126.132 99.064 60.573 1.00 124.78 147 TYR B CA 1
ATOM 2785 C C . TYR B 1 147 ? 126.243 100.537 60.213 1.00 124.78 147 TYR B C 1
ATOM 2786 O O . TYR B 1 147 ? 125.828 100.944 59.127 1.00 124.78 147 TYR B O 1
ATOM 2795 N N . LYS B 1 148 ? 126.798 101.349 61.111 1.00 128.20 148 LYS B N 1
ATOM 2796 C CA . LYS B 1 148 ? 126.957 102.768 60.817 1.00 128.20 148 LYS B CA 1
ATOM 2797 C C . LYS B 1 148 ? 127.927 102.980 59.662 1.00 128.20 148 LYS B C 1
ATOM 2798 O O . LYS B 1 148 ? 127.685 103.813 58.778 1.00 128.20 148 LYS B O 1
ATOM 2804 N N . SER B 1 149 ? 128.985 102.168 59.601 1.00 137.09 149 SER B N 1
ATOM 2805 C CA . SER B 1 149 ? 129.946 102.317 58.520 1.00 137.09 149 SER B CA 1
ATOM 2806 C C . SER B 1 149 ? 129.409 101.789 57.196 1.00 137.09 149 SER B C 1
ATOM 2807 O O . SER B 1 149 ? 129.756 102.332 56.147 1.00 137.09 149 SER B O 1
ATOM 2810 N N . ASP B 1 150 ? 128.557 100.758 57.197 1.00 137.34 150 ASP B N 1
ATOM 2811 C CA . ASP B 1 150 ? 128.054 100.315 55.899 1.00 137.34 150 ASP B CA 1
ATOM 2812 C C . ASP B 1 150 ? 126.871 101.164 55.441 1.00 137.34 150 ASP B C 1
ATOM 2813 O O . ASP B 1 150 ? 126.571 101.199 54.242 1.00 137.34 150 ASP B O 1
ATOM 2818 N N . ILE B 1 151 ? 126.198 101.855 56.369 1.00 133.79 151 ILE B N 1
ATOM 2819 C CA . ILE B 1 151 ? 125.352 102.983 55.978 1.00 133.79 151 ILE B CA 1
ATOM 2820 C C . ILE B 1 151 ? 126.190 104.040 55.272 1.00 133.79 151 ILE B C 1
ATOM 2821 O O . ILE B 1 151 ? 125.870 104.473 54.159 1.00 133.79 151 ILE B O 1
ATOM 2826 N N . LYS B 1 152 ? 127.298 104.448 55.901 1.00 144.15 152 LYS B N 1
ATOM 2827 C CA . LYS B 1 152 ? 128.141 105.500 55.344 1.00 144.15 152 LYS B CA 1
ATOM 2828 C C . LYS B 1 152 ? 128.857 105.075 54.066 1.00 144.15 152 LYS B C 1
ATOM 2829 O O . LYS B 1 152 ? 129.256 105.938 53.279 1.00 144.15 152 LYS B O 1
ATOM 2835 N N . ALA B 1 153 ? 129.026 103.774 53.844 1.00 151.23 153 ALA B N 1
ATOM 2836 C CA . ALA B 1 153 ? 129.710 103.274 52.661 1.00 151.23 153 ALA B CA 1
ATOM 2837 C C . ALA B 1 153 ? 128.759 102.939 51.524 1.00 151.23 153 ALA B C 1
ATOM 2838 O O . ALA B 1 153 ? 129.132 103.086 50.355 1.00 151.23 153 ALA B O 1
ATOM 2840 N N . ALA B 1 154 ? 127.544 102.482 51.833 1.00 158.74 154 ALA B N 1
ATOM 2841 C CA . ALA B 1 154 ? 126.555 102.256 50.787 1.00 158.74 154 ALA B CA 1
ATOM 2842 C C . ALA B 1 154 ? 126.059 103.582 50.227 1.00 158.74 154 ALA B C 1
ATOM 2843 O O . ALA B 1 154 ? 126.085 103.810 49.012 1.00 158.74 154 ALA B O 1
ATOM 2845 N N . LEU B 1 155 ? 125.612 104.472 51.105 1.00 160.63 155 LEU B N 1
ATOM 2846 C CA . LEU B 1 155 ? 125.235 105.817 50.700 1.00 160.63 155 LEU B CA 1
ATOM 2847 C C . LEU B 1 155 ? 126.487 106.660 50.502 1.00 160.63 155 LEU B C 1
ATOM 2848 O O . LEU B 1 155 ? 127.214 106.943 51.459 1.00 160.63 155 LEU B O 1
ATOM 2853 N N . GLY B 1 156 ? 126.735 107.064 49.261 1.00 178.06 156 GLY B N 1
ATOM 2854 C CA . GLY B 1 156 ? 127.936 107.799 48.914 1.00 178.06 156 GLY B CA 1
ATOM 2855 C C . GLY B 1 156 ? 127.873 109.267 49.275 1.00 178.06 156 GLY B C 1
ATOM 2856 O O . GLY B 1 156 ? 127.255 109.668 50.268 1.00 178.06 156 GLY B O 1
ATOM 2857 N N . THR B 1 157 ? 128.524 110.087 48.450 1.00 197.25 157 THR B N 1
ATOM 2858 C CA . THR B 1 157 ? 128.637 111.519 48.692 1.00 197.25 157 THR B CA 1
ATOM 2859 C C . THR B 1 157 ? 127.542 112.321 48.000 1.00 197.25 157 THR B C 1
ATOM 2860 O O . THR B 1 157 ? 127.774 113.480 47.636 1.00 197.25 157 THR B O 1
ATOM 2864 N N . ASP B 1 158 ? 126.367 111.729 47.803 1.00 187.50 158 ASP B N 1
ATOM 2865 C CA . ASP B 1 158 ? 125.264 112.430 47.163 1.00 187.50 158 ASP B CA 1
ATOM 2866 C C . ASP B 1 158 ? 124.714 113.511 48.086 1.00 187.50 158 ASP B C 1
ATOM 2867 O O . ASP B 1 158 ? 124.654 113.336 49.306 1.00 187.50 158 ASP B O 1
ATOM 2872 N N . LYS B 1 159 ? 124.324 114.641 47.493 1.00 174.53 159 LYS B N 1
ATOM 2873 C CA . LYS B 1 159 ? 123.843 115.769 48.284 1.00 174.53 159 LYS B CA 1
ATOM 2874 C C . LYS B 1 159 ? 122.470 115.498 48.882 1.00 174.53 159 LYS B C 1
ATOM 2875 O O . LYS B 1 159 ? 122.118 116.086 49.910 1.00 174.53 159 LYS B O 1
ATOM 2881 N N . LYS B 1 160 ? 121.685 114.617 48.260 1.00 167.61 160 LYS B N 1
ATOM 2882 C CA . LYS B 1 160 ? 120.365 114.305 48.792 1.00 167.61 160 LYS B CA 1
ATOM 2883 C C . LYS B 1 160 ? 120.449 113.390 50.004 1.00 167.61 160 LYS B C 1
ATOM 2884 O O . LYS B 1 160 ? 119.529 113.369 50.828 1.00 167.61 160 LYS B O 1
ATOM 2890 N N . TYR B 1 161 ? 121.538 112.636 50.139 1.00 157.84 161 TYR B N 1
ATOM 2891 C CA . TYR B 1 161 ? 121.623 111.611 51.169 1.00 157.84 161 TYR B CA 1
ATOM 2892 C C . TYR B 1 161 ? 122.425 112.039 52.389 1.00 157.84 161 TYR B C 1
ATOM 2893 O O . TYR B 1 161 ? 122.360 111.357 53.418 1.00 157.84 161 TYR B O 1
ATOM 2902 N N . ALA B 1 162 ? 123.161 113.152 52.301 1.00 154.22 162 ALA B N 1
ATOM 2903 C CA . ALA B 1 162 ? 124.029 113.573 53.397 1.00 154.22 162 ALA B CA 1
ATOM 2904 C C . ALA B 1 162 ? 123.236 113.954 54.639 1.00 154.22 162 ALA B C 1
ATOM 2905 O O . ALA B 1 162 ? 123.750 113.840 55.759 1.00 154.22 162 ALA B O 1
ATOM 2907 N N . GLY B 1 163 ? 121.982 114.380 54.459 1.00 147.86 163 GLY B N 1
ATOM 2908 C CA . GLY B 1 163 ? 121.119 114.636 55.601 1.00 147.86 163 GLY B CA 1
ATOM 2909 C C . GLY B 1 163 ? 120.847 113.385 56.413 1.00 147.86 163 GLY B C 1
ATOM 2910 O O . GLY B 1 163 ? 120.948 113.393 57.641 1.00 147.86 163 GLY B O 1
ATOM 2911 N N . ILE B 1 164 ? 120.553 112.275 55.736 1.00 142.15 164 ILE B N 1
ATOM 2912 C CA . ILE B 1 164 ? 120.318 111.048 56.485 1.00 142.15 164 ILE B CA 1
ATOM 2913 C C . ILE B 1 164 ? 121.624 110.415 56.953 1.00 142.15 164 ILE B C 1
ATOM 2914 O O . ILE B 1 164 ? 121.613 109.702 57.962 1.00 142.15 164 ILE B O 1
ATOM 2919 N N . ILE B 1 165 ? 122.757 110.702 56.298 1.00 150.92 165 ILE B N 1
ATOM 2920 C CA . ILE B 1 165 ? 124.048 110.273 56.848 1.00 150.92 165 ILE B CA 1
ATOM 2921 C C . ILE B 1 165 ? 124.326 110.977 58.172 1.00 150.92 165 ILE B C 1
ATOM 2922 O O . ILE B 1 165 ? 124.700 110.344 59.173 1.00 150.92 165 ILE B O 1
ATOM 2927 N N . SER B 1 166 ? 124.116 112.296 58.201 1.00 146.62 166 SER B N 1
ATOM 2928 C CA . SER B 1 166 ? 124.287 113.058 59.433 1.00 146.62 166 SER B CA 1
ATOM 2929 C C . SER B 1 166 ? 123.247 112.666 60.474 1.00 146.62 166 SER B C 1
ATOM 2930 O O . SER B 1 166 ? 123.504 112.750 61.680 1.00 146.62 166 SER B O 1
ATOM 2933 N N . GLU B 1 167 ? 122.073 112.219 60.028 1.00 134.88 167 GLU B N 1
ATOM 2934 C CA . GLU B 1 167 ? 121.058 111.779 60.974 1.00 134.88 167 GLU B CA 1
ATOM 2935 C C . GLU B 1 167 ? 121.440 110.458 61.632 1.00 134.88 167 GLU B C 1
ATOM 2936 O O . GLU B 1 167 ? 121.314 110.320 62.851 1.00 134.88 167 GLU B O 1
ATOM 2942 N N . VAL B 1 168 ? 121.923 109.485 60.853 1.00 122.27 168 VAL B N 1
ATOM 2943 C CA . VAL B 1 168 ? 122.328 108.210 61.450 1.00 122.27 168 VAL B CA 1
ATOM 2944 C C . VAL B 1 168 ? 123.591 108.375 62.294 1.00 122.27 168 VAL B C 1
ATOM 2945 O O . VAL B 1 168 ? 123.749 107.692 63.314 1.00 122.27 168 VAL B O 1
ATOM 2949 N N . GLU B 1 169 ? 124.468 109.322 61.947 1.00 128.61 169 GLU B N 1
ATOM 2950 C CA . GLU B 1 169 ? 125.559 109.646 62.863 1.00 128.61 169 GLU B CA 1
ATOM 2951 C C . GLU B 1 169 ? 125.028 110.312 64.129 1.00 128.61 169 GLU B C 1
ATOM 2952 O O . GLU B 1 169 ? 125.566 110.102 65.222 1.00 128.61 169 GLU B O 1
ATOM 2958 N N . LYS B 1 170 ? 123.955 111.096 64.002 1.00 127.94 170 LYS B N 1
ATOM 2959 C CA . LYS B 1 170 ? 123.289 111.635 65.181 1.00 127.94 170 LYS B CA 1
ATOM 2960 C C . LYS B 1 170 ? 122.490 110.567 65.911 1.00 127.94 170 LYS B C 1
ATOM 2961 O O . LYS B 1 170 ? 122.513 110.514 67.144 1.00 127.94 170 LYS B O 1
ATOM 2967 N N . LYS B 1 171 ? 121.770 109.717 65.174 1.00 121.07 171 LYS B N 1
ATOM 2968 C CA . LYS B 1 171 ? 120.912 108.726 65.812 1.00 121.07 171 LYS B CA 1
ATOM 2969 C C . LYS B 1 171 ? 121.709 107.586 66.424 1.00 121.07 171 LYS B C 1
ATOM 2970 O O . LYS B 1 171 ? 121.309 107.043 67.459 1.00 121.07 171 LYS B O 1
ATOM 2976 N N . PHE B 1 172 ? 122.832 107.224 65.816 1.00 113.48 172 PHE B N 1
ATOM 2977 C CA . PHE B 1 172 ? 123.653 106.115 66.276 1.00 113.48 172 PHE B CA 1
ATOM 2978 C C . PHE B 1 172 ? 125.048 106.584 66.662 1.00 113.48 172 PHE B C 1
ATOM 2979 O O . PHE B 1 172 ? 126.054 106.022 66.225 1.00 113.48 172 PHE B O 1
ATOM 2987 N N . ASP B 1 173 ? 125.127 107.645 67.461 1.00 123.74 173 ASP B N 1
ATOM 2988 C CA . ASP B 1 173 ? 126.393 107.994 68.087 1.00 123.74 173 ASP B CA 1
ATOM 2989 C C . ASP B 1 173 ? 126.794 106.921 69.095 1.00 123.74 173 ASP B C 1
ATOM 2990 O O . ASP B 1 173 ? 125.954 106.348 69.789 1.00 123.74 173 ASP B O 1
ATOM 2995 N N . VAL B 1 174 ? 128.081 106.591 69.112 1.00 126.76 174 VAL B N 1
ATOM 2996 C CA . VAL B 1 174 ? 128.591 105.474 69.895 1.00 126.76 174 VAL B CA 1
ATOM 2997 C C . VAL B 1 174 ? 129.546 105.981 70.983 1.00 126.76 174 VAL B C 1
ATOM 2998 O O . VAL B 1 174 ? 129.927 105.245 71.890 1.00 126.76 174 VAL B O 1
ATOM 3002 N N . SER B 1 175 ? 129.858 107.275 70.957 1.00 135.16 175 SER B N 1
ATOM 3003 C CA . SER B 1 175 ? 130.903 107.833 71.801 1.00 135.16 175 SER B CA 1
ATOM 3004 C C . SER B 1 175 ? 130.440 107.946 73.250 1.00 135.16 175 SER B C 1
ATOM 3005 O O . SER B 1 175 ? 129.298 107.637 73.600 1.00 135.16 175 SER B O 1
ATOM 3008 N N . ASP B 1 176 ? 131.352 108.395 74.103 1.00 141.24 176 ASP B N 1
ATOM 3009 C CA . ASP B 1 176 ? 131.062 108.519 75.520 1.00 141.24 176 ASP B CA 1
ATOM 3010 C C . ASP B 1 176 ? 130.134 109.702 75.759 1.00 141.24 176 ASP B C 1
ATOM 3011 O O . ASP B 1 176 ? 130.249 110.748 75.117 1.00 141.24 176 ASP B O 1
ATOM 3016 N N . VAL B 1 177 ? 129.193 109.528 76.681 1.00 130.30 177 VAL B N 1
ATOM 3017 C CA . VAL B 1 177 ? 128.263 110.588 77.049 1.00 130.30 177 VAL B CA 1
ATOM 3018 C C . VAL B 1 177 ? 128.444 110.882 78.532 1.00 130.30 177 VAL B C 1
ATOM 3019 O O . VAL B 1 177 ? 128.604 109.960 79.339 1.00 130.30 177 VAL B O 1
ATOM 3023 N N . LYS B 1 178 ? 128.439 112.167 78.881 1.00 140.79 178 LYS B N 1
ATOM 3024 C CA . LYS B 1 178 ? 128.596 112.582 80.267 1.00 140.79 178 LYS B CA 1
ATOM 3025 C C . LYS B 1 178 ? 127.371 112.214 81.091 1.00 140.79 178 LYS B C 1
ATOM 3026 O O . LYS B 1 178 ? 126.232 112.312 80.632 1.00 140.79 178 LYS B O 1
ATOM 3032 N N . ASN B 1 179 ? 127.614 111.809 82.329 1.00 149.89 179 ASN B N 1
ATOM 3033 C CA . ASN B 1 179 ? 126.538 111.490 83.253 1.00 149.89 179 ASN B CA 1
ATOM 3034 C C . ASN B 1 179 ? 126.094 112.773 83.961 1.00 149.89 179 ASN B C 1
ATOM 3035 O O . ASN B 1 179 ? 126.483 113.878 83.574 1.00 149.89 179 ASN B O 1
ATOM 3040 N N . LYS B 1 180 ? 125.277 112.648 85.009 1.00 155.52 180 LYS B N 1
ATOM 3041 C CA . LYS B 1 180 ? 124.852 113.826 85.754 1.00 155.52 180 LYS B CA 1
ATOM 3042 C C . LYS B 1 180 ? 125.943 114.362 86.671 1.00 155.52 180 LYS B C 1
ATOM 3043 O O . LYS B 1 180 ? 125.803 115.473 87.193 1.00 155.52 180 LYS B O 1
ATOM 3049 N N . GLU B 1 181 ? 127.016 113.603 86.887 1.00 157.53 181 GLU B N 1
ATOM 3050 C CA . GLU B 1 181 ? 128.110 114.052 87.736 1.00 157.53 181 GLU B CA 1
ATOM 3051 C C . GLU B 1 181 ? 129.265 114.653 86.951 1.00 157.53 181 GLU B C 1
ATOM 3052 O O . GLU B 1 181 ? 130.099 115.348 87.541 1.00 157.53 181 GLU B O 1
ATOM 3058 N N . GLY B 1 182 ? 129.340 114.403 85.648 1.00 141.06 182 GLY B N 1
ATOM 3059 C CA . GLY B 1 182 ? 130.318 115.052 84.805 1.00 141.06 182 GLY B CA 1
ATOM 3060 C C . GLY B 1 182 ? 131.514 114.224 84.396 1.00 141.06 182 GLY B C 1
ATOM 3061 O O . GLY B 1 182 ? 132.534 114.801 84.006 1.00 141.06 182 GLY B O 1
ATOM 3062 N N . ILE B 1 183 ? 131.434 112.904 84.473 1.00 137.62 183 ILE B N 1
ATOM 3063 C CA . ILE B 1 183 ? 132.504 112.054 83.977 1.00 137.62 183 ILE B CA 1
ATOM 3064 C C . ILE B 1 183 ? 132.043 111.388 82.688 1.00 137.62 183 ILE B C 1
ATOM 3065 O O . ILE B 1 183 ? 130.853 111.355 82.369 1.00 137.62 183 ILE B O 1
ATOM 3070 N N . LYS B 1 184 ? 132.997 110.866 81.926 1.00 132.23 184 LYS B N 1
ATOM 3071 C CA . LYS B 1 184 ? 132.656 110.122 80.725 1.00 132.23 184 LYS B CA 1
ATOM 3072 C C . LYS B 1 184 ? 132.140 108.741 81.104 1.00 132.23 184 LYS B C 1
ATOM 3073 O O . LYS B 1 184 ? 132.406 108.236 82.198 1.00 132.23 184 LYS B O 1
ATOM 3079 N N . GLU B 1 185 ? 131.391 108.130 80.190 1.00 131.36 185 GLU B N 1
ATOM 3080 C CA . GLU B 1 185 ? 130.791 106.831 80.451 1.00 131.36 185 GLU B CA 1
ATOM 3081 C C . GLU B 1 185 ? 130.569 106.098 79.138 1.00 131.36 185 GLU B C 1
ATOM 3082 O O . GLU B 1 185 ? 130.151 106.702 78.148 1.00 131.36 185 GLU B O 1
ATOM 3088 N N . LYS B 1 186 ? 130.848 104.796 79.142 1.00 127.97 186 LYS B N 1
ATOM 3089 C CA . LYS B 1 186 ? 130.701 103.975 77.952 1.00 127.97 186 LYS B CA 1
ATOM 3090 C C . LYS B 1 186 ? 129.229 103.804 77.594 1.00 127.97 186 LYS B C 1
ATOM 3091 O O . LYS B 1 186 ? 128.333 104.020 78.413 1.00 127.97 186 LYS B O 1
ATOM 3097 N N . TYR B 1 187 ? 128.993 103.388 76.348 1.00 108.16 187 TYR B N 1
ATOM 3098 C CA . TYR B 1 187 ? 127.679 103.540 75.731 1.00 108.16 187 TYR B CA 1
ATOM 3099 C C . TYR B 1 187 ? 126.651 102.588 76.327 1.00 108.16 187 TYR B C 1
ATOM 3100 O O . TYR B 1 187 ? 125.652 103.023 76.909 1.00 108.16 187 TYR B O 1
ATOM 3109 N N . LEU B 1 188 ? 126.882 101.282 76.202 1.00 98.88 188 LEU B N 1
ATOM 3110 C CA . LEU B 1 188 ? 125.893 100.324 76.671 1.00 98.88 188 LEU B CA 1
ATOM 3111 C C . LEU B 1 188 ? 125.846 100.226 78.185 1.00 98.88 188 LEU B C 1
ATOM 3112 O O . LEU B 1 188 ? 124.884 99.675 78.722 1.00 98.88 188 LEU B O 1
ATOM 3117 N N . ALA B 1 189 ? 126.849 100.743 78.888 1.00 98.44 189 ALA B N 1
ATOM 3118 C CA . ALA B 1 189 ? 126.716 100.864 80.332 1.00 98.44 189 ALA B CA 1
ATOM 3119 C C . ALA B 1 189 ? 125.833 102.041 80.700 1.00 98.44 189 ALA B C 1
ATOM 3120 O O . ALA B 1 189 ? 125.210 102.041 81.766 1.00 98.44 189 ALA B O 1
ATOM 3122 N N . TYR B 1 190 ? 125.767 103.049 79.832 1.00 101.97 190 TYR B N 1
ATOM 3123 C CA . TYR B 1 190 ? 124.934 104.213 80.096 1.00 101.97 190 TYR B CA 1
ATOM 3124 C C . TYR B 1 190 ? 123.478 103.954 79.752 1.00 101.97 190 TYR B C 1
ATOM 3125 O O . TYR B 1 190 ? 122.585 104.424 80.463 1.00 101.97 190 TYR B O 1
ATOM 3134 N N . HIS B 1 191 ? 123.217 103.206 78.685 1.00 99.61 191 HIS B N 1
ATOM 3135 C CA . HIS B 1 191 ? 121.855 103.011 78.222 1.00 99.61 191 HIS B CA 1
ATOM 3136 C C . HIS B 1 191 ? 121.187 101.756 78.764 1.00 99.61 191 HIS B C 1
ATOM 3137 O O . HIS B 1 191 ? 119.958 101.681 78.732 1.00 99.61 191 HIS B O 1
ATOM 3144 N N . PHE B 1 192 ? 121.934 100.768 79.252 1.00 108.78 192 PHE B N 1
ATOM 3145 C CA . PHE B 1 192 ? 121.293 99.498 79.584 1.00 108.78 192 PHE B CA 1
ATOM 3146 C C . PHE B 1 192 ? 121.625 98.942 80.958 1.00 108.78 192 PHE B C 1
ATOM 3147 O O . PHE B 1 192 ? 120.882 98.078 81.432 1.00 108.78 192 PHE B O 1
ATOM 3155 N N . LYS B 1 193 ? 122.688 99.381 81.621 1.00 96.97 193 LYS B N 1
ATOM 3156 C CA . LYS B 1 193 ? 123.152 98.717 82.837 1.00 96.97 193 LYS B CA 1
ATOM 3157 C C . LYS B 1 193 ? 122.272 99.133 84.006 1.00 96.97 193 LYS B C 1
ATOM 3158 O O . LYS B 1 193 ? 122.398 100.238 84.534 1.00 96.97 193 LYS B O 1
ATOM 3164 N N . GLY B 1 194 ? 121.380 98.238 84.418 1.00 90.19 194 GLY B N 1
ATOM 3165 C CA . GLY B 1 194 ? 120.477 98.483 85.524 1.00 90.19 194 GLY B CA 1
ATOM 3166 C C . GLY B 1 194 ? 119.053 98.777 85.112 1.00 90.19 194 GLY B C 1
ATOM 3167 O O . GLY B 1 194 ? 118.184 98.896 85.985 1.00 90.19 194 GLY B O 1
ATOM 3168 N N . PHE B 1 195 ? 118.795 98.917 83.813 1.00 86.88 195 PHE B N 1
ATOM 3169 C CA . PHE B 1 195 ? 117.470 99.228 83.310 1.00 86.88 195 PHE B CA 1
ATOM 3170 C C . PHE B 1 195 ? 116.523 98.055 83.543 1.00 86.88 195 PHE B C 1
ATOM 3171 O O . PHE B 1 195 ? 116.965 96.921 83.734 1.00 86.88 195 PHE B O 1
ATOM 3179 N N . PRO B 1 196 ? 115.217 98.300 83.546 1.00 85.52 196 PRO B N 1
ATOM 3180 C CA . PRO B 1 196 ? 114.270 97.188 83.465 1.00 85.52 196 PRO B CA 1
ATOM 3181 C C . PRO B 1 196 ? 114.352 96.514 82.107 1.00 85.52 196 PRO B C 1
ATOM 3182 O O . PRO B 1 196 ? 114.762 97.110 81.108 1.00 85.52 196 PRO B O 1
ATOM 3186 N N . ALA B 1 197 ? 113.964 95.239 82.090 1.00 87.15 197 ALA B N 1
ATOM 3187 C CA . ALA B 1 197 ? 114.071 94.457 80.865 1.00 87.15 197 ALA B CA 1
ATOM 3188 C C . ALA B 1 197 ? 113.075 94.929 79.818 1.00 87.15 197 ALA B C 1
ATOM 3189 O O . ALA B 1 197 ? 113.370 94.905 78.619 1.00 87.15 197 ALA B O 1
ATOM 3191 N N . ILE B 1 198 ? 111.896 95.376 80.253 1.00 80.77 198 ILE B N 1
ATOM 3192 C CA . ILE B 1 198 ? 110.932 95.924 79.309 1.00 80.77 198 ILE B CA 1
ATOM 3193 C C . ILE B 1 198 ? 111.412 97.275 78.791 1.00 80.77 198 ILE B C 1
ATOM 3194 O O . ILE B 1 198 ? 111.154 97.632 77.637 1.00 80.77 198 ILE B O 1
ATOM 3199 N N . ALA B 1 199 ? 112.170 98.017 79.599 1.00 76.63 199 ALA B N 1
ATOM 3200 C CA . ALA B 1 199 ? 112.780 99.245 79.108 1.00 76.63 199 ALA B CA 1
ATOM 3201 C C . ALA B 1 199 ? 113.868 98.939 78.097 1.00 76.63 199 ALA B C 1
ATOM 3202 O O . ALA B 1 199 ? 114.039 99.672 77.115 1.00 76.63 199 ALA B O 1
ATOM 3204 N N . SER B 1 200 ? 114.592 97.840 78.309 1.00 82.25 200 SER B N 1
ATOM 3205 C CA . SER B 1 200 ? 115.647 97.445 77.386 1.00 82.25 200 SER B CA 1
ATOM 3206 C C . SER B 1 200 ? 115.068 96.997 76.054 1.00 82.25 200 SER B C 1
ATOM 3207 O O . SER B 1 200 ? 115.556 97.403 74.994 1.00 82.25 200 SER B O 1
ATOM 3210 N N . ALA B 1 201 ? 114.008 96.187 76.091 1.00 81.90 201 ALA B N 1
ATOM 3211 C CA . ALA B 1 201 ? 113.330 95.796 74.862 1.00 81.90 201 ALA B CA 1
ATOM 3212 C C . ALA B 1 201 ? 112.656 96.982 74.196 1.00 81.90 201 ALA B C 1
ATOM 3213 O O . ALA B 1 201 ? 112.575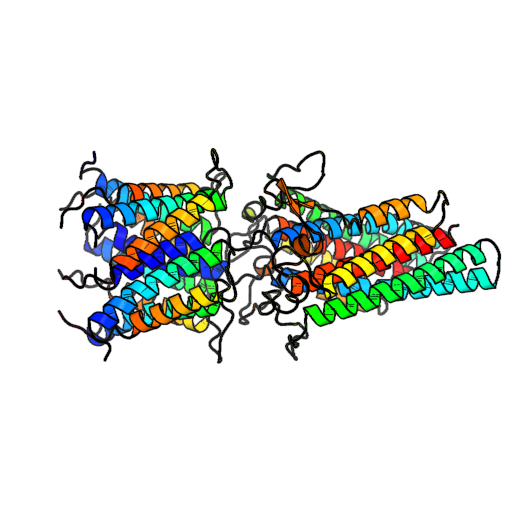 97.034 72.966 1.00 81.90 201 ALA B O 1
ATOM 3215 N N . ALA B 1 202 ? 112.211 97.956 74.989 1.00 76.90 202 ALA B N 1
ATOM 3216 C CA . ALA B 1 202 ? 111.624 99.167 74.436 1.00 76.90 202 ALA B CA 1
ATOM 3217 C C . ALA B 1 202 ? 112.652 99.975 73.665 1.00 76.90 202 ALA B C 1
ATOM 3218 O O . ALA B 1 202 ? 112.392 100.405 72.540 1.00 76.90 202 ALA B O 1
ATOM 3220 N N . LYS B 1 203 ? 113.832 100.173 74.245 1.00 75.14 203 LYS B N 1
ATOM 3221 C CA . LYS B 1 203 ? 114.853 100.944 73.551 1.00 75.14 203 LYS B CA 1
ATOM 3222 C C . LYS B 1 203 ? 115.432 100.177 72.369 1.00 75.14 203 LYS B C 1
ATOM 3223 O O . LYS B 1 203 ? 115.808 100.786 71.360 1.00 75.14 203 LYS B O 1
ATOM 3229 N N . LEU B 1 204 ? 115.482 98.847 72.450 1.00 81.44 204 LEU B N 1
ATOM 3230 C CA . LEU B 1 204 ? 115.936 98.073 71.301 1.00 81.44 204 LEU B CA 1
ATOM 3231 C C . LEU B 1 204 ? 114.917 98.122 70.170 1.00 81.44 204 LEU B C 1
ATOM 3232 O O . LEU B 1 204 ? 115.284 98.210 68.991 1.00 81.44 204 LEU B O 1
ATOM 3237 N N . SER B 1 205 ? 113.630 98.118 70.509 1.00 83.47 205 SER B N 1
ATOM 3238 C CA . SER B 1 205 ? 112.604 98.313 69.497 1.00 83.47 205 SER B CA 1
ATOM 3239 C C . SER B 1 205 ? 112.602 99.741 68.978 1.00 83.47 205 SER B C 1
ATOM 3240 O O . SER B 1 205 ? 112.180 99.984 67.846 1.00 83.47 205 SER B O 1
ATOM 3243 N N . ALA B 1 206 ? 113.073 100.692 69.783 1.00 82.09 206 ALA B N 1
ATOM 3244 C CA . ALA B 1 206 ? 113.262 102.048 69.283 1.00 82.09 206 ALA B CA 1
ATOM 3245 C C . ALA B 1 206 ? 114.376 102.089 68.252 1.00 82.09 206 ALA B C 1
ATOM 3246 O O . ALA B 1 206 ? 114.276 102.805 67.251 1.00 82.09 206 ALA B O 1
ATOM 3248 N N . TRP B 1 207 ? 115.438 101.313 68.480 1.00 89.10 207 TRP B N 1
ATOM 3249 C CA . TRP B 1 207 ? 116.469 101.157 67.458 1.00 89.10 207 TRP B CA 1
ATOM 3250 C C . TRP B 1 207 ? 115.921 100.490 66.207 1.00 89.10 207 TRP B C 1
ATOM 3251 O O . TRP B 1 207 ? 116.286 100.869 65.093 1.00 89.10 207 TRP B O 1
ATOM 3262 N N . GLN B 1 208 ? 115.045 99.497 66.372 1.00 96.00 208 GLN B N 1
ATOM 3263 C CA . GLN B 1 208 ? 114.421 98.853 65.215 1.00 96.00 208 GLN B CA 1
ATOM 3264 C C . GLN B 1 208 ? 113.549 99.831 64.436 1.00 96.00 208 GLN B C 1
ATOM 3265 O O . GLN B 1 208 ? 113.545 99.829 63.197 1.00 96.00 208 GLN B O 1
ATOM 3271 N N . ASN B 1 209 ? 112.814 100.682 65.156 1.00 98.17 209 ASN B N 1
ATOM 3272 C CA . ASN B 1 209 ? 112.024 101.730 64.526 1.00 98.17 209 ASN B CA 1
ATOM 3273 C C . ASN B 1 209 ? 112.919 102.732 63.818 1.00 98.17 209 ASN B C 1
ATOM 3274 O O . ASN B 1 209 ? 112.570 103.240 62.750 1.00 98.17 209 ASN B O 1
ATOM 3279 N N . ASP B 1 210 ? 114.092 103.001 64.386 1.00 103.64 210 ASP B N 1
ATOM 3280 C CA . ASP B 1 210 ? 115.048 103.894 63.746 1.00 103.64 210 ASP B CA 1
ATOM 3281 C C . ASP B 1 210 ? 115.595 103.291 62.458 1.00 103.64 210 ASP B C 1
ATOM 3282 O O . ASP B 1 210 ? 115.765 104.002 61.462 1.00 103.64 210 ASP B O 1
ATOM 3287 N N . VAL B 1 211 ? 115.866 101.986 62.461 1.00 103.57 211 VAL B N 1
ATOM 3288 C CA . VAL B 1 211 ? 116.369 101.322 61.261 1.00 103.57 211 VAL B CA 1
ATOM 3289 C C . VAL B 1 211 ? 115.308 101.302 60.169 1.00 103.57 211 VAL B C 1
ATOM 3290 O O . VAL B 1 211 ? 115.598 101.586 58.999 1.00 103.57 211 VAL B O 1
ATOM 3294 N N . LYS B 1 212 ? 114.059 100.998 60.534 1.00 112.30 212 LYS B N 1
ATOM 3295 C CA . LYS B 1 212 ? 112.993 101.001 59.537 1.00 112.30 212 LYS B CA 1
ATOM 3296 C C . LYS B 1 212 ? 112.687 102.410 59.047 1.00 112.30 212 LYS B C 1
ATOM 3297 O O . LYS B 1 212 ? 112.370 102.595 57.868 1.00 112.30 212 LYS B O 1
ATOM 3303 N N . LYS B 1 213 ? 112.827 103.412 59.917 1.00 115.59 213 LYS B N 1
ATOM 3304 C CA . LYS B 1 213 ? 112.654 104.798 59.503 1.00 115.59 213 LYS B CA 1
ATOM 3305 C C . LYS B 1 213 ? 113.753 105.222 58.540 1.00 115.59 213 LYS B C 1
ATOM 3306 O O . LYS B 1 213 ? 113.480 105.905 57.549 1.00 115.59 213 LYS B O 1
ATOM 3312 N N . THR B 1 214 ? 114.992 104.802 58.808 1.00 118.25 214 THR B N 1
ATOM 3313 C CA . THR B 1 214 ? 116.111 105.088 57.917 1.00 118.25 214 THR B CA 1
ATOM 3314 C C . THR B 1 214 ? 115.918 104.434 56.559 1.00 118.25 214 THR B C 1
ATOM 3315 O O . THR B 1 214 ? 116.181 105.050 55.516 1.00 118.25 214 THR B O 1
ATOM 3319 N N . GLU B 1 215 ? 115.448 103.185 56.563 1.00 131.44 215 GLU B N 1
ATOM 3320 C CA . GLU B 1 215 ? 115.158 102.478 55.322 1.00 131.44 215 GLU B CA 1
ATOM 3321 C C . GLU B 1 215 ? 114.044 103.168 54.548 1.00 131.44 215 GLU B C 1
ATOM 3322 O O . GLU B 1 215 ? 114.118 103.298 53.321 1.00 131.44 215 GLU B O 1
ATOM 3328 N N . ALA B 1 216 ? 113.037 103.673 55.262 1.00 138.38 216 ALA B N 1
ATOM 3329 C CA . ALA B 1 216 ? 111.945 104.394 54.621 1.00 138.38 216 ALA B CA 1
ATOM 3330 C C . ALA B 1 216 ? 112.419 105.705 54.009 1.00 138.38 216 ALA B C 1
ATOM 3331 O O . ALA B 1 216 ? 111.996 106.064 52.904 1.00 138.38 216 ALA B O 1
ATOM 3333 N N . ASP B 1 217 ? 113.297 106.426 54.714 1.00 136.96 217 ASP B N 1
ATOM 3334 C CA . ASP B 1 217 ? 113.795 107.701 54.207 1.00 136.96 217 ASP B CA 1
ATOM 3335 C C . ASP B 1 217 ? 114.660 107.503 52.973 1.00 136.96 217 ASP B C 1
ATOM 3336 O O . ASP B 1 217 ? 114.501 108.217 51.974 1.00 136.96 217 ASP B O 1
ATOM 3341 N N . VAL B 1 218 ? 115.553 106.509 53.004 1.00 136.74 218 VAL B N 1
ATOM 3342 C CA . VAL B 1 218 ? 116.383 106.282 51.825 1.00 136.74 218 VAL B CA 1
ATOM 3343 C C . VAL B 1 218 ? 115.557 105.693 50.686 1.00 136.74 218 VAL B C 1
ATOM 3344 O O . VAL B 1 218 ? 115.891 105.887 49.512 1.00 136.74 218 VAL B O 1
ATOM 3348 N N . TYR B 1 219 ? 114.428 105.047 50.997 1.00 148.44 219 TYR B N 1
ATOM 3349 C CA . TYR B 1 219 ? 113.561 104.538 49.941 1.00 148.44 219 TYR B CA 1
ATOM 3350 C C . TYR B 1 219 ? 112.814 105.665 49.239 1.00 148.44 219 TYR B C 1
ATOM 3351 O O . TYR B 1 219 ? 112.886 105.793 48.011 1.00 148.44 219 TYR B O 1
ATOM 3360 N N . ASN B 1 220 ? 112.087 106.494 49.993 1.00 161.27 220 ASN B N 1
ATOM 3361 C CA . ASN B 1 220 ? 111.252 107.487 49.320 1.00 161.27 220 ASN B CA 1
ATOM 3362 C C . ASN B 1 220 ? 112.085 108.662 48.825 1.00 161.27 220 ASN B C 1
ATOM 3363 O O . ASN B 1 220 ? 111.625 109.438 47.980 1.00 161.27 220 ASN B O 1
ATOM 3368 N N . SER B 1 221 ? 113.317 108.809 49.322 1.00 160.85 221 SER B N 1
ATOM 3369 C CA . SER B 1 221 ? 114.228 109.734 48.667 1.00 160.85 221 SER B CA 1
ATOM 3370 C C . SER B 1 221 ? 114.904 109.079 47.475 1.00 160.85 221 SER B C 1
ATOM 3371 O O . SER B 1 221 ? 115.349 109.776 46.557 1.00 160.85 221 SER B O 1
ATOM 3374 N N . ALA B 1 222 ? 114.985 107.746 47.464 1.00 167.81 222 ALA B N 1
ATOM 3375 C CA . ALA B 1 222 ? 115.622 107.060 46.348 1.00 167.81 222 ALA B CA 1
ATOM 3376 C C . ALA B 1 222 ? 114.719 107.031 45.121 1.00 167.81 222 ALA B C 1
ATOM 3377 O O . ALA B 1 222 ? 115.182 107.263 43.998 1.00 167.81 222 ALA B O 1
ATOM 3379 N N . LEU B 1 223 ? 113.428 106.745 45.312 1.00 174.82 223 LEU B N 1
ATOM 3380 C CA . LEU B 1 223 ? 112.504 106.748 44.182 1.00 174.82 223 LEU B CA 1
ATOM 3381 C C . LEU B 1 223 ? 112.205 108.170 43.729 1.00 174.82 223 LEU B C 1
ATOM 3382 O O . LEU B 1 223 ? 111.889 108.401 42.557 1.00 174.82 223 LEU B O 1
ATOM 3387 N N . GLY B 1 224 ? 112.296 109.134 44.646 1.00 182.11 224 GLY B N 1
ATOM 3388 C CA . GLY B 1 224 ? 112.215 110.527 44.245 1.00 182.11 224 GLY B CA 1
ATOM 3389 C C . GLY B 1 224 ? 113.435 110.966 43.461 1.00 182.11 224 GLY B C 1
ATOM 3390 O O . GLY B 1 224 ? 113.362 111.890 42.645 1.00 182.11 224 GLY B O 1
ATOM 3391 N N . LYS B 1 225 ? 114.570 110.310 43.691 1.00 183.00 225 LYS B N 1
ATOM 3392 C CA . LYS B 1 225 ? 115.787 110.568 42.931 1.00 183.00 225 LYS B CA 1
ATOM 3393 C C . LYS B 1 225 ? 115.730 109.882 41.569 1.00 183.00 225 LYS B C 1
ATOM 3394 O O . LYS B 1 225 ? 114.861 110.175 40.745 1.00 183.00 225 LYS B O 1
ATOM 3400 N N . LEU C 2 3 ? 88.163 124.307 123.935 1.00 119.91 3 LEU G N 1
ATOM 3401 C CA . LEU C 2 3 ? 88.454 123.275 124.923 1.00 119.91 3 LEU G CA 1
ATOM 3402 C C . LEU C 2 3 ? 87.296 122.295 125.046 1.00 119.91 3 LEU G C 1
ATOM 3403 O O . LEU C 2 3 ? 86.137 122.694 125.142 1.00 119.91 3 LEU G O 1
ATOM 3408 N N . LEU C 2 4 ? 87.621 121.008 125.041 1.00 120.63 4 LEU G N 1
ATOM 3409 C CA . LEU C 2 4 ? 86.647 119.938 125.163 1.00 120.63 4 LEU G CA 1
ATOM 3410 C C . LEU C 2 4 ? 87.002 119.057 126.352 1.00 120.63 4 LEU G C 1
ATOM 3411 O O . LEU C 2 4 ? 88.067 119.187 126.959 1.00 120.63 4 LEU G O 1
ATOM 3416 N N . SER C 2 5 ? 86.084 118.152 126.689 1.00 124.76 5 SER G N 1
ATOM 3417 C CA . SER C 2 5 ? 86.343 117.188 127.748 1.00 124.76 5 SER G CA 1
ATOM 3418 C C . SER C 2 5 ? 87.320 116.137 127.244 1.00 124.76 5 SER G C 1
ATOM 3419 O O . SER C 2 5 ? 87.432 115.926 126.032 1.00 124.76 5 SER G O 1
ATOM 3422 N N . LYS C 2 6 ? 88.043 115.496 128.165 1.00 123.24 6 LYS G N 1
ATOM 3423 C CA . LYS C 2 6 ? 89.038 114.489 127.820 1.00 123.24 6 LYS G CA 1
ATOM 3424 C C . LYS C 2 6 ? 88.411 113.275 127.147 1.00 123.24 6 LYS G C 1
ATOM 3425 O O . LYS C 2 6 ? 89.013 112.683 126.246 1.00 123.24 6 LYS G O 1
ATOM 3431 N N . LYS C 2 7 ? 87.198 112.909 127.567 1.00 127.73 7 LYS G N 1
ATOM 3432 C CA . LYS C 2 7 ? 86.560 111.715 127.024 1.00 127.73 7 LYS G CA 1
ATOM 3433 C C . LYS C 2 7 ? 86.102 111.912 125.585 1.00 127.73 7 LYS G C 1
ATOM 3434 O O . LYS C 2 7 ? 86.241 110.997 124.762 1.00 127.73 7 LYS G O 1
ATOM 3440 N N . VAL C 2 8 ? 85.564 113.088 125.257 1.00 124.01 8 VAL G N 1
ATOM 3441 C CA . VAL C 2 8 ? 85.039 113.297 123.911 1.00 124.01 8 VAL G CA 1
ATOM 3442 C C . VAL C 2 8 ? 86.186 113.444 122.917 1.00 124.01 8 VAL G C 1
ATOM 3443 O O . VAL C 2 8 ? 86.080 113.013 121.765 1.00 124.01 8 VAL G O 1
ATOM 3447 N N . MET C 2 9 ? 87.322 113.986 123.369 1.00 115.52 9 MET G N 1
ATOM 3448 C CA . MET C 2 9 ? 88.497 114.079 122.511 1.00 115.52 9 MET G CA 1
ATOM 3449 C C . MET C 2 9 ? 89.054 112.700 122.207 1.00 115.52 9 MET G C 1
ATOM 3450 O O . MET C 2 9 ? 89.443 112.410 121.072 1.00 115.52 9 MET G O 1
ATOM 3455 N N . ASN C 2 10 ? 89.063 111.823 123.210 1.00 112.42 10 ASN G N 1
ATOM 3456 C CA . ASN C 2 10 ? 89.570 110.470 123.022 1.00 112.42 10 ASN G CA 1
ATOM 3457 C C . ASN C 2 10 ? 88.650 109.660 122.116 1.00 112.42 10 ASN G C 1
ATOM 3458 O O . ASN C 2 10 ? 89.114 108.943 121.220 1.00 112.42 10 ASN G O 1
ATOM 3463 N N . PHE C 2 11 ? 87.336 109.775 122.330 1.00 113.64 11 PHE G N 1
ATOM 3464 C CA . PHE C 2 11 ? 86.382 109.060 121.486 1.00 113.64 11 PHE G CA 1
ATOM 3465 C C . PHE C 2 11 ? 86.411 109.587 120.059 1.00 113.64 11 PHE G C 1
ATOM 3466 O O . PHE C 2 11 ? 86.276 108.821 119.097 1.00 113.64 11 PHE G O 1
ATOM 3474 N N . ALA C 2 12 ? 86.609 110.896 119.902 1.00 110.93 12 ALA G N 1
ATOM 3475 C CA . ALA C 2 12 ? 86.681 111.474 118.570 1.00 110.93 12 ALA G CA 1
ATOM 3476 C C . ALA C 2 12 ? 87.969 111.069 117.878 1.00 110.93 12 ALA G C 1
ATOM 3477 O O . ALA C 2 12 ? 87.984 110.857 116.665 1.00 110.93 12 ALA G O 1
ATOM 3479 N N . TYR C 2 13 ? 89.053 110.918 118.648 1.00 101.96 13 TYR G N 1
ATOM 3480 C CA . TYR C 2 13 ? 90.299 110.394 118.099 1.00 101.96 13 TYR G CA 1
ATOM 3481 C C . TYR C 2 13 ? 90.121 108.965 117.614 1.00 101.96 13 TYR G C 1
ATOM 3482 O O . TYR C 2 13 ? 90.571 108.609 116.520 1.00 101.96 13 TYR G O 1
ATOM 3491 N N . GLY C 2 14 ? 89.449 108.143 118.413 1.00 110.81 14 GLY G N 1
ATOM 3492 C CA . GLY C 2 14 ? 89.171 106.772 118.037 1.00 110.81 14 GLY G CA 1
ATOM 3493 C C . GLY C 2 14 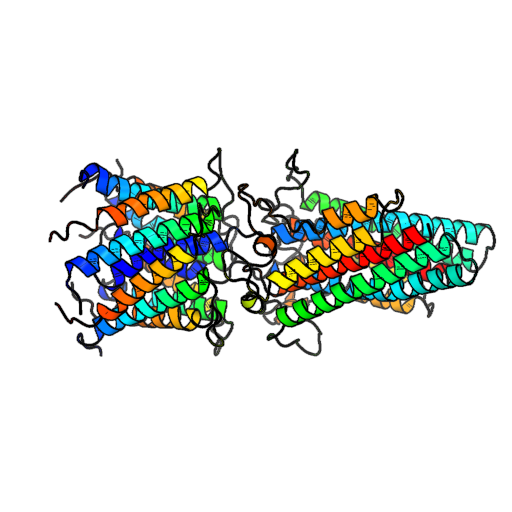? 88.324 106.640 116.786 1.00 110.81 14 GLY G C 1
ATOM 3494 O O . GLY C 2 14 ? 88.709 105.945 115.837 1.00 110.81 14 GLY G O 1
ATOM 3495 N N . MET C 2 15 ? 87.186 107.337 116.759 1.00 111.02 15 MET G N 1
ATOM 3496 C CA . MET C 2 15 ? 86.285 107.235 115.617 1.00 111.02 15 MET G CA 1
ATOM 3497 C C . MET C 2 15 ? 86.874 107.900 114.381 1.00 111.02 15 MET G C 1
ATOM 3498 O O . MET C 2 15 ? 86.655 107.440 113.256 1.00 111.02 15 MET G O 1
ATOM 3503 N N . GLY C 2 16 ? 87.665 108.959 114.573 1.00 103.52 16 GLY G N 1
ATOM 3504 C CA . GLY C 2 16 ? 88.314 109.593 113.445 1.00 103.52 16 GLY G CA 1
ATOM 3505 C C . GLY C 2 16 ? 89.394 108.723 112.844 1.00 103.52 16 GLY G C 1
ATOM 3506 O O . GLY C 2 16 ? 89.524 108.644 111.622 1.00 103.52 16 GLY G O 1
ATOM 3507 N N . ALA C 2 17 ? 90.163 108.039 113.696 1.00 106.05 17 ALA G N 1
ATOM 3508 C CA . ALA C 2 17 ? 91.146 107.081 113.209 1.00 106.05 17 ALA G CA 1
ATOM 3509 C C . ALA C 2 17 ? 90.474 105.932 112.479 1.00 106.05 17 ALA G C 1
ATOM 3510 O O . ALA C 2 17 ? 90.955 105.488 111.427 1.00 106.05 17 ALA G O 1
ATOM 3512 N N . ALA C 2 18 ? 89.333 105.475 112.998 1.00 107.56 18 ALA G N 1
ATOM 3513 C CA . ALA C 2 18 ? 88.600 104.390 112.357 1.00 107.56 18 ALA G CA 1
ATOM 3514 C C . ALA C 2 18 ? 88.091 104.804 110.984 1.00 107.56 18 ALA G C 1
ATOM 3515 O O . ALA C 2 18 ? 88.242 104.060 110.004 1.00 107.56 18 ALA G O 1
ATOM 3517 N N . VAL C 2 19 ? 87.535 106.013 110.882 1.00 107.73 19 VAL G N 1
ATOM 3518 C CA . VAL C 2 19 ? 86.959 106.410 109.606 1.00 107.73 19 VAL G CA 1
ATOM 3519 C C . VAL C 2 19 ? 88.057 106.749 108.599 1.00 107.73 19 VAL G C 1
ATOM 3520 O O . VAL C 2 19 ? 87.904 106.455 107.410 1.00 107.73 19 VAL G O 1
ATOM 3524 N N . VAL C 2 20 ? 89.212 107.265 109.040 1.00 106.84 20 VAL G N 1
ATOM 3525 C CA . VAL C 2 20 ? 90.252 107.558 108.058 1.00 106.84 20 VAL G CA 1
ATOM 3526 C C . VAL C 2 20 ? 90.924 106.268 107.603 1.00 106.84 20 VAL G C 1
ATOM 3527 O O . VAL C 2 20 ? 91.329 106.149 106.441 1.00 106.84 20 VAL G O 1
ATOM 3531 N N . ILE C 2 21 ? 90.965 105.246 108.459 1.00 110.18 21 ILE G N 1
ATOM 3532 C CA . ILE C 2 21 ? 91.595 104.007 108.030 1.00 110.18 21 ILE G CA 1
ATOM 3533 C C . ILE C 2 21 ? 90.672 103.225 107.102 1.00 110.18 21 ILE G C 1
ATOM 3534 O O . ILE C 2 21 ? 91.123 102.674 106.089 1.00 110.18 21 ILE G O 1
ATOM 3539 N N . VAL C 2 22 ? 89.359 103.234 107.358 1.00 111.38 22 VAL G N 1
ATOM 3540 C CA . VAL C 2 22 ? 88.464 102.565 106.415 1.00 111.38 22 VAL G CA 1
ATOM 3541 C C . VAL C 2 22 ? 88.326 103.395 105.136 1.00 111.38 22 VAL G C 1
ATOM 3542 O O . VAL C 2 22 ? 88.084 102.855 104.048 1.00 111.38 22 VAL G O 1
ATOM 3546 N N . GLY C 2 23 ? 88.571 104.704 105.222 1.00 111.49 23 GLY G N 1
ATOM 3547 C CA . GLY C 2 23 ? 88.634 105.504 104.013 1.00 111.49 23 GLY G CA 1
ATOM 3548 C C . GLY C 2 23 ? 89.865 105.196 103.187 1.00 111.49 23 GLY G C 1
ATOM 3549 O O . GLY C 2 23 ? 89.806 105.175 101.958 1.00 111.49 23 GLY G O 1
ATOM 3550 N N . ALA C 2 24 ? 90.991 104.934 103.851 1.00 106.12 24 ALA G N 1
ATOM 3551 C CA . ALA C 2 24 ? 92.179 104.480 103.139 1.00 106.12 24 ALA G CA 1
ATOM 3552 C C . ALA C 2 24 ? 91.953 103.104 102.530 1.00 106.12 24 ALA G C 1
ATOM 3553 O O . ALA C 2 24 ? 92.473 102.797 101.449 1.00 106.12 24 ALA G O 1
ATOM 3555 N N . LEU C 2 25 ? 91.168 102.271 103.216 1.00 108.77 25 LEU G N 1
ATOM 3556 C CA . LEU C 2 25 ? 90.799 100.962 102.690 1.00 108.77 25 LEU G CA 1
ATOM 3557 C C . LEU C 2 25 ? 89.957 101.103 101.431 1.00 108.77 25 LEU G C 1
ATOM 3558 O O . LEU C 2 25 ? 90.114 100.332 100.480 1.00 108.77 25 LEU G O 1
ATOM 3563 N N . PHE C 2 26 ? 89.058 102.084 101.410 1.00 110.55 26 PHE G N 1
ATOM 3564 C CA . PHE C 2 26 ? 88.319 102.382 100.187 1.00 110.55 26 PHE G CA 1
ATOM 3565 C C . PHE C 2 26 ? 89.235 102.981 99.129 1.00 110.55 26 PHE G C 1
ATOM 3566 O O . PHE C 2 26 ? 89.023 102.789 97.928 1.00 110.55 26 PHE G O 1
ATOM 3574 N N . LYS C 2 27 ? 90.262 103.712 99.563 1.00 100.56 27 LYS G N 1
ATOM 3575 C CA . LYS C 2 27 ? 91.144 104.402 98.633 1.00 100.56 27 LYS G CA 1
ATOM 3576 C C . LYS C 2 27 ? 92.056 103.432 97.901 1.00 100.56 27 LYS G C 1
ATOM 3577 O O . LYS C 2 27 ? 92.412 103.671 96.743 1.00 100.56 27 LYS G O 1
ATOM 3583 N N . ILE C 2 28 ? 92.446 102.339 98.545 1.00 100.13 28 ILE G N 1
ATOM 3584 C CA . ILE C 2 28 ? 93.337 101.373 97.922 1.00 100.13 28 ILE G CA 1
ATOM 3585 C C . ILE C 2 28 ? 92.564 100.219 97.283 1.00 100.13 28 ILE G C 1
ATOM 3586 O O . ILE C 2 28 ? 93.168 99.323 96.700 1.00 100.13 28 ILE G O 1
ATOM 3591 N N . THR C 2 29 ? 91.233 100.220 97.389 1.00 106.05 29 THR G N 1
ATOM 3592 C CA . THR C 2 29 ? 90.423 99.164 96.789 1.00 106.05 29 THR G CA 1
ATOM 3593 C C . THR C 2 29 ? 89.323 99.654 95.862 1.00 106.05 29 THR G C 1
ATOM 3594 O O . THR C 2 29 ? 88.866 98.857 95.038 1.00 106.05 29 THR G O 1
ATOM 3598 N N . HIS C 2 30 ? 88.856 100.902 95.996 1.00 114.76 30 HIS G N 1
ATOM 3599 C CA . HIS C 2 30 ? 87.929 101.563 95.062 1.00 114.76 30 HIS G CA 1
ATOM 3600 C C . HIS C 2 30 ? 86.566 100.879 94.978 1.00 114.76 30 HIS G C 1
ATOM 3601 O O . HIS C 2 30 ? 86.154 100.415 93.915 1.00 114.76 30 HIS G O 1
ATOM 3608 N N . PHE C 2 31 ? 85.856 100.812 96.100 1.00 128.93 31 PHE G N 1
ATOM 3609 C CA . PHE C 2 31 ? 84.413 100.603 96.080 1.00 128.93 31 PHE G CA 1
ATOM 3610 C C . PHE C 2 31 ? 83.798 101.529 97.114 1.00 128.93 31 PHE G C 1
ATOM 3611 O O . PHE C 2 31 ? 84.337 101.681 98.214 1.00 128.93 31 PHE G O 1
ATOM 3619 N N . GLU C 2 32 ? 82.684 102.160 96.751 1.00 154.32 32 GLU G N 1
ATOM 3620 C CA . GLU C 2 32 ? 82.223 103.360 97.428 1.00 154.32 32 GLU G CA 1
ATOM 3621 C C . GLU C 2 32 ? 80.864 103.233 98.096 1.00 154.32 32 GLU G C 1
ATOM 3622 O O . GLU C 2 32 ? 80.427 104.203 98.728 1.00 154.32 32 GLU G O 1
ATOM 3628 N N . ILE C 2 33 ? 80.210 102.069 97.994 1.00 161.38 33 ILE G N 1
ATOM 3629 C CA . ILE C 2 33 ? 78.851 101.797 98.470 1.00 161.38 33 ILE G CA 1
ATOM 3630 C C . ILE C 2 33 ? 77.897 102.837 97.900 1.00 161.38 33 ILE G C 1
ATOM 3631 O O . ILE C 2 33 ? 77.346 102.662 96.808 1.00 161.38 33 ILE G O 1
ATOM 3636 N N . GLY C 2 34 ? 77.709 103.929 98.635 1.00 153.65 34 GLY G N 1
ATOM 3637 C CA . GLY C 2 34 ? 76.924 105.042 98.169 1.00 153.65 34 GLY G CA 1
ATOM 3638 C C . GLY C 2 34 ? 77.819 106.195 97.769 1.00 153.65 34 GLY G C 1
ATOM 3639 O O . GLY C 2 34 ? 78.813 106.022 97.060 1.00 153.65 34 GLY G O 1
ATOM 3640 N N . PRO C 2 35 ? 77.485 107.400 98.222 1.00 142.14 35 PRO G N 1
ATOM 3641 C CA . PRO C 2 35 ? 78.337 108.568 97.963 1.00 142.14 35 PRO G CA 1
ATOM 3642 C C . PRO C 2 35 ? 79.491 108.750 98.939 1.00 142.14 35 PRO G C 1
ATOM 3643 O O . PRO C 2 35 ? 80.023 109.861 99.016 1.00 142.14 35 PRO G O 1
ATOM 3647 N N . LEU C 2 36 ? 79.862 107.713 99.695 1.00 133.06 36 LEU G N 1
ATOM 3648 C CA . LEU C 2 36 ? 80.938 107.826 100.676 1.00 133.06 36 LEU G CA 1
ATOM 3649 C C . LEU C 2 36 ? 82.281 108.071 100.000 1.00 133.06 36 LEU G C 1
ATOM 3650 O O . LEU C 2 36 ? 83.128 108.802 100.524 1.00 133.06 36 LEU G O 1
ATOM 3655 N N . THR C 2 37 ? 82.493 107.417 98.844 1.00 138.27 37 THR G N 1
ATOM 3656 C CA . THR C 2 37 ? 83.591 107.610 97.861 1.00 138.27 37 THR G CA 1
ATOM 3657 C C . THR C 2 37 ? 85.001 107.684 98.465 1.00 138.27 37 THR G C 1
ATOM 3658 O O . THR C 2 37 ? 85.931 108.199 97.840 1.00 138.27 37 THR G O 1
ATOM 3662 N N . GLY C 2 38 ? 85.187 107.133 99.663 1.00 122.34 38 GLY G N 1
ATOM 3663 C CA . GLY C 2 38 ? 86.514 107.008 100.235 1.00 122.34 38 GLY G CA 1
ATOM 3664 C C . GLY C 2 38 ? 87.127 108.309 100.708 1.00 122.34 38 GLY G C 1
ATOM 3665 O O . GLY C 2 38 ? 87.338 108.510 101.908 1.00 122.34 38 GLY G O 1
ATOM 3666 N N . THR C 2 39 ? 87.425 109.183 99.744 1.00 122.62 39 THR G N 1
ATOM 3667 C CA . THR C 2 39 ? 88.044 110.491 99.920 1.00 122.62 39 THR G CA 1
ATOM 3668 C C . THR C 2 39 ? 87.277 111.364 100.905 1.00 122.62 39 THR G C 1
ATOM 3669 O O . THR C 2 39 ? 87.884 112.084 101.705 1.00 122.62 39 THR G O 1
ATOM 3673 N N . VAL C 2 40 ? 85.943 111.285 100.859 1.00 126.56 40 VAL G N 1
ATOM 3674 C CA . VAL C 2 40 ? 85.102 112.068 101.763 1.00 126.56 40 VAL G CA 1
ATOM 3675 C C . VAL C 2 40 ? 85.309 111.616 103.202 1.00 126.56 40 VAL G C 1
ATOM 3676 O O . VAL C 2 40 ? 85.514 112.437 104.106 1.00 126.56 40 VAL G O 1
ATOM 3680 N N . MET C 2 41 ? 85.305 110.299 103.419 1.00 126.78 41 MET G N 1
ATOM 3681 C CA . MET C 2 41 ? 85.559 109.706 104.726 1.00 126.78 41 MET G CA 1
ATOM 3682 C C . MET C 2 41 ? 86.976 110.026 105.166 1.00 126.78 41 MET G C 1
ATOM 3683 O O . MET C 2 41 ? 87.218 110.381 106.324 1.00 126.78 41 MET G O 1
ATOM 3688 N N . LEU C 2 42 ? 87.896 109.929 104.205 1.00 114.21 42 LEU G N 1
ATOM 3689 C CA . LEU C 2 42 ? 89.301 110.247 104.423 1.00 114.21 42 LEU G CA 1
ATOM 3690 C C . LEU C 2 42 ? 89.477 111.694 104.860 1.00 114.21 42 LEU G C 1
ATOM 3691 O O . LEU C 2 42 ? 90.163 111.980 105.849 1.00 114.21 42 LEU G O 1
ATOM 3696 N N . SER C 2 43 ? 88.820 112.615 104.152 1.00 112.89 43 SER G N 1
ATOM 3697 C CA . SER C 2 43 ? 88.983 114.031 104.450 1.00 112.89 43 SER G CA 1
ATOM 3698 C C . SER C 2 43 ? 88.341 114.399 105.776 1.00 112.89 43 SER G C 1
ATOM 3699 O O . SER C 2 43 ? 88.925 115.164 106.548 1.00 112.89 43 SER G O 1
ATOM 3702 N N . ILE C 2 44 ? 87.158 113.851 106.075 1.00 111.37 44 ILE G N 1
ATOM 3703 C CA . ILE C 2 44 ? 86.497 114.216 107.326 1.00 111.37 44 ILE G CA 1
ATOM 3704 C C . ILE C 2 44 ? 87.232 113.602 108.514 1.00 111.37 44 ILE G C 1
ATOM 3705 O O . ILE C 2 44 ? 87.338 114.225 109.580 1.00 111.37 44 ILE G O 1
ATOM 3710 N N . GLY C 2 45 ? 87.856 112.435 108.314 1.00 111.97 45 GLY G N 1
ATOM 3711 C CA . GLY C 2 45 ? 88.648 111.846 109.378 1.00 111.97 45 GLY G CA 1
ATOM 3712 C C . GLY C 2 45 ? 89.917 112.627 109.643 1.00 111.97 45 GLY G C 1
ATOM 3713 O O . GLY C 2 45 ? 90.266 112.899 110.796 1.00 111.97 45 GLY G O 1
ATOM 3714 N N . LEU C 2 46 ? 90.597 113.043 108.574 1.00 102.56 46 LEU G N 1
ATOM 3715 C CA . LEU C 2 46 ? 91.833 113.792 108.746 1.00 102.56 46 LEU G CA 1
ATOM 3716 C C . LEU C 2 46 ? 91.566 115.186 109.301 1.00 102.56 46 LEU G C 1
ATOM 3717 O O . LEU C 2 46 ? 92.356 115.696 110.100 1.00 102.56 46 LEU G O 1
ATOM 3722 N N . LEU C 2 47 ? 90.439 115.802 108.934 1.00 108.69 47 LEU G N 1
ATOM 3723 C CA . LEU C 2 47 ? 90.138 117.127 109.468 1.00 108.69 47 LEU G CA 1
ATOM 3724 C C . LEU C 2 47 ? 89.690 117.061 110.920 1.00 108.69 47 LEU G C 1
ATOM 3725 O O . LEU C 2 47 ? 90.031 117.949 111.710 1.00 108.69 47 LEU G O 1
ATOM 3730 N N . THR C 2 48 ? 88.943 116.016 111.302 1.00 108.31 48 THR G N 1
ATOM 3731 C CA . THR C 2 48 ? 88.612 115.835 112.714 1.00 108.31 48 THR G CA 1
ATOM 3732 C C . THR C 2 48 ? 89.863 115.567 113.538 1.00 108.31 48 THR G C 1
ATOM 3733 O O . THR C 2 48 ? 90.014 116.093 114.648 1.00 108.31 48 THR G O 1
ATOM 3737 N N . GLU C 2 49 ? 90.794 114.785 112.988 1.00 107.03 49 GLU G N 1
ATOM 3738 C CA . GLU C 2 49 ? 92.048 114.522 113.676 1.00 107.03 49 GLU G CA 1
ATOM 3739 C C . GLU C 2 49 ? 92.911 115.766 113.799 1.00 107.03 49 GLU G C 1
ATOM 3740 O O . GLU C 2 49 ? 93.501 115.991 114.859 1.00 107.03 49 GLU G O 1
ATOM 3746 N N . ALA C 2 50 ? 92.984 116.576 112.743 1.00 103.38 50 ALA G N 1
ATOM 3747 C CA . ALA C 2 50 ? 93.715 117.830 112.798 1.00 103.38 50 ALA G CA 1
ATOM 3748 C C . ALA C 2 50 ? 93.096 118.807 113.779 1.00 103.38 50 ALA G C 1
ATOM 3749 O O . ALA C 2 50 ? 93.835 119.515 114.468 1.00 103.38 50 ALA G O 1
ATOM 3751 N N . LEU C 2 51 ? 91.766 118.848 113.860 1.00 107.91 51 LEU G N 1
ATOM 3752 C CA . LEU C 2 51 ? 91.071 119.661 114.845 1.00 107.91 51 LEU G CA 1
ATOM 3753 C C . LEU C 2 51 ? 91.397 119.233 116.267 1.00 107.91 51 LEU G C 1
ATOM 3754 O O . LEU C 2 51 ? 91.664 120.092 117.118 1.00 107.91 51 LEU G O 1
ATOM 3759 N N . ILE C 2 52 ? 91.393 117.917 116.519 1.00 108.87 52 ILE G N 1
ATOM 3760 C CA . ILE C 2 52 ? 91.754 117.382 117.833 1.00 108.87 52 ILE G CA 1
ATOM 3761 C C . ILE C 2 52 ? 93.188 117.752 118.179 1.00 108.87 52 ILE G C 1
ATOM 3762 O O . ILE C 2 52 ? 93.471 118.279 119.260 1.00 108.87 52 ILE G O 1
ATOM 3767 N N . PHE C 2 53 ? 94.105 117.527 117.239 1.00 102.71 53 PHE G N 1
ATOM 3768 C CA . PHE C 2 53 ? 95.516 117.773 117.506 1.00 102.71 53 PHE G CA 1
ATOM 3769 C C . PHE C 2 53 ? 95.814 119.263 117.570 1.00 102.71 53 PHE G C 1
ATOM 3770 O O . PHE C 2 53 ? 96.813 119.684 118.163 1.00 102.71 53 PHE G O 1
ATOM 3778 N N . ALA C 2 54 ? 94.947 120.081 116.975 1.00 114.35 54 ALA G N 1
ATOM 3779 C CA . ALA C 2 54 ? 95.017 121.513 117.220 1.00 114.35 54 ALA G CA 1
ATOM 3780 C C . ALA C 2 54 ? 94.639 121.830 118.658 1.00 114.35 54 ALA G C 1
ATOM 3781 O O . ALA C 2 54 ? 95.444 122.380 119.417 1.00 114.35 54 ALA G O 1
ATOM 3783 N N . LEU C 2 55 ? 93.425 121.462 119.064 1.00 119.14 55 LEU G N 1
ATOM 3784 C CA . LEU C 2 55 ? 92.930 121.880 120.370 1.00 119.14 55 LEU G CA 1
ATOM 3785 C C . LEU C 2 55 ? 93.406 120.996 121.518 1.00 119.14 55 LEU G C 1
ATOM 3786 O O . LEU C 2 55 ? 93.002 121.231 122.661 1.00 119.14 55 LEU G O 1
ATOM 3791 N N . SER C 2 56 ? 94.244 119.992 121.259 1.00 111.42 56 SER G N 1
ATOM 3792 C CA . SER C 2 56 ? 94.934 119.284 122.328 1.00 111.42 56 SER G CA 1
ATOM 3793 C C . SER C 2 56 ? 96.367 119.758 122.482 1.00 111.42 56 SER G C 1
ATOM 3794 O O . SER C 2 56 ? 97.170 119.092 123.142 1.00 111.42 56 SER G O 1
ATOM 3797 N N . ALA C 2 57 ? 96.699 120.899 121.891 1.00 117.35 57 ALA G N 1
ATOM 3798 C CA . ALA C 2 57 ? 98.034 121.446 121.937 1.00 117.35 57 ALA G CA 1
ATOM 3799 C C . ALA C 2 57 ? 98.004 122.679 122.839 1.00 117.35 57 ALA G C 1
ATOM 3800 O O . ALA C 2 57 ? 98.770 123.625 122.681 1.00 117.35 57 ALA G O 1
ATOM 3802 N N . PHE C 2 58 ? 97.102 122.673 123.809 1.00 119.82 58 PHE G N 1
ATOM 3803 C CA . PHE C 2 58 ? 96.923 123.860 124.630 1.00 119.82 58 PHE G CA 1
ATOM 3804 C C . PHE C 2 58 ? 96.755 123.576 126.114 1.00 119.82 58 PHE G C 1
ATOM 3805 O O . PHE C 2 58 ? 96.472 124.514 126.862 1.00 119.82 58 PHE G O 1
ATOM 3813 N N . GLU C 2 59 ? 96.904 122.338 126.573 1.00 132.01 59 GLU G N 1
ATOM 3814 C CA . GLU C 2 59 ? 96.868 122.060 128.000 1.00 132.01 59 GLU G CA 1
ATOM 3815 C C . GLU C 2 59 ? 98.230 121.561 128.451 1.00 132.01 59 GLU G C 1
ATOM 3816 O O . GLU C 2 59 ? 98.691 120.514 127.974 1.00 132.01 59 GLU G O 1
ATOM 3822 N N . PRO C 2 60 ? 98.888 122.248 129.377 1.00 146.85 60 PRO G N 1
ATOM 3823 C CA . PRO C 2 60 ? 100.295 121.949 129.673 1.00 146.85 60 PRO G CA 1
ATOM 3824 C C . PRO C 2 60 ? 100.509 120.792 130.636 1.00 146.85 60 PRO G C 1
ATOM 3825 O O . PRO C 2 60 ? 101.595 120.704 131.217 1.00 146.85 60 PRO G O 1
ATOM 3829 N N . VAL C 2 61 ? 99.491 119.940 130.819 1.00 157.61 61 VAL G N 1
ATOM 3830 C CA . VAL C 2 61 ? 99.391 118.896 131.843 1.00 157.61 61 VAL G CA 1
ATOM 3831 C C . VAL C 2 61 ? 100.627 118.009 131.962 1.00 157.61 61 VAL G C 1
ATOM 3832 O O . VAL C 2 61 ? 101.189 117.558 130.958 1.00 157.61 61 VAL G O 1
ATOM 3836 N N . GLU C 2 62 ? 101.054 117.770 133.197 1.00 167.80 62 GLU G N 1
ATOM 3837 C CA . GLU C 2 62 ? 102.298 117.070 133.474 1.00 167.80 62 GLU G CA 1
ATOM 3838 C C . GLU C 2 62 ? 102.295 116.505 134.890 1.00 167.80 62 GLU G C 1
ATOM 3839 O O . GLU C 2 62 ? 103.205 115.777 135.283 1.00 167.80 62 GLU G O 1
ATOM 3845 N N . LEU D 2 3 ? 83.273 96.016 124.210 1.00 132.10 3 LEU F N 1
ATOM 3846 C CA . LEU D 2 3 ? 84.556 95.611 124.775 1.00 132.10 3 LEU F CA 1
ATOM 3847 C C . LEU D 2 3 ? 84.833 94.141 124.520 1.00 132.10 3 LEU F C 1
ATOM 3848 O O . LEU D 2 3 ? 83.916 93.325 124.467 1.00 132.10 3 LEU F O 1
ATOM 3853 N N . LEU D 2 4 ? 86.112 93.813 124.362 1.00 136.91 4 LEU F N 1
ATOM 3854 C CA . LEU D 2 4 ? 86.529 92.446 124.100 1.00 136.91 4 LEU F CA 1
ATOM 3855 C C . LEU D 2 4 ? 87.579 92.048 125.123 1.00 136.91 4 LEU F C 1
ATOM 3856 O O . LEU D 2 4 ? 88.031 92.861 125.932 1.00 136.91 4 LEU F O 1
ATOM 3861 N N . SER D 2 5 ? 87.961 90.775 125.074 1.00 142.25 5 SER F N 1
ATOM 3862 C CA . SER D 2 5 ? 88.911 90.225 126.024 1.00 142.25 5 SER F CA 1
ATOM 3863 C C . SER D 2 5 ? 90.310 90.771 125.761 1.00 142.25 5 SER F C 1
ATOM 3864 O O . SER D 2 5 ? 90.637 91.211 124.657 1.00 142.25 5 SER F O 1
ATOM 3867 N N . LYS D 2 6 ? 91.137 90.746 126.810 1.00 130.90 6 LYS F N 1
ATOM 3868 C CA . LYS D 2 6 ? 92.505 91.241 126.697 1.00 130.90 6 LYS F CA 1
ATOM 3869 C C . LYS D 2 6 ? 93.352 90.345 125.806 1.00 130.90 6 LYS F C 1
ATOM 3870 O O . LYS D 2 6 ? 94.241 90.837 125.101 1.00 130.90 6 LYS F O 1
ATOM 3876 N N . LYS D 2 7 ? 93.089 89.035 125.826 1.00 135.98 7 LYS F N 1
ATOM 3877 C CA . LYS D 2 7 ? 93.723 88.105 124.901 1.00 135.98 7 LYS F CA 1
ATOM 3878 C C . LYS D 2 7 ? 93.397 88.421 123.454 1.00 135.98 7 LYS F C 1
ATOM 3879 O O . LYS D 2 7 ? 94.304 88.448 122.620 1.00 135.98 7 LYS F O 1
ATOM 3885 N N . VAL D 2 8 ? 92.135 88.707 123.147 1.00 147.46 8 VAL F N 1
ATOM 3886 C CA . VAL D 2 8 ? 91.727 89.018 121.788 1.00 147.46 8 VAL F CA 1
ATOM 3887 C C . VAL D 2 8 ? 91.858 90.517 121.505 1.00 147.46 8 VAL F C 1
ATOM 3888 O O . VAL D 2 8 ? 91.420 91.000 120.460 1.00 147.46 8 VAL F O 1
ATOM 3892 N N . MET D 2 9 ? 92.477 91.266 122.415 1.00 136.35 9 MET F N 1
ATOM 3893 C CA . MET D 2 9 ? 92.835 92.657 122.164 1.00 136.35 9 MET F CA 1
ATOM 3894 C C . MET D 2 9 ? 94.275 92.747 121.675 1.00 136.35 9 MET F C 1
ATOM 3895 O O . MET D 2 9 ? 94.526 93.257 120.579 1.00 136.35 9 MET F O 1
ATOM 3900 N N . ASN D 2 10 ? 95.227 92.248 122.465 1.00 127.22 10 ASN F N 1
ATOM 3901 C CA . ASN D 2 10 ? 96.640 92.392 122.143 1.00 127.22 10 ASN F CA 1
ATOM 3902 C C . ASN D 2 10 ? 97.016 91.536 120.945 1.00 127.22 10 ASN F C 1
ATOM 3903 O O . ASN D 2 10 ? 97.807 91.954 120.094 1.00 127.22 10 ASN F O 1
ATOM 3908 N N . PHE D 2 11 ? 96.438 90.334 120.860 1.00 127.40 11 PHE F N 1
ATOM 3909 C CA . PHE D 2 11 ? 96.694 89.471 119.712 1.00 127.40 11 PHE F CA 1
ATOM 3910 C C . PHE D 2 11 ? 96.120 90.076 118.443 1.00 127.40 11 PHE F C 1
ATOM 3911 O O . PHE D 2 11 ? 96.742 90.006 117.381 1.00 127.40 11 PHE F O 1
ATOM 3919 N N . ALA D 2 12 ? 94.937 90.684 118.538 1.00 123.53 12 ALA F N 1
ATOM 3920 C CA . ALA D 2 12 ? 94.336 91.323 117.373 1.00 123.53 12 ALA F CA 1
ATOM 3921 C C . ALA D 2 12 ? 95.169 92.508 116.916 1.00 123.53 12 ALA F C 1
ATOM 3922 O O . ALA D 2 12 ? 95.434 92.667 115.721 1.00 123.53 12 ALA F O 1
ATOM 3924 N N . TYR D 2 13 ? 95.626 93.321 117.873 1.00 117.02 13 TYR F N 1
ATOM 3925 C CA . TYR D 2 13 ? 96.447 94.486 117.560 1.00 117.02 13 TYR F CA 1
ATOM 3926 C C . TYR D 2 13 ? 97.768 94.081 116.918 1.00 117.02 13 TYR F C 1
ATOM 3927 O O . TYR D 2 13 ? 98.146 94.608 115.866 1.00 117.02 13 TYR F O 1
ATOM 3936 N N . GLY D 2 14 ? 98.462 93.117 117.518 1.00 125.20 14 GLY F N 1
ATOM 3937 C CA . GLY D 2 14 ? 99.723 92.641 116.990 1.00 125.20 14 GLY F CA 1
ATOM 3938 C C . GLY D 2 14 ? 99.607 91.936 115.655 1.00 125.20 14 GLY F C 1
ATOM 3939 O O . GLY D 2 14 ? 100.405 92.194 114.748 1.00 125.20 14 GLY F O 1
ATOM 3940 N N . MET D 2 15 ? 98.613 91.055 115.517 1.00 125.66 15 MET F N 1
ATOM 3941 C CA . MET D 2 15 ? 98.433 90.324 114.272 1.00 125.66 15 MET F CA 1
ATOM 3942 C C . MET D 2 15 ? 98.013 91.257 113.149 1.00 125.66 15 MET F C 1
ATOM 3943 O O . MET D 2 15 ? 98.470 91.108 112.013 1.00 125.66 15 MET F O 1
ATOM 3948 N N . GLY D 2 16 ? 97.176 92.253 113.457 1.00 114.49 16 GLY F N 1
ATOM 3949 C CA . GLY D 2 16 ? 96.815 93.238 112.460 1.00 114.49 16 GLY F CA 1
ATOM 3950 C C . GLY D 2 16 ? 97.963 94.146 112.090 1.00 114.49 16 GLY F C 1
ATOM 3951 O O . GLY D 2 16 ? 98.096 94.536 110.929 1.00 114.49 16 GLY F O 1
ATOM 3952 N N . ALA D 2 17 ? 98.820 94.477 113.053 1.00 109.46 17 ALA F N 1
ATOM 3953 C CA . ALA D 2 17 ? 100.006 95.258 112.752 1.00 109.46 17 ALA F CA 1
ATOM 3954 C C . ALA D 2 17 ? 101.069 94.452 112.024 1.00 109.46 17 ALA F C 1
ATOM 3955 O O . ALA D 2 17 ? 101.964 95.043 111.419 1.00 109.46 17 ALA F O 1
ATOM 3957 N N . ALA D 2 18 ? 100.994 93.126 112.061 1.00 106.12 18 ALA F N 1
ATOM 3958 C CA . ALA D 2 18 ? 101.929 92.303 111.310 1.00 106.12 18 ALA F CA 1
ATOM 3959 C C . ALA D 2 18 ? 101.439 91.993 109.907 1.00 106.12 18 ALA F C 1
ATOM 3960 O O . ALA D 2 18 ? 102.244 91.943 108.966 1.00 106.12 18 ALA F O 1
ATOM 3962 N N . VAL D 2 19 ? 100.132 91.788 109.741 1.00 101.60 19 VAL F N 1
ATOM 3963 C CA . VAL D 2 19 ? 99.643 91.431 108.419 1.00 101.60 19 VAL F CA 1
ATOM 3964 C C . VAL D 2 19 ? 99.641 92.659 107.516 1.00 101.60 19 VAL F C 1
ATOM 3965 O O . VAL D 2 19 ? 99.817 92.535 106.301 1.00 101.60 19 VAL F O 1
ATOM 3969 N N . VAL D 2 20 ? 99.560 93.864 108.092 1.00 95.10 20 VAL F N 1
ATOM 3970 C CA . VAL D 2 20 ? 99.677 95.068 107.276 1.00 95.10 20 VAL F CA 1
ATOM 3971 C C . VAL D 2 20 ? 101.110 95.233 106.778 1.00 95.10 20 VAL F C 1
ATOM 3972 O O . VAL D 2 20 ? 101.341 95.657 105.640 1.00 95.10 20 VAL F O 1
ATOM 3976 N N . ILE D 2 21 ? 102.087 94.805 107.577 1.00 93.83 21 ILE F N 1
ATOM 3977 C CA . ILE D 2 21 ? 103.481 94.933 107.178 1.00 93.83 21 ILE F CA 1
ATOM 3978 C C . ILE D 2 21 ? 103.820 93.894 106.118 1.00 93.83 21 ILE F C 1
ATOM 3979 O O . ILE D 2 21 ? 104.478 94.199 105.117 1.00 93.83 21 ILE F O 1
ATOM 3984 N N . VAL D 2 22 ? 103.313 92.667 106.282 1.00 102.98 22 VAL F N 1
ATOM 3985 C CA . VAL D 2 22 ? 103.583 91.638 105.274 1.00 102.98 22 VAL F CA 1
ATOM 3986 C C . VAL D 2 22 ? 102.781 91.924 104.004 1.00 102.98 22 VAL F C 1
ATOM 3987 O O . VAL D 2 22 ? 103.177 91.547 102.897 1.00 102.98 22 VAL F O 1
ATOM 3991 N N . GLY D 2 23 ? 101.692 92.686 104.132 1.00 105.83 23 GLY F N 1
ATOM 3992 C CA . GLY D 2 23 ? 100.967 93.110 102.949 1.00 105.83 23 GLY F CA 1
ATOM 3993 C C . GLY D 2 23 ? 101.682 94.208 102.194 1.00 105.83 23 GLY F C 1
ATOM 3994 O O . GLY D 2 23 ? 101.701 94.214 100.962 1.00 105.83 23 GLY F O 1
ATOM 3995 N N . ALA D 2 24 ? 102.271 95.158 102.924 1.00 102.36 24 ALA F N 1
ATOM 3996 C CA . ALA D 2 24 ? 103.103 96.173 102.287 1.00 102.36 24 ALA F CA 1
ATOM 3997 C C . ALA D 2 24 ? 104.307 95.536 101.614 1.00 102.36 24 ALA F C 1
ATOM 3998 O O . ALA D 2 24 ? 104.695 95.935 100.510 1.00 102.36 24 ALA F O 1
ATOM 4000 N N . LEU D 2 25 ? 104.885 94.521 102.258 1.00 106.86 25 LEU F N 1
ATOM 4001 C CA . LEU D 2 25 ? 105.918 93.683 101.669 1.00 106.86 25 LEU F CA 1
ATOM 4002 C C . LEU D 2 25 ? 105.460 92.986 100.397 1.00 106.86 25 LEU F C 1
ATOM 4003 O O . LEU D 2 25 ? 106.215 92.969 99.422 1.00 106.86 25 LEU F O 1
ATOM 4008 N N . PHE D 2 26 ? 104.263 92.408 100.389 1.00 120.11 26 PHE F N 1
ATOM 4009 C CA . PHE D 2 26 ? 103.727 91.779 99.193 1.00 120.11 26 PHE F CA 1
ATOM 4010 C C . PHE D 2 26 ? 103.458 92.777 98.083 1.00 120.11 26 PHE F C 1
ATOM 4011 O O . PHE D 2 26 ? 103.588 92.429 96.905 1.00 120.11 26 PHE F O 1
ATOM 4019 N N . LYS D 2 27 ? 103.099 94.006 98.438 1.00 110.20 27 LYS F N 1
ATOM 4020 C CA . LYS D 2 27 ? 102.807 95.037 97.459 1.00 110.20 27 LYS F CA 1
ATOM 4021 C C . LYS D 2 27 ? 104.058 95.657 96.857 1.00 110.20 27 LYS F C 1
ATOM 4022 O O . LYS D 2 27 ? 104.033 96.038 95.684 1.00 110.20 27 LYS F O 1
ATOM 4028 N N . ILE D 2 28 ? 105.155 95.750 97.607 1.00 106.99 28 ILE F N 1
ATOM 4029 C CA . ILE D 2 28 ? 106.383 96.313 97.065 1.00 106.99 28 ILE F CA 1
ATOM 4030 C C . ILE D 2 28 ? 107.214 95.279 96.320 1.00 106.99 28 ILE F C 1
ATOM 4031 O O . ILE D 2 28 ? 108.223 95.629 95.711 1.00 106.99 28 ILE F O 1
ATOM 4036 N N . THR D 2 29 ? 106.809 94.009 96.345 1.00 120.83 29 THR F N 1
ATOM 4037 C CA . THR D 2 29 ? 107.630 92.947 95.783 1.00 120.83 29 THR F CA 1
ATOM 4038 C C . THR D 2 29 ? 106.957 92.149 94.678 1.00 120.83 29 THR F C 1
ATOM 4039 O O . THR D 2 29 ? 107.646 91.360 94.021 1.00 120.83 29 THR F O 1
ATOM 4043 N N . HIS D 2 30 ? 105.646 92.324 94.467 1.00 135.85 30 HIS F N 1
ATOM 4044 C CA . HIS D 2 30 ? 104.852 91.616 93.452 1.00 135.85 30 HIS F CA 1
ATOM 4045 C C . HIS D 2 30 ? 104.941 90.098 93.623 1.00 135.85 30 HIS F C 1
ATOM 4046 O O . HIS D 2 30 ? 105.255 89.358 92.689 1.00 135.85 30 HIS F O 1
ATOM 4053 N N . PHE D 2 31 ? 104.662 89.636 94.838 1.00 146.82 31 PHE F N 1
ATOM 4054 C CA . PHE D 2 31 ? 104.810 88.226 95.195 1.00 146.82 31 PHE F CA 1
ATOM 4055 C C . PHE D 2 31 ? 103.605 87.848 96.043 1.00 146.82 31 PHE F C 1
ATOM 4056 O O . PHE D 2 31 ? 103.374 88.457 97.090 1.00 146.82 31 PHE F O 1
ATOM 4064 N N . GLU D 2 32 ? 102.838 86.851 95.601 1.00 154.63 32 GLU F N 1
ATOM 4065 C CA . GLU D 2 32 ? 101.480 86.659 96.093 1.00 154.63 32 GLU F CA 1
ATOM 4066 C C . GLU D 2 32 ? 101.154 85.242 96.547 1.00 154.63 32 GLU F C 1
ATOM 4067 O O . GLU D 2 32 ? 100.199 85.072 97.315 1.00 154.63 32 GLU F O 1
ATOM 4073 N N . ILE D 2 33 ? 101.921 84.238 96.107 1.00 159.76 33 ILE F N 1
ATOM 4074 C CA . ILE D 2 33 ? 101.670 82.805 96.301 1.00 159.76 33 ILE F CA 1
ATOM 4075 C C . ILE D 2 33 ? 100.265 82.455 95.818 1.00 159.76 33 ILE F C 1
ATOM 4076 O O . ILE D 2 33 ? 100.085 82.008 94.680 1.00 159.76 33 ILE F O 1
ATOM 4081 N N . GLY D 2 34 ? 99.262 82.673 96.667 1.00 153.68 34 GLY F N 1
ATOM 4082 C CA . GLY D 2 34 ? 97.919 82.237 96.379 1.00 153.68 34 GLY F CA 1
ATOM 4083 C C . GLY D 2 34 ? 97.018 83.373 95.949 1.00 153.68 34 GLY F C 1
ATOM 4084 O O . GLY D 2 34 ? 97.457 84.337 95.315 1.00 153.68 34 GLY F O 1
ATOM 4085 N N . PRO D 2 35 ? 95.722 83.285 96.296 1.00 147.87 35 PRO F N 1
ATOM 4086 C CA . PRO D 2 35 ? 94.759 84.336 95.949 1.00 147.87 35 PRO F CA 1
ATOM 4087 C C . PRO D 2 35 ? 94.734 85.474 96.965 1.00 147.87 35 PRO F C 1
ATOM 4088 O O . PRO D 2 35 ? 93.669 85.914 97.411 1.00 147.87 35 PRO F O 1
ATOM 4092 N N . LEU D 2 36 ? 95.913 85.958 97.342 1.00 135.65 36 LEU F N 1
ATOM 4093 C CA . LEU D 2 36 ? 96.050 87.044 98.300 1.00 135.65 36 LEU F CA 1
ATOM 4094 C C . LEU D 2 36 ? 96.410 88.364 97.638 1.00 135.65 36 LEU F C 1
ATOM 4095 O O . LEU D 2 36 ? 95.718 89.360 97.854 1.00 135.65 36 LEU F O 1
ATOM 4100 N N . THR D 2 37 ? 97.469 88.376 96.817 1.00 132.37 37 THR F N 1
ATOM 4101 C CA . THR D 2 37 ? 97.931 89.523 96.007 1.00 132.37 37 THR F CA 1
ATOM 4102 C C . THR D 2 37 ? 98.144 90.801 96.825 1.00 132.37 37 THR F C 1
ATOM 4103 O O . THR D 2 37 ? 98.017 91.914 96.312 1.00 132.37 37 THR F O 1
ATOM 4107 N N . GLY D 2 38 ? 98.471 90.652 98.104 1.00 116.66 38 GLY F N 1
ATOM 4108 C CA . GLY D 2 38 ? 98.787 91.804 98.923 1.00 116.66 38 GLY F CA 1
ATOM 4109 C C . GLY D 2 38 ? 97.606 92.646 99.361 1.00 116.66 38 GLY F C 1
ATOM 4110 O O . GLY D 2 38 ? 97.382 92.815 100.563 1.00 116.66 38 GLY F O 1
ATOM 4111 N N . THR D 2 39 ? 96.863 93.187 98.391 1.00 117.44 39 THR F N 1
ATOM 4112 C CA . THR D 2 39 ? 95.770 94.131 98.600 1.00 117.44 39 THR F CA 1
ATOM 4113 C C . THR D 2 39 ? 94.673 93.560 99.491 1.00 117.44 39 THR F C 1
ATOM 4114 O O . THR D 2 39 ? 94.101 94.281 100.315 1.00 117.44 39 THR F O 1
ATOM 4118 N N . VAL D 2 40 ? 94.406 92.261 99.371 1.00 120.59 40 VAL F N 1
ATOM 4119 C CA . VAL D 2 40 ? 93.479 91.582 100.271 1.00 120.59 40 VAL F CA 1
ATOM 4120 C C . VAL D 2 40 ? 94.051 91.540 101.682 1.00 120.59 40 VAL F C 1
ATOM 4121 O O . VAL D 2 40 ? 93.352 91.844 102.658 1.00 120.59 40 VAL F O 1
ATOM 4125 N N . MET D 2 41 ? 95.333 91.199 101.795 1.00 118.79 41 MET F N 1
ATOM 4126 C CA . MET D 2 41 ? 95.991 91.145 103.092 1.00 118.79 41 MET F CA 1
ATOM 4127 C C . MET D 2 41 ? 96.140 92.541 103.673 1.00 118.79 41 MET F C 1
ATOM 4128 O O . MET D 2 41 ? 95.973 92.741 104.880 1.00 118.79 41 MET F O 1
ATOM 4133 N N . LEU D 2 42 ? 96.423 93.513 102.809 1.00 109.91 42 LEU F N 1
ATOM 4134 C CA . LEU D 2 42 ? 96.558 94.892 103.258 1.00 109.91 42 LEU F CA 1
ATOM 4135 C C . LEU D 2 42 ? 95.227 95.435 103.757 1.00 109.91 42 LEU F C 1
ATOM 4136 O O . LEU D 2 42 ? 95.163 96.131 104.779 1.00 109.91 42 LEU F O 1
ATOM 4141 N N . SER D 2 43 ? 94.145 95.081 103.066 1.00 118.71 43 SER F N 1
ATOM 4142 C CA . SER D 2 43 ? 92.832 95.566 103.458 1.00 118.71 43 SER F CA 1
ATOM 4143 C C . SER D 2 43 ? 92.354 94.895 104.735 1.00 118.71 43 SER F C 1
ATOM 4144 O O . SER D 2 43 ? 91.757 95.554 105.591 1.00 118.71 43 SER F O 1
ATOM 4147 N N . ILE D 2 44 ? 92.629 93.596 104.905 1.00 118.14 44 ILE F N 1
ATOM 4148 C CA . ILE D 2 44 ? 92.212 92.940 106.143 1.00 118.14 44 ILE F CA 1
ATOM 4149 C C . ILE D 2 44 ? 93.074 93.411 107.310 1.00 118.14 44 ILE F C 1
ATOM 4150 O O . ILE D 2 44 ? 92.603 93.489 108.451 1.00 118.14 44 ILE F O 1
ATOM 4155 N N . GLY D 2 45 ? 94.311 93.836 107.032 1.00 110.39 45 GLY F N 1
ATOM 4156 C CA . GLY D 2 45 ? 95.126 94.419 108.082 1.00 110.39 45 GLY F CA 1
ATOM 4157 C C . GLY D 2 45 ? 94.626 95.779 108.520 1.00 110.39 45 GLY F C 1
ATOM 4158 O O . GLY D 2 45 ? 94.515 96.056 109.721 1.00 110.39 45 GLY F O 1
ATOM 4159 N N . LEU D 2 46 ? 94.297 96.635 107.553 1.00 105.62 46 LEU F N 1
ATOM 4160 C CA . LEU D 2 46 ? 93.764 97.951 107.873 1.00 105.62 46 LEU F CA 1
ATOM 4161 C C . LEU D 2 46 ? 92.404 97.837 108.549 1.00 105.62 46 LEU F C 1
ATOM 4162 O O . LEU D 2 46 ? 92.087 98.600 109.462 1.00 105.62 46 LEU F O 1
ATOM 4167 N N . LEU D 2 47 ? 91.615 96.834 108.160 1.00 108.61 47 LEU F N 1
ATOM 4168 C CA . LEU D 2 47 ? 90.312 96.621 108.777 1.00 108.61 47 LEU F CA 1
ATOM 4169 C C . LEU D 2 47 ? 90.454 96.147 110.217 1.00 108.61 47 LEU F C 1
ATOM 4170 O O . LEU D 2 47 ? 89.755 96.632 111.118 1.00 108.61 47 LEU F O 1
ATOM 4175 N N . THR D 2 48 ? 91.378 95.213 110.454 1.00 115.49 48 THR F N 1
ATOM 4176 C CA . THR D 2 48 ? 91.568 94.688 111.799 1.00 115.49 48 THR F CA 1
ATOM 4177 C C . THR D 2 48 ? 92.213 95.717 112.715 1.00 115.49 48 THR F C 1
ATOM 4178 O O . THR D 2 48 ? 92.069 95.636 113.936 1.00 115.49 48 THR F O 1
ATOM 4182 N N . GLU D 2 49 ? 92.923 96.695 112.151 1.00 113.47 49 GLU F N 1
ATOM 4183 C CA . GLU D 2 49 ? 93.365 97.813 112.979 1.00 113.47 49 GLU F CA 1
ATOM 4184 C C . GLU D 2 49 ? 92.282 98.869 113.152 1.00 113.47 49 GLU F C 1
ATOM 4185 O O . GLU D 2 49 ? 92.272 99.583 114.165 1.00 113.47 49 GLU F O 1
ATOM 4191 N N . ALA D 2 50 ? 91.375 98.979 112.182 1.00 109.61 50 ALA F N 1
ATOM 4192 C CA . ALA D 2 50 ? 90.274 99.925 112.291 1.00 109.61 50 ALA F CA 1
ATOM 4193 C C . ALA D 2 50 ? 89.332 99.528 113.412 1.00 109.61 50 ALA F C 1
ATOM 4194 O O . ALA D 2 50 ? 88.818 100.386 114.135 1.00 109.61 50 ALA F O 1
ATOM 4196 N N . LEU D 2 51 ? 89.114 98.222 113.586 1.00 113.28 51 LEU F N 1
ATOM 4197 C CA . LEU D 2 51 ? 88.290 97.765 114.704 1.00 113.28 51 LEU F CA 1
ATOM 4198 C C . LEU D 2 51 ? 88.964 98.033 116.047 1.00 113.28 51 LEU F C 1
ATOM 4199 O O . LEU D 2 51 ? 88.288 98.314 117.043 1.00 113.28 51 LEU F O 1
ATOM 4204 N N . ILE D 2 52 ? 90.298 97.966 116.089 1.00 114.63 52 ILE F N 1
ATOM 4205 C CA . ILE D 2 52 ? 91.018 98.253 117.330 1.00 114.63 52 ILE F CA 1
ATOM 4206 C C . ILE D 2 52 ? 90.918 99.729 117.675 1.00 114.63 52 ILE F C 1
ATOM 4207 O O . ILE D 2 52 ? 90.640 100.097 118.820 1.00 114.63 52 ILE F O 1
ATOM 4212 N N . PHE D 2 53 ? 91.109 100.597 116.682 1.00 110.58 53 PHE F N 1
ATOM 4213 C CA . PHE D 2 53 ? 90.958 102.029 116.923 1.00 110.58 53 PHE F CA 1
ATOM 4214 C C . PHE D 2 53 ? 89.509 102.407 117.206 1.00 110.58 53 PHE F C 1
ATOM 4215 O O . PHE D 2 53 ? 89.234 103.415 117.865 1.00 110.58 53 PHE F O 1
ATOM 4223 N N . ALA D 2 54 ? 88.567 101.603 116.724 1.00 116.38 54 ALA F N 1
ATOM 4224 C CA . ALA D 2 54 ? 87.166 101.838 117.027 1.00 116.38 54 ALA F CA 1
ATOM 4225 C C . ALA D 2 54 ? 86.854 101.490 118.473 1.00 116.38 54 ALA F C 1
ATOM 4226 O O . ALA D 2 54 ? 86.463 102.360 119.256 1.00 116.38 54 ALA F O 1
ATOM 4228 N N . LEU D 2 55 ? 87.048 100.226 118.847 1.00 122.67 55 LEU F N 1
ATOM 4229 C CA . LEU D 2 55 ? 86.500 99.763 120.114 1.00 122.67 55 LEU F CA 1
ATOM 4230 C C . LEU D 2 55 ? 87.416 100.032 121.300 1.00 122.67 55 LEU F C 1
ATOM 4231 O O . LEU D 2 55 ? 87.042 99.698 122.429 1.00 122.67 55 LEU F O 1
ATOM 4236 N N . SER D 2 56 ? 88.591 100.621 121.091 1.00 129.30 56 SER F N 1
ATOM 4237 C CA . SER D 2 56 ? 89.398 101.108 122.199 1.00 129.30 56 SER F CA 1
ATOM 4238 C C . SER D 2 56 ? 89.160 102.584 122.466 1.00 129.30 56 SER F C 1
ATOM 4239 O O . SER D 2 56 ? 89.995 103.239 123.097 1.00 129.30 56 SER F O 1
ATOM 4242 N N . ALA D 2 57 ? 88.036 103.120 121.999 1.00 128.17 57 ALA F N 1
ATOM 4243 C CA . ALA D 2 57 ? 87.708 104.520 122.179 1.00 128.17 57 ALA F CA 1
ATOM 4244 C C . ALA D 2 57 ? 86.611 104.634 123.234 1.00 128.17 57 ALA F C 1
ATOM 4245 O O . ALA D 2 57 ? 85.788 105.542 123.227 1.00 128.17 57 ALA F O 1
ATOM 4247 N N . PHE D 2 58 ? 86.606 103.693 124.173 1.00 133.04 58 PHE F N 1
ATOM 4248 C CA . PHE D 2 58 ? 85.533 103.598 125.144 1.00 133.04 58 PHE F CA 1
ATOM 4249 C C . PHE D 2 58 ? 86.011 103.556 126.588 1.00 133.04 58 PHE F C 1
ATOM 4250 O O . PHE D 2 58 ? 85.233 103.896 127.487 1.00 133.04 58 PHE F O 1
ATOM 4258 N N . GLU D 2 59 ? 87.261 103.164 126.846 1.00 152.34 59 GLU F N 1
ATOM 4259 C CA . GLU D 2 59 ? 87.719 103.105 128.228 1.00 152.34 59 GLU F CA 1
ATOM 4260 C C . GLU D 2 59 ? 89.049 103.826 128.355 1.00 152.34 59 GLU F C 1
ATOM 4261 O O . GLU D 2 59 ? 89.997 103.480 127.638 1.00 152.34 59 GLU F O 1
ATOM 4267 N N . PRO D 2 60 ? 89.159 104.821 129.241 1.00 154.84 60 PRO F N 1
ATOM 4268 C CA . PRO D 2 60 ? 90.390 105.611 129.334 1.00 154.84 60 PRO F CA 1
ATOM 4269 C C . PRO D 2 60 ? 91.355 105.137 130.408 1.00 154.84 60 PRO F C 1
ATOM 4270 O O . PRO D 2 60 ? 92.313 105.860 130.701 1.00 154.84 60 PRO F O 1
ATOM 4274 N N . VAL D 2 61 ? 91.098 103.951 130.983 1.00 163.72 61 VAL F N 1
ATOM 4275 C CA . VAL D 2 61 ? 91.622 103.452 132.262 1.00 163.72 61 VAL F CA 1
ATOM 4276 C C . VAL D 2 61 ? 93.126 103.635 132.456 1.00 163.72 61 VAL F C 1
ATOM 4277 O O . VAL D 2 61 ? 93.930 103.328 131.568 1.00 163.72 61 VAL F O 1
ATOM 4281 N N . GLU D 2 62 ? 93.505 104.168 133.615 1.00 161.98 62 GLU F N 1
ATOM 4282 C CA . GLU D 2 62 ? 94.889 104.539 133.890 1.00 161.98 62 GLU F CA 1
ATOM 4283 C C . GLU D 2 62 ? 95.320 104.087 135.283 1.00 161.98 62 GLU F C 1
ATOM 4284 O O . GLU D 2 62 ? 96.357 104.511 135.796 1.00 161.98 62 GLU F O 1
ATOM 4290 N N . LEU E 2 3 ? 110.588 78.131 121.732 1.00 137.24 3 LEU E N 1
ATOM 4291 C CA . LEU E 2 3 ? 110.377 79.546 122.013 1.00 137.24 3 LEU E CA 1
ATOM 4292 C C . LEU E 2 3 ? 111.645 80.347 121.749 1.00 137.24 3 LEU E C 1
ATOM 4293 O O . LEU E 2 3 ? 112.752 79.890 122.032 1.00 137.24 3 LEU E O 1
ATOM 4298 N N . LEU E 2 4 ? 111.473 81.541 121.195 1.00 132.22 4 LEU E N 1
ATOM 4299 C CA . LEU E 2 4 ? 112.572 82.471 121.002 1.00 132.22 4 LEU E CA 1
ATOM 4300 C C . LEU E 2 4 ? 112.982 83.042 122.352 1.00 132.22 4 LEU E C 1
ATOM 4301 O O . LEU E 2 4 ? 112.167 83.649 123.053 1.00 132.22 4 LEU E O 1
ATOM 4306 N N . SER E 2 5 ? 114.246 82.845 122.719 1.00 128.42 5 SER E N 1
ATOM 4307 C CA . SER E 2 5 ? 114.697 83.298 124.026 1.00 128.42 5 SER E CA 1
ATOM 4308 C C . SER E 2 5 ? 115.048 84.781 123.988 1.00 128.42 5 SER E C 1
ATOM 4309 O O . SER E 2 5 ? 114.952 85.441 122.951 1.00 128.42 5 SER E O 1
ATOM 4312 N N . LYS E 2 6 ? 115.491 85.289 125.143 1.00 123.05 6 LYS E N 1
ATOM 4313 C CA . LYS E 2 6 ? 115.568 86.730 125.372 1.00 123.05 6 LYS E CA 1
ATOM 4314 C C . LYS E 2 6 ? 116.645 87.391 124.520 1.00 123.05 6 LYS E C 1
ATOM 4315 O O . LYS E 2 6 ? 116.413 88.444 123.916 1.00 123.05 6 LYS E O 1
ATOM 4321 N N . LYS E 2 7 ? 117.833 86.790 124.464 1.00 117.33 7 LYS E N 1
ATOM 4322 C CA . LYS E 2 7 ? 118.893 87.337 123.630 1.00 117.33 7 LYS E CA 1
ATOM 4323 C C . LYS E 2 7 ? 118.598 87.188 122.145 1.00 117.33 7 LYS E C 1
ATOM 4324 O O . LYS E 2 7 ? 118.971 88.067 121.362 1.00 117.33 7 LYS E O 1
ATOM 4330 N N . VAL E 2 8 ? 117.904 86.125 121.747 1.00 116.92 8 VAL E N 1
ATOM 4331 C CA . VAL E 2 8 ? 117.581 85.905 120.346 1.00 116.92 8 VAL E CA 1
ATOM 4332 C C . VAL E 2 8 ? 116.480 86.867 119.934 1.00 116.92 8 VAL E C 1
ATOM 4333 O O . VAL E 2 8 ? 116.490 87.392 118.815 1.00 116.92 8 VAL E O 1
ATOM 4337 N N . MET E 2 9 ? 115.531 87.108 120.841 1.00 116.83 9 MET E N 1
ATOM 4338 C CA . MET E 2 9 ? 114.440 88.038 120.577 1.00 116.83 9 MET E CA 1
ATOM 4339 C C . MET E 2 9 ? 114.981 89.448 120.426 1.00 116.83 9 MET E C 1
ATOM 4340 O O . MET E 2 9 ? 114.571 90.175 119.520 1.00 116.83 9 MET E O 1
ATOM 4345 N N . ASN E 2 10 ? 115.932 89.823 121.283 1.00 116.28 10 ASN E N 1
ATOM 4346 C CA . ASN E 2 10 ? 116.539 91.145 121.185 1.00 116.28 10 ASN E CA 1
ATOM 4347 C C . ASN E 2 10 ? 117.401 91.263 119.935 1.00 116.28 10 ASN E C 1
ATOM 4348 O O . ASN E 2 10 ? 117.441 92.319 119.291 1.00 116.28 10 ASN E O 1
ATOM 4353 N N . PHE E 2 11 ? 118.079 90.173 119.563 1.00 115.64 11 PHE E N 1
ATOM 4354 C CA . PHE E 2 11 ? 118.911 90.186 118.365 1.00 115.64 11 PHE E CA 1
ATOM 4355 C C . PHE E 2 11 ? 118.062 90.337 117.113 1.00 115.64 11 PHE E C 1
ATOM 4356 O O . PHE E 2 11 ? 118.430 91.064 116.188 1.00 115.64 11 PHE E O 1
ATOM 4364 N N . ALA E 2 12 ? 116.911 89.665 117.077 1.00 113.95 12 ALA E N 1
ATOM 4365 C CA . ALA E 2 12 ? 115.983 89.843 115.967 1.00 113.95 12 ALA E CA 1
ATOM 4366 C C . ALA E 2 12 ? 115.398 91.245 115.980 1.00 113.95 12 ALA E C 1
ATOM 4367 O O . ALA E 2 12 ? 115.366 91.925 114.948 1.00 113.95 12 ALA E O 1
ATOM 4369 N N . TYR E 2 13 ? 115.024 91.716 117.173 1.00 110.71 13 TYR E N 1
ATOM 4370 C CA . TYR E 2 13 ? 114.380 93.010 117.373 1.00 110.71 13 TYR E CA 1
ATOM 4371 C C . TYR E 2 13 ? 115.284 94.163 116.960 1.00 110.71 13 TYR E C 1
ATOM 4372 O O . TYR E 2 13 ? 114.805 95.255 116.640 1.00 110.71 13 TYR E O 1
ATOM 4381 N N . GLY E 2 14 ? 116.592 93.946 116.974 1.00 114.16 14 GLY E N 1
ATOM 4382 C CA . GLY E 2 14 ? 117.492 94.956 116.465 1.00 114.16 14 GLY E CA 1
ATOM 4383 C C . GLY E 2 14 ? 117.970 94.727 115.045 1.00 114.16 14 GLY E C 1
ATOM 4384 O O . GLY E 2 14 ? 118.052 95.675 114.259 1.00 114.16 14 GLY E O 1
ATOM 4385 N N . MET E 2 15 ? 118.284 93.481 114.689 1.00 114.16 15 MET E N 1
ATOM 4386 C CA . MET E 2 15 ? 118.928 93.224 113.409 1.00 114.16 15 MET E CA 1
ATOM 4387 C C . MET E 2 15 ? 117.933 93.285 112.263 1.00 114.16 15 MET E C 1
ATOM 4388 O O . MET E 2 15 ? 118.281 93.709 111.157 1.00 114.16 15 MET E O 1
ATOM 4393 N N . GLY E 2 16 ? 116.685 92.865 112.504 1.00 107.28 16 GLY E N 1
ATOM 4394 C CA . GLY E 2 16 ? 115.653 93.061 111.503 1.00 107.28 16 GLY E CA 1
ATOM 4395 C C . GLY E 2 16 ? 115.376 94.527 111.263 1.00 107.28 16 GLY E C 1
ATOM 4396 O O . GLY E 2 16 ? 115.162 94.951 110.126 1.00 107.28 16 GLY E O 1
ATOM 4397 N N . ALA E 2 17 ? 115.435 95.327 112.328 1.00 105.82 17 ALA E N 1
ATOM 4398 C CA . ALA E 2 17 ? 115.310 96.773 112.201 1.00 105.82 17 ALA E CA 1
ATOM 4399 C C . ALA E 2 17 ? 116.462 97.361 111.399 1.00 105.82 17 ALA E C 1
ATOM 4400 O O . ALA E 2 17 ? 116.251 98.220 110.536 1.00 105.82 17 ALA E O 1
ATOM 4402 N N . ALA E 2 18 ? 117.680 96.887 111.648 1.00 107.94 18 ALA E N 1
ATOM 4403 C CA . ALA E 2 18 ? 118.839 97.415 110.937 1.00 107.94 18 ALA E CA 1
ATOM 4404 C C . ALA E 2 18 ? 118.798 97.041 109.462 1.00 107.94 18 ALA E C 1
ATOM 4405 O O . ALA E 2 18 ? 119.087 97.870 108.586 1.00 107.94 18 ALA E O 1
ATOM 4407 N N . VAL E 2 19 ? 118.400 95.804 109.166 1.00 107.03 19 VAL E N 1
ATOM 4408 C CA . VAL E 2 19 ? 118.391 95.394 107.774 1.00 107.03 19 VAL E CA 1
ATOM 4409 C C . VAL E 2 19 ? 117.207 96.023 107.049 1.00 107.03 19 VAL E C 1
ATOM 4410 O O . VAL E 2 19 ? 117.312 96.321 105.861 1.00 107.03 19 VAL E O 1
ATOM 4414 N N . VAL E 2 20 ? 116.109 96.342 107.746 1.00 98.48 20 VAL E N 1
ATOM 4415 C CA . VAL E 2 20 ? 115.020 96.998 107.033 1.00 98.48 20 VAL E CA 1
ATOM 4416 C C . VAL E 2 20 ? 115.337 98.475 106.840 1.00 98.48 20 VAL E C 1
ATOM 4417 O O . VAL E 2 20 ? 114.910 99.075 105.848 1.00 98.48 20 VAL E O 1
ATOM 4421 N N . ILE E 2 21 ? 116.167 99.058 107.711 1.00 104.58 21 ILE E N 1
ATOM 4422 C CA . ILE E 2 21 ? 116.621 100.426 107.484 1.00 104.58 21 ILE E CA 1
ATOM 4423 C C . ILE E 2 21 ? 117.536 100.496 106.271 1.00 104.58 21 ILE E C 1
ATOM 4424 O O . ILE E 2 21 ? 117.318 101.311 105.364 1.00 104.58 21 ILE E O 1
ATOM 4429 N N . VAL E 2 22 ? 118.542 99.620 106.207 1.00 106.17 22 VAL E N 1
ATOM 4430 C CA . VAL E 2 22 ? 119.470 99.682 105.081 1.00 106.17 22 VAL E CA 1
ATOM 4431 C C . VAL E 2 22 ? 118.795 99.161 103.810 1.00 106.17 22 VAL E C 1
ATOM 4432 O O . VAL E 2 22 ? 119.143 99.564 102.693 1.00 106.17 22 VAL E O 1
ATOM 4436 N N . GLY E 2 23 ? 117.747 98.351 103.960 1.00 111.41 23 GLY E N 1
ATOM 4437 C CA . GLY E 2 23 ? 116.978 97.934 102.805 1.00 111.41 23 GLY E CA 1
ATOM 4438 C C . GLY E 2 23 ? 116.116 99.049 102.255 1.00 111.41 23 GLY E C 1
ATOM 4439 O O . GLY E 2 23 ? 115.981 99.189 101.038 1.00 111.41 23 GLY E O 1
ATOM 4440 N N . ALA E 2 24 ? 115.529 99.861 103.138 1.00 104.35 24 ALA E N 1
ATOM 4441 C CA . ALA E 2 24 ? 114.805 101.042 102.685 1.00 104.35 24 ALA E CA 1
ATOM 4442 C C . ALA E 2 24 ? 115.750 102.025 102.018 1.00 104.35 24 ALA E C 1
ATOM 4443 O O . ALA E 2 24 ? 115.396 102.653 101.009 1.00 104.35 24 ALA E O 1
ATOM 4445 N N . LEU E 2 25 ? 116.968 102.136 102.557 1.00 105.16 25 LEU E N 1
ATOM 4446 C CA . LEU E 2 25 ? 118.009 102.953 101.944 1.00 105.16 25 LEU E CA 1
ATOM 4447 C C . LEU E 2 25 ? 118.338 102.476 100.540 1.00 105.16 25 LEU E C 1
ATOM 4448 O O . LEU E 2 25 ? 118.414 103.280 99.606 1.00 105.16 25 LEU E O 1
ATOM 4453 N N . PHE E 2 26 ? 118.515 101.169 100.370 1.00 111.72 26 PHE E N 1
ATOM 4454 C CA . PHE E 2 26 ? 118.889 100.645 99.064 1.00 111.72 26 PHE E CA 1
ATOM 4455 C C . PHE E 2 26 ? 117.711 100.689 98.104 1.00 111.72 26 PHE E C 1
ATOM 4456 O O . PHE E 2 26 ? 117.894 100.746 96.884 1.00 111.72 26 PHE E O 1
ATOM 4464 N N . LYS E 2 27 ? 116.492 100.678 98.643 1.00 104.44 27 LYS E N 1
ATOM 4465 C CA . LYS E 2 27 ? 115.308 100.761 97.803 1.00 104.44 27 LYS E CA 1
ATOM 4466 C C . LYS E 2 27 ? 115.127 102.164 97.248 1.00 104.44 27 LYS E C 1
ATOM 4467 O O . LYS E 2 27 ? 114.786 102.332 96.072 1.00 104.44 27 LYS E O 1
ATOM 4473 N N . ILE E 2 28 ? 115.365 103.187 98.067 1.00 100.07 28 ILE E N 1
ATOM 4474 C CA . ILE E 2 28 ? 115.053 104.542 97.625 1.00 100.07 28 ILE E CA 1
ATOM 4475 C C . ILE E 2 28 ? 116.260 105.205 96.977 1.00 100.07 28 ILE E C 1
ATOM 4476 O O . ILE E 2 28 ? 116.190 106.369 96.572 1.00 100.07 28 ILE E O 1
ATOM 4481 N N . THR E 2 29 ? 117.369 104.483 96.867 1.00 101.89 29 THR E N 1
ATOM 4482 C CA . THR E 2 29 ? 118.536 105.048 96.202 1.00 101.89 29 THR E CA 1
ATOM 4483 C C . THR E 2 29 ? 119.067 104.193 95.063 1.00 101.89 29 THR E C 1
ATOM 4484 O O . THR E 2 29 ? 119.829 104.718 94.247 1.00 101.89 29 THR E O 1
ATOM 4488 N N . HIS E 2 30 ? 118.716 102.904 94.996 1.00 106.64 30 HIS E N 1
ATOM 4489 C CA . HIS E 2 30 ? 119.089 101.971 93.923 1.00 106.64 30 HIS E CA 1
ATOM 4490 C C . HIS E 2 30 ? 120.604 101.795 93.809 1.00 106.64 30 HIS E C 1
ATOM 4491 O O . HIS E 2 30 ? 121.164 101.691 92.716 1.00 106.64 30 HIS E O 1
ATOM 4498 N N . PHE E 2 31 ? 121.271 101.754 94.959 1.00 118.86 31 PHE E N 1
ATOM 4499 C CA . PHE E 2 31 ? 122.682 101.388 95.029 1.00 118.86 31 PHE E CA 1
ATOM 4500 C C . PHE E 2 31 ? 122.762 100.072 95.782 1.00 118.86 31 PHE E C 1
ATOM 4501 O O . PHE E 2 31 ? 122.466 100.027 96.978 1.00 118.86 31 PHE E O 1
ATOM 4509 N N . GLU E 2 32 ? 123.178 99.014 95.092 1.00 135.58 32 GLU E N 1
ATOM 4510 C CA . GLU E 2 32 ? 122.718 97.668 95.412 1.00 135.58 32 GLU E CA 1
ATOM 4511 C C . GLU E 2 32 ? 123.862 96.694 95.657 1.00 135.58 32 GLU E C 1
ATOM 4512 O O . GLU E 2 32 ? 123.629 95.491 95.826 1.00 135.58 32 GLU E O 1
ATOM 4518 N N . ILE E 2 33 ? 125.103 97.201 95.682 1.00 148.69 33 ILE E N 1
ATOM 4519 C CA . ILE E 2 33 ? 126.338 96.445 95.921 1.00 148.69 33 ILE E CA 1
ATOM 4520 C C . ILE E 2 33 ? 126.482 95.293 94.935 1.00 148.69 33 ILE E C 1
ATOM 4521 O O . ILE E 2 33 ? 127.213 95.393 93.945 1.00 148.69 33 ILE E O 1
ATOM 4526 N N . GLY E 2 34 ? 125.779 94.196 95.206 1.00 148.86 34 GLY E N 1
ATOM 4527 C CA . GLY E 2 34 ? 125.910 92.981 94.443 1.00 148.86 34 GLY E CA 1
ATOM 4528 C C . GLY E 2 34 ? 124.571 92.326 94.182 1.00 148.86 34 GLY E C 1
ATOM 4529 O O . GLY E 2 34 ? 123.656 92.928 93.615 1.00 148.86 34 GLY E O 1
ATOM 4530 N N . PRO E 2 35 ? 124.434 91.065 94.597 1.00 141.97 35 PRO E N 1
ATOM 4531 C CA . PRO E 2 35 ? 123.197 90.326 94.329 1.00 141.97 35 PRO E CA 1
ATOM 4532 C C . PRO E 2 35 ? 122.114 90.564 95.368 1.00 141.97 35 PRO E C 1
ATOM 4533 O O . PRO E 2 35 ? 121.115 89.841 95.404 1.00 141.97 35 PRO E O 1
ATOM 4537 N N . LEU E 2 36 ? 122.301 91.572 96.216 1.00 127.51 36 LEU E N 1
ATOM 4538 C CA . LEU E 2 36 ? 121.350 91.890 97.272 1.00 127.51 36 LEU E CA 1
ATOM 4539 C C . LEU E 2 36 ? 120.159 92.659 96.722 1.00 127.51 36 LEU E C 1
ATOM 4540 O O . LEU E 2 36 ? 119.035 92.495 97.202 1.00 127.51 36 LEU E O 1
ATOM 4545 N N . THR E 2 37 ? 120.436 93.573 95.782 1.00 131.99 37 THR E N 1
ATOM 4546 C CA . THR E 2 37 ? 119.537 94.412 94.975 1.00 131.99 37 THR E CA 1
ATOM 4547 C C . THR E 2 37 ? 118.509 95.215 95.779 1.00 131.99 37 THR E C 1
ATOM 4548 O O . THR E 2 37 ? 117.580 95.793 95.204 1.00 131.99 37 THR E O 1
ATOM 4552 N N . GLY E 2 38 ? 118.693 95.324 97.091 1.00 112.06 38 GLY E N 1
ATOM 4553 C CA . GLY E 2 38 ? 117.861 96.193 97.895 1.00 112.06 38 GLY E CA 1
ATOM 4554 C C . GLY E 2 38 ? 116.502 95.640 98.261 1.00 112.06 38 GLY E C 1
ATOM 4555 O O . GLY E 2 38 ? 116.151 95.594 99.444 1.00 112.06 38 GLY E O 1
ATOM 4556 N N . THR E 2 39 ? 115.729 95.238 97.250 1.00 107.61 39 THR E N 1
ATOM 4557 C CA . THR E 2 39 ? 114.379 94.736 97.474 1.00 107.61 39 THR E CA 1
ATOM 4558 C C . THR E 2 39 ? 114.399 93.444 98.278 1.00 107.61 39 THR E C 1
ATOM 4559 O O . THR E 2 39 ? 113.520 93.206 99.110 1.00 107.61 39 THR E O 1
ATOM 4563 N N . VAL E 2 40 ? 115.422 92.614 98.063 1.00 107.35 40 VAL E N 1
ATOM 4564 C CA . VAL E 2 40 ? 115.564 91.380 98.833 1.00 107.35 40 VAL E CA 1
ATOM 4565 C C . VAL E 2 40 ? 115.949 91.694 100.273 1.00 107.35 40 VAL E C 1
ATOM 4566 O O . VAL E 2 40 ? 115.514 91.020 101.212 1.00 107.35 40 VAL E O 1
ATOM 4570 N N . MET E 2 41 ? 116.770 92.728 100.467 1.00 106.25 41 MET E N 1
ATOM 4571 C CA . MET E 2 41 ? 117.084 93.164 101.823 1.00 106.25 41 MET E CA 1
ATOM 4572 C C . MET E 2 41 ? 115.852 93.736 102.502 1.00 106.25 41 MET E C 1
ATOM 4573 O O . MET E 2 41 ? 115.589 93.459 103.677 1.00 106.25 41 MET E O 1
ATOM 4578 N N . LEU E 2 42 ? 115.072 94.522 101.759 1.00 98.33 42 LEU E N 1
ATOM 4579 C CA . LEU E 2 42 ? 113.831 95.073 102.286 1.00 98.33 42 LEU E CA 1
ATOM 4580 C C . LEU E 2 42 ? 112.816 93.967 102.536 1.00 98.33 42 LEU E C 1
ATOM 4581 O O . LEU E 2 42 ? 112.041 94.023 103.495 1.00 98.33 42 LEU E O 1
ATOM 4586 N N . SER E 2 43 ? 112.840 92.930 101.694 1.00 105.08 43 SER E N 1
ATOM 4587 C CA . SER E 2 43 ? 111.940 91.800 101.886 1.00 105.08 43 SER E CA 1
ATOM 4588 C C . SER E 2 43 ? 112.300 91.023 103.137 1.00 105.08 43 SER E C 1
ATOM 4589 O O . SER E 2 43 ? 111.420 90.647 103.914 1.00 105.08 43 SER E O 1
ATOM 4592 N N . ILE E 2 44 ? 113.598 90.788 103.350 1.00 104.06 44 ILE E N 1
ATOM 4593 C CA . ILE E 2 44 ? 114.058 90.066 104.535 1.00 104.06 44 ILE E CA 1
ATOM 4594 C C . ILE E 2 44 ? 113.749 90.871 105.789 1.00 104.06 44 ILE E C 1
ATOM 4595 O O . ILE E 2 44 ? 113.250 90.334 106.785 1.00 104.06 44 ILE E O 1
ATOM 4600 N N . GLY E 2 45 ? 113.975 92.182 105.724 1.00 106.60 45 GLY E N 1
ATOM 4601 C CA . GLY E 2 45 ? 113.670 93.081 106.815 1.00 106.60 45 GLY E CA 1
ATOM 4602 C C . GLY E 2 45 ? 112.205 93.095 107.190 1.00 106.60 45 GLY E C 1
ATOM 4603 O O . GLY E 2 45 ? 111.867 92.853 108.351 1.00 106.60 45 GLY E O 1
ATOM 4604 N N . LEU E 2 46 ? 111.329 93.313 106.208 1.00 99.57 46 LEU E N 1
ATOM 4605 C CA . LEU E 2 46 ? 109.902 93.371 106.493 1.00 99.57 46 LEU E CA 1
ATOM 4606 C C . LEU E 2 46 ? 109.356 92.003 106.870 1.00 99.57 46 LEU E C 1
ATOM 4607 O O . LEU E 2 46 ? 108.432 91.900 107.680 1.00 99.57 46 LEU E O 1
ATOM 4612 N N . LEU E 2 47 ? 109.954 90.935 106.334 1.00 102.85 47 LEU E N 1
ATOM 4613 C CA . LEU E 2 47 ? 109.510 89.587 106.659 1.00 102.85 47 LEU E CA 1
ATOM 4614 C C . LEU E 2 47 ? 109.812 89.245 108.107 1.00 102.85 47 LEU E C 1
ATOM 4615 O O . LEU E 2 47 ? 108.914 88.843 108.853 1.00 102.85 47 LEU E O 1
ATOM 4620 N N . THR E 2 48 ? 111.067 89.437 108.531 1.00 109.04 48 THR E N 1
ATOM 4621 C CA . THR E 2 48 ? 111.429 89.184 109.923 1.00 109.04 48 THR E CA 1
ATOM 4622 C C . THR E 2 48 ? 110.738 90.155 110.868 1.00 109.04 48 THR E C 1
ATOM 4623 O O . THR E 2 48 ? 110.439 89.806 112.014 1.00 109.04 48 THR E O 1
ATOM 4627 N N . GLU E 2 49 ? 110.445 91.370 110.398 1.00 110.51 49 GLU E N 1
ATOM 4628 C CA . GLU E 2 49 ? 109.688 92.307 111.216 1.00 110.51 49 GLU E CA 1
ATOM 4629 C C . GLU E 2 49 ? 108.252 91.835 111.400 1.00 110.51 49 GLU E C 1
ATOM 4630 O O . GLU E 2 49 ? 107.676 91.960 112.485 1.00 110.51 49 GLU E O 1
ATOM 4636 N N . ALA E 2 50 ? 107.677 91.250 110.348 1.00 106.10 50 ALA E N 1
ATOM 4637 C CA . ALA E 2 50 ? 106.336 90.690 110.429 1.00 106.10 50 ALA E CA 1
ATOM 4638 C C . ALA E 2 50 ? 106.295 89.507 111.385 1.00 106.10 50 ALA E C 1
ATOM 4639 O O . ALA E 2 50 ? 105.375 89.386 112.201 1.00 106.10 50 ALA E O 1
ATOM 4641 N N . LEU E 2 51 ? 107.312 88.640 111.311 1.00 106.50 51 LEU E N 1
ATOM 4642 C CA . LEU E 2 51 ? 107.399 87.503 112.229 1.00 106.50 51 LEU E CA 1
ATOM 4643 C C . LEU E 2 51 ? 107.555 87.956 113.673 1.00 106.50 51 LEU E C 1
ATOM 4644 O O . LEU E 2 51 ? 106.846 87.470 114.562 1.00 106.50 51 LEU E O 1
ATOM 4649 N N . ILE E 2 52 ? 108.462 88.904 113.924 1.00 111.91 52 ILE E N 1
ATOM 4650 C CA . ILE E 2 52 ? 108.741 89.309 115.300 1.00 111.91 52 ILE E CA 1
ATOM 4651 C C . ILE E 2 52 ? 107.576 90.128 115.847 1.00 111.91 52 ILE E C 1
ATOM 4652 O O . ILE E 2 52 ? 107.334 90.169 117.056 1.00 111.91 52 ILE E O 1
ATOM 4657 N N . PHE E 2 53 ? 106.806 90.710 114.924 1.00 110.17 53 PHE E N 1
ATOM 4658 C CA . PHE E 2 53 ? 105.608 91.509 115.288 1.00 110.17 53 PHE E CA 1
ATOM 4659 C C . PHE E 2 53 ? 104.440 90.554 115.562 1.00 110.17 53 PHE E C 1
ATOM 4660 O O . PHE E 2 53 ? 103.539 90.914 116.342 1.00 110.17 53 PHE E O 1
ATOM 4668 N N . ALA E 2 54 ? 104.472 89.369 114.941 1.00 110.52 54 ALA E N 1
ATOM 4669 C CA . ALA E 2 54 ? 103.419 88.376 115.098 1.00 110.52 54 ALA E CA 1
ATOM 4670 C C . ALA E 2 54 ? 103.600 87.579 116.378 1.00 110.52 54 ALA E C 1
ATOM 4671 O O . ALA E 2 54 ? 102.682 87.485 117.199 1.00 110.52 54 ALA E O 1
ATOM 4673 N N . LEU E 2 55 ? 104.786 87.003 116.571 1.00 124.22 55 LEU E N 1
ATOM 4674 C CA . LEU E 2 55 ? 105.039 86.150 117.726 1.00 124.22 55 LEU E CA 1
ATOM 4675 C C . LEU E 2 55 ? 105.099 86.927 119.033 1.00 124.22 55 LEU E C 1
ATOM 4676 O O . LEU E 2 55 ? 104.931 86.326 120.099 1.00 124.22 55 LEU E O 1
ATOM 4681 N N . SER E 2 56 ? 105.316 88.239 118.984 1.00 128.95 56 SER E N 1
ATOM 4682 C CA . SER E 2 56 ? 105.214 89.090 120.167 1.00 128.95 56 SER E CA 1
ATOM 4683 C C . SER E 2 56 ? 103.807 89.631 120.335 1.00 128.95 56 SER E C 1
ATOM 4684 O O . SER E 2 56 ? 103.601 90.832 120.516 1.00 128.95 56 SER E O 1
ATOM 4687 N N . ALA E 2 57 ? 102.820 88.748 120.277 1.00 139.06 57 ALA E N 1
ATOM 4688 C CA . ALA E 2 57 ? 101.437 89.111 120.526 1.00 139.06 57 ALA E CA 1
ATOM 4689 C C . ALA E 2 57 ? 100.828 88.038 121.411 1.00 139.06 57 ALA E C 1
ATOM 4690 O O . ALA E 2 57 ? 99.608 87.982 121.594 1.00 139.06 57 ALA E O 1
ATOM 4692 N N . PHE E 2 58 ? 101.684 87.182 121.963 1.00 134.50 58 PHE E N 1
ATOM 4693 C CA . PHE E 2 58 ? 101.229 86.008 122.689 1.00 134.50 58 PHE E CA 1
ATOM 4694 C C . PHE E 2 58 ? 101.549 86.067 124.173 1.00 134.50 58 PHE E C 1
ATOM 4695 O O . PHE E 2 58 ? 101.340 85.068 124.868 1.00 134.50 58 PHE E O 1
ATOM 4703 N N . GLU E 2 59 ? 102.053 87.189 124.680 1.00 154.70 59 GLU E N 1
ATOM 4704 C CA . GLU E 2 59 ? 102.427 87.335 126.086 1.00 154.70 59 GLU E CA 1
ATOM 4705 C C . GLU E 2 59 ? 101.659 88.514 126.669 1.00 154.70 59 GLU E C 1
ATOM 4706 O O . GLU E 2 59 ? 102.043 89.678 126.490 1.00 154.70 59 GLU E O 1
ATOM 4712 N N . PRO E 2 60 ? 100.562 88.247 127.381 1.00 157.18 60 PRO E N 1
ATOM 4713 C CA . PRO E 2 60 ? 99.745 89.350 127.917 1.00 157.18 60 PRO E CA 1
ATOM 4714 C C . PRO E 2 60 ? 100.224 89.892 129.255 1.00 157.18 60 PRO E C 1
ATOM 4715 O O . PRO E 2 60 ? 99.409 90.443 130.007 1.00 157.18 60 PRO E O 1
ATOM 4719 N N . VAL E 2 61 ? 101.504 89.698 129.595 1.00 163.00 61 VAL E N 1
ATOM 4720 C CA . VAL E 2 61 ? 102.099 90.023 130.894 1.00 163.00 61 VAL E CA 1
ATOM 4721 C C . VAL E 2 61 ? 101.894 91.483 131.307 1.00 163.00 61 VAL E C 1
ATOM 4722 O O . VAL E 2 61 ? 102.151 92.416 130.536 1.00 163.00 61 VAL E O 1
ATOM 4726 N N . GLU E 2 62 ? 101.372 91.680 132.517 1.00 159.82 62 GLU E N 1
ATOM 4727 C CA . GLU E 2 62 ? 101.054 93.008 133.029 1.00 159.82 62 GLU E CA 1
ATOM 4728 C C . GLU E 2 62 ? 101.723 93.266 134.375 1.00 159.82 62 GLU E C 1
ATOM 4729 O O . GLU E 2 62 ? 101.437 94.263 135.041 1.00 159.82 62 GLU E O 1
ATOM 4735 N N . LEU F 2 3 ? 129.238 99.619 123.179 1.00 142.25 3 LEU D N 1
ATOM 4736 C CA . LEU F 2 3 ? 128.175 100.213 123.982 1.00 142.25 3 LEU D CA 1
ATOM 4737 C C . LEU F 2 3 ? 128.394 101.715 124.148 1.00 142.25 3 LEU D C 1
ATOM 4738 O O . LEU F 2 3 ? 129.511 102.172 124.394 1.00 142.25 3 LEU D O 1
ATOM 4743 N N . LEU F 2 4 ? 127.325 102.483 123.980 1.00 140.51 4 LEU D N 1
ATOM 4744 C CA . LEU F 2 4 ? 127.363 103.928 124.134 1.00 140.51 4 LEU D CA 1
ATOM 4745 C C . LEU F 2 4 ? 126.276 104.377 125.101 1.00 140.51 4 LEU D C 1
ATOM 4746 O O . LEU F 2 4 ? 125.458 103.582 125.572 1.00 140.51 4 LEU D O 1
ATOM 4751 N N . SER F 2 5 ? 126.274 105.677 125.392 1.00 146.75 5 SER D N 1
ATOM 4752 C CA . SER F 2 5 ? 125.352 106.222 126.378 1.00 146.75 5 SER D CA 1
ATOM 4753 C C . SER F 2 5 ? 123.955 106.372 125.795 1.00 146.75 5 SER D C 1
ATOM 4754 O O . SER F 2 5 ? 123.783 106.560 124.589 1.00 146.75 5 SER D O 1
ATOM 4757 N N . LYS F 2 6 ? 122.955 106.290 126.674 1.00 148.18 6 LYS D N 1
ATOM 4758 C CA . LYS F 2 6 ? 121.565 106.374 126.242 1.00 148.18 6 LYS D CA 1
ATOM 4759 C C . LYS F 2 6 ? 121.208 107.789 125.808 1.00 148.18 6 LYS D C 1
ATOM 4760 O O . LYS F 2 6 ? 120.332 107.986 124.958 1.00 148.18 6 LYS D O 1
ATOM 4766 N N . LYS F 2 7 ? 121.863 108.789 126.400 1.00 148.20 7 LYS D N 1
ATOM 4767 C CA . LYS F 2 7 ? 121.669 110.167 125.962 1.00 148.20 7 LYS D CA 1
ATOM 4768 C C . LYS F 2 7 ? 122.205 110.361 124.552 1.00 148.20 7 LYS D C 1
ATOM 4769 O O . LYS F 2 7 ? 121.570 111.014 123.715 1.00 148.20 7 LYS D O 1
ATOM 4775 N N . VAL F 2 8 ? 123.373 109.777 124.271 1.00 149.41 8 VAL D N 1
ATOM 4776 C CA . VAL F 2 8 ? 123.936 109.808 122.923 1.00 149.41 8 VAL D CA 1
ATOM 4777 C C . VAL F 2 8 ? 123.062 109.000 121.976 1.00 149.41 8 VAL D C 1
ATOM 4778 O O . VAL F 2 8 ? 122.871 109.370 120.815 1.00 149.41 8 VAL D O 1
ATOM 4782 N N . MET F 2 9 ? 122.496 107.899 122.480 1.00 146.57 9 MET D N 1
ATOM 4783 C CA . MET F 2 9 ? 121.598 107.065 121.684 1.00 146.57 9 MET D CA 1
ATOM 4784 C C . MET F 2 9 ? 120.351 107.831 121.270 1.00 146.57 9 MET D C 1
ATOM 4785 O O . MET F 2 9 ? 119.978 107.844 120.091 1.00 146.57 9 MET D O 1
ATOM 4790 N N . ASN F 2 10 ? 119.714 108.501 122.232 1.00 145.02 10 ASN D N 1
ATOM 4791 C CA . ASN F 2 10 ? 118.500 109.258 121.952 1.00 145.02 10 ASN D CA 1
ATOM 4792 C C . ASN F 2 10 ? 118.788 110.454 121.054 1.00 145.02 10 ASN D C 1
ATOM 4793 O O . ASN F 2 10 ? 118.029 110.738 120.120 1.00 145.02 10 ASN D O 1
ATOM 4798 N N . PHE F 2 11 ? 119.904 111.147 121.309 1.00 135.16 11 PHE D N 1
ATOM 4799 C CA . PHE F 2 11 ? 120.259 112.306 120.495 1.00 135.16 11 PHE D CA 1
ATOM 4800 C C . PHE F 2 11 ? 120.588 111.897 119.070 1.00 135.16 11 PHE D C 1
ATOM 4801 O O . PHE F 2 11 ? 120.205 112.578 118.114 1.00 135.16 11 PHE D O 1
ATOM 4809 N N . ALA F 2 12 ? 121.278 110.768 118.911 1.00 131.51 12 ALA D N 1
ATOM 4810 C CA . ALA F 2 12 ? 121.647 110.301 117.586 1.00 131.51 12 ALA D CA 1
ATOM 4811 C C . ALA F 2 12 ? 120.424 109.825 116.825 1.00 131.51 12 ALA D C 1
ATOM 4812 O O . ALA F 2 12 ? 120.289 110.093 115.631 1.00 131.51 12 ALA D O 1
ATOM 4814 N N . TYR F 2 13 ? 119.498 109.156 117.519 1.00 124.75 13 TYR D N 1
ATOM 4815 C CA . TYR F 2 13 ? 118.281 108.684 116.869 1.00 124.75 13 TYR D CA 1
ATOM 4816 C C . TYR F 2 13 ? 117.404 109.850 116.435 1.00 124.75 13 TYR D C 1
ATOM 4817 O O . TYR F 2 13 ? 116.890 109.868 115.310 1.00 124.75 13 TYR D O 1
ATOM 4826 N N . GLY F 2 14 ? 117.260 110.852 117.299 1.00 124.78 14 GLY D N 1
ATOM 4827 C CA . GLY F 2 14 ? 116.497 112.036 116.964 1.00 124.78 14 GLY D CA 1
ATOM 4828 C C . GLY F 2 14 ? 117.097 112.852 115.838 1.00 124.78 14 GLY D C 1
ATOM 4829 O O . GLY F 2 14 ? 116.388 113.223 114.894 1.00 124.78 14 GLY D O 1
ATOM 4830 N N . MET F 2 15 ? 118.405 113.116 115.911 1.00 122.12 15 MET D N 1
ATOM 4831 C CA . MET F 2 15 ? 119.060 113.904 114.875 1.00 122.12 15 MET D CA 1
ATOM 4832 C C . MET F 2 15 ? 119.118 113.134 113.566 1.00 122.12 15 MET D C 1
ATOM 4833 O O . MET F 2 15 ? 119.022 113.722 112.484 1.00 122.12 15 MET D O 1
ATOM 4838 N N . GLY F 2 16 ? 119.214 111.804 113.649 1.00 106.98 16 GLY D N 1
ATOM 4839 C CA . GLY F 2 16 ? 119.181 110.990 112.451 1.00 106.98 16 GLY D CA 1
ATOM 4840 C C . GLY F 2 16 ? 117.823 110.994 111.793 1.00 106.98 16 GLY D C 1
ATOM 4841 O O . GLY F 2 16 ? 117.719 111.047 110.567 1.00 106.98 16 GLY D O 1
ATOM 4842 N N . ALA F 2 17 ? 116.762 110.961 112.602 1.00 108.32 17 ALA D N 1
ATOM 4843 C CA . ALA F 2 17 ? 115.411 111.056 112.061 1.00 108.32 17 ALA D CA 1
ATOM 4844 C C . ALA F 2 17 ? 115.177 112.413 111.410 1.00 108.32 17 ALA D C 1
ATOM 4845 O O . ALA F 2 17 ? 114.587 112.505 110.325 1.00 108.32 17 ALA D O 1
ATOM 4847 N N . ALA F 2 18 ? 115.677 113.476 112.045 1.00 105.10 18 ALA D N 1
ATOM 4848 C CA . ALA F 2 18 ? 115.538 114.813 111.479 1.00 105.10 18 ALA D CA 1
ATOM 4849 C C . ALA F 2 18 ? 116.296 114.930 110.165 1.00 105.10 18 ALA D C 1
ATOM 4850 O O . ALA F 2 18 ? 115.782 115.478 109.179 1.00 105.10 18 ALA D O 1
ATOM 4852 N N . VAL F 2 19 ? 117.492 114.350 110.111 1.00 98.59 19 VAL D N 1
ATOM 4853 C CA . VAL F 2 19 ? 118.296 114.545 108.923 1.00 98.59 19 VAL D CA 1
ATOM 4854 C C . VAL F 2 19 ? 117.811 113.639 107.790 1.00 98.59 19 VAL D C 1
ATOM 4855 O O . VAL F 2 19 ? 117.900 114.025 106.622 1.00 98.59 19 VAL D O 1
ATOM 4859 N N . VAL F 2 20 ? 117.188 112.490 108.093 1.00 92.30 20 VAL D N 1
ATOM 4860 C CA . VAL F 2 20 ? 116.655 111.673 107.002 1.00 92.30 20 VAL D CA 1
ATOM 4861 C C . VAL F 2 20 ? 115.367 112.285 106.464 1.00 92.30 20 VAL D C 1
ATOM 4862 O O . VAL F 2 20 ? 115.109 112.236 105.252 1.00 92.30 20 VAL D O 1
ATOM 4866 N N . ILE F 2 21 ? 114.572 112.931 107.322 1.00 95.67 21 ILE D N 1
ATOM 4867 C CA . ILE F 2 21 ? 113.350 113.542 106.814 1.00 95.67 21 ILE D CA 1
ATOM 4868 C C . ILE F 2 21 ? 113.671 114.777 105.980 1.00 95.67 21 ILE D C 1
ATOM 4869 O O . ILE F 2 21 ? 113.083 114.980 104.910 1.00 95.67 21 ILE D O 1
ATOM 4874 N N . VAL F 2 22 ? 114.670 115.570 106.382 1.00 99.99 22 VAL D N 1
ATOM 4875 C CA . VAL F 2 22 ? 115.027 116.713 105.543 1.00 99.99 22 VAL D CA 1
ATOM 4876 C C . VAL F 2 22 ? 115.806 116.245 104.309 1.00 99.99 22 VAL D C 1
ATOM 4877 O O . VAL F 2 22 ? 115.805 116.909 103.263 1.00 99.99 22 VAL D O 1
ATOM 4881 N N . GLY F 2 23 ? 116.409 115.055 104.377 1.00 104.92 23 GLY D N 1
ATOM 4882 C CA . GLY F 2 23 ? 116.991 114.472 103.180 1.00 104.92 23 GLY D CA 1
ATOM 4883 C C . GLY F 2 23 ? 115.942 114.065 102.165 1.00 104.92 23 GLY D C 1
ATOM 4884 O O . GLY F 2 23 ? 116.099 114.310 100.968 1.00 104.92 23 GLY D O 1
ATOM 4885 N N . ALA F 2 24 ? 114.848 113.462 102.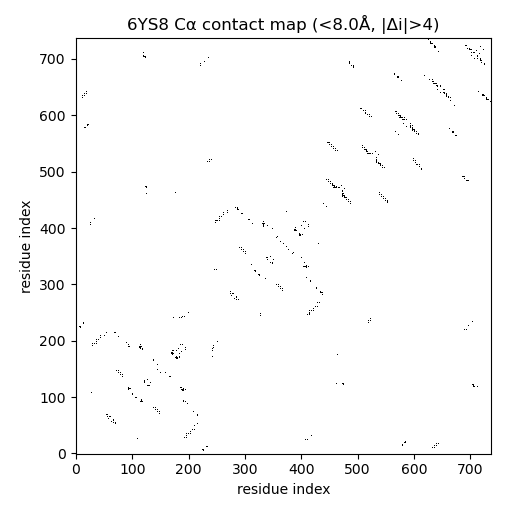632 1.00 99.45 24 ALA D N 1
ATOM 4886 C CA . ALA F 2 24 ? 113.739 113.150 101.737 1.00 99.45 24 ALA D CA 1
ATOM 4887 C C . ALA F 2 24 ? 113.076 114.421 101.229 1.00 99.45 24 ALA D C 1
ATOM 4888 O O . ALA F 2 24 ? 112.537 114.447 100.114 1.00 99.45 24 ALA D O 1
ATOM 4890 N N . LEU F 2 25 ? 113.121 115.486 102.037 1.00 105.16 25 LEU D N 1
ATOM 4891 C CA . LEU F 2 25 ? 112.647 116.794 101.598 1.00 105.16 25 LEU D CA 1
ATOM 4892 C C . LEU F 2 25 ? 113.455 117.312 100.420 1.00 105.16 25 LEU D C 1
ATOM 4893 O O . LEU F 2 25 ? 112.884 117.785 99.431 1.00 105.16 25 LEU D O 1
ATOM 4898 N N . PHE F 2 26 ? 114.785 117.223 100.501 1.00 111.31 26 PHE D N 1
ATOM 4899 C CA . PHE F 2 26 ? 115.609 117.643 99.367 1.00 111.31 26 PHE D CA 1
ATOM 4900 C C . PHE F 2 26 ? 115.459 116.679 98.199 1.00 111.31 26 PHE D C 1
ATOM 4901 O O . PHE F 2 26 ? 115.640 117.062 97.038 1.00 111.31 26 PHE D O 1
ATOM 4909 N N . LYS F 2 27 ? 115.126 115.422 98.494 1.00 106.97 27 LYS D N 1
ATOM 4910 C CA . LYS F 2 27 ? 114.930 114.427 97.451 1.00 106.97 27 LYS D CA 1
ATOM 4911 C C . LYS F 2 27 ? 113.691 114.713 96.620 1.00 106.97 27 LYS D C 1
ATOM 4912 O O . LYS F 2 27 ? 113.710 114.527 95.400 1.00 106.97 27 LYS D O 1
ATOM 4918 N N . ILE F 2 28 ? 112.611 115.165 97.248 1.00 104.77 28 ILE D N 1
ATOM 4919 C CA . ILE F 2 28 ? 111.370 115.416 96.530 1.00 104.77 28 ILE D CA 1
ATOM 4920 C C . ILE F 2 28 ? 111.299 116.848 95.999 1.00 104.77 28 ILE D C 1
ATOM 4921 O O . ILE F 2 28 ? 110.313 117.219 95.366 1.00 104.77 28 ILE D O 1
ATOM 4926 N N . THR F 2 29 ? 112.323 117.663 96.246 1.00 116.50 29 THR D N 1
ATOM 4927 C CA . THR F 2 29 ? 112.267 119.052 95.807 1.00 116.50 29 THR D CA 1
ATOM 4928 C C . THR F 2 29 ? 113.473 119.519 95.012 1.00 116.50 29 THR D C 1
ATOM 4929 O O . THR F 2 29 ? 113.347 120.528 94.311 1.00 116.50 29 THR D O 1
ATOM 4933 N N . HIS F 2 30 ? 114.627 118.849 95.119 1.00 115.61 30 HIS D N 1
ATOM 4934 C CA . HIS F 2 30 ? 115.847 119.144 94.356 1.00 115.61 30 HIS D CA 1
ATOM 4935 C C . HIS F 2 30 ? 116.366 120.560 94.600 1.00 115.61 30 HIS D C 1
ATOM 4936 O O . HIS F 2 30 ? 116.480 121.361 93.673 1.00 115.61 30 HIS D O 1
ATOM 4943 N N . PHE F 2 31 ? 116.674 120.882 95.853 1.00 136.74 31 PHE D N 1
ATOM 4944 C CA . PHE F 2 31 ? 117.534 122.018 96.161 1.00 136.74 31 PHE D CA 1
ATOM 4945 C C . PHE F 2 31 ? 118.447 121.618 97.308 1.00 136.74 31 PHE D C 1
ATOM 4946 O O . PHE F 2 31 ? 118.001 120.985 98.270 1.00 136.74 31 PHE D O 1
ATOM 4954 N N . GLU F 2 32 ? 119.719 121.996 97.204 1.00 162.95 32 GLU D N 1
ATOM 4955 C CA . GLU F 2 32 ? 120.808 121.230 97.789 1.00 162.95 32 GLU D CA 1
ATOM 4956 C C . GLU F 2 32 ? 121.839 122.048 98.551 1.00 162.95 32 GLU D C 1
ATOM 4957 O O . GLU F 2 32 ? 122.731 121.447 99.165 1.00 162.95 32 GLU D O 1
ATOM 4963 N N . ILE F 2 33 ? 121.746 123.381 98.515 1.00 171.32 33 ILE D N 1
ATOM 4964 C CA . ILE F 2 33 ? 122.743 124.334 99.007 1.00 171.32 33 ILE D CA 1
ATOM 4965 C C . ILE F 2 33 ? 124.085 124.050 98.338 1.00 171.32 33 ILE D C 1
ATOM 4966 O O . ILE F 2 33 ? 124.403 124.629 97.293 1.00 171.32 33 ILE D O 1
ATOM 4971 N N . GLY F 2 34 ? 124.876 123.155 98.928 1.00 166.23 34 GLY D N 1
ATOM 4972 C CA . GLY F 2 34 ? 126.215 122.895 98.458 1.00 166.23 34 GLY D CA 1
ATOM 4973 C C . GLY F 2 34 ? 126.422 121.471 97.986 1.00 166.23 34 GLY D C 1
ATOM 4974 O O . GLY F 2 34 ? 125.766 120.997 97.054 1.00 166.23 34 GLY D O 1
ATOM 4975 N N . PRO F 2 35 ? 127.354 120.763 98.621 1.00 149.00 35 PRO D N 1
ATOM 4976 C CA . PRO F 2 35 ? 127.637 119.370 98.249 1.00 149.00 35 PRO D CA 1
ATOM 4977 C C . PRO F 2 35 ? 126.758 118.334 98.931 1.00 149.00 35 PRO D C 1
ATOM 4978 O O . PRO F 2 35 ? 127.124 117.155 98.930 1.00 149.00 35 PRO D O 1
ATOM 4982 N N . LEU F 2 36 ? 125.631 118.742 99.518 1.00 146.20 36 LEU D N 1
ATOM 4983 C CA . LEU F 2 36 ? 124.743 117.803 100.193 1.00 146.20 36 LEU D CA 1
ATOM 4984 C C . LEU F 2 36 ? 123.982 116.943 99.191 1.00 146.20 36 LEU D C 1
ATOM 4985 O O . LEU F 2 36 ? 124.069 115.712 99.220 1.00 146.20 36 LEU D O 1
ATOM 4990 N N . THR F 2 37 ? 123.206 117.591 98.309 1.00 146.23 37 THR D N 1
ATOM 4991 C CA . THR F 2 37 ? 122.504 116.971 97.170 1.00 146.23 37 THR D CA 1
ATOM 4992 C C . THR F 2 37 ? 121.504 115.892 97.589 1.00 146.23 37 THR D C 1
ATOM 4993 O O . THR F 2 37 ? 121.153 115.012 96.801 1.00 146.23 37 THR D O 1
ATOM 4997 N N . GLY F 2 38 ? 121.032 115.957 98.831 1.00 120.94 38 GLY D N 1
ATOM 4998 C CA . GLY F 2 38 ? 119.940 115.107 99.264 1.00 120.94 38 GLY D CA 1
ATOM 4999 C C . GLY F 2 38 ? 120.293 113.653 99.497 1.00 120.94 38 GLY D C 1
ATOM 5000 O O . GLY F 2 38 ? 120.236 113.175 100.632 1.00 120.94 38 GLY D O 1
ATOM 5001 N N . THR F 2 39 ? 120.644 112.950 98.416 1.00 120.69 39 THR D N 1
ATOM 5002 C CA . THR F 2 39 ? 120.920 111.517 98.403 1.00 120.69 39 THR D CA 1
ATOM 5003 C C . THR F 2 39 ? 122.062 111.161 99.343 1.00 120.69 39 THR D C 1
ATOM 5004 O O . THR F 2 39 ? 122.019 110.131 100.022 1.00 120.69 39 THR D O 1
ATOM 5008 N N . VAL F 2 40 ? 123.078 112.025 99.394 1.00 120.20 40 VAL D N 1
ATOM 5009 C CA . VAL F 2 40 ? 124.170 111.843 100.348 1.00 120.20 40 VAL D CA 1
ATOM 5010 C C . VAL F 2 40 ? 123.655 112.017 101.768 1.00 120.20 40 VAL D C 1
ATOM 5011 O O . VAL F 2 40 ? 123.966 111.227 102.666 1.00 120.20 40 VAL D O 1
ATOM 5015 N N . MET F 2 41 ? 122.823 113.035 101.974 1.00 118.19 41 MET D N 1
ATOM 5016 C CA . MET F 2 41 ? 122.287 113.344 103.290 1.00 118.19 41 MET D CA 1
ATOM 5017 C C . MET F 2 41 ? 121.308 112.272 103.744 1.00 118.19 41 MET D C 1
ATOM 5018 O O . MET F 2 41 ? 121.326 111.853 104.907 1.00 118.19 41 MET D O 1
ATOM 5023 N N . LEU F 2 42 ? 120.468 111.827 102.806 1.00 107.71 42 LEU D N 1
ATOM 5024 C CA . LEU F 2 42 ? 119.545 110.720 103.037 1.00 107.71 42 LEU D CA 1
ATOM 5025 C C . LEU F 2 42 ? 120.283 109.462 103.468 1.00 107.71 42 LEU D C 1
ATOM 5026 O O . LEU F 2 42 ? 119.899 108.794 104.439 1.00 107.71 42 LEU D O 1
ATOM 5031 N N . SER F 2 43 ? 121.388 109.164 102.785 1.00 117.87 43 SER D N 1
ATOM 5032 C CA . SER F 2 43 ? 122.119 107.939 103.061 1.00 117.87 43 SER D CA 1
ATOM 5033 C C . SER F 2 43 ? 122.853 108.015 104.387 1.00 117.87 43 SER D C 1
ATOM 5034 O O . SER F 2 43 ? 122.845 107.043 105.150 1.00 117.87 43 SER D O 1
ATOM 5037 N N . ILE F 2 44 ? 123.479 109.157 104.691 1.00 115.68 44 ILE D N 1
ATOM 5038 C CA . ILE F 2 44 ? 124.201 109.251 105.957 1.00 115.68 44 ILE D CA 1
ATOM 5039 C C . ILE F 2 44 ? 123.223 109.293 107.123 1.00 115.68 44 ILE D C 1
ATOM 5040 O O . ILE F 2 44 ? 123.512 108.766 108.199 1.00 115.68 44 ILE D O 1
ATOM 5045 N N . GLY F 2 45 ? 122.021 109.827 106.905 1.00 108.92 45 GLY D N 1
ATOM 5046 C CA . GLY F 2 45 ? 120.996 109.776 107.924 1.00 108.92 45 GLY D CA 1
ATOM 5047 C C . GLY F 2 45 ? 120.532 108.371 108.234 1.00 108.92 45 GLY D C 1
ATOM 5048 O O . GLY F 2 45 ? 120.528 107.951 109.403 1.00 108.92 45 GLY D O 1
ATOM 5049 N N . LEU F 2 46 ? 120.159 107.643 107.176 1.00 106.91 46 LEU D N 1
ATOM 5050 C CA . LEU F 2 46 ? 119.695 106.271 107.332 1.00 106.91 46 LEU D CA 1
ATOM 5051 C C . LEU F 2 46 ? 120.775 105.380 107.925 1.00 106.91 46 LEU D C 1
ATOM 5052 O O . LEU F 2 46 ? 120.495 104.541 108.783 1.00 106.91 46 LEU D O 1
ATOM 5057 N N . LEU F 2 47 ? 122.030 105.601 107.539 1.00 106.83 47 LEU D N 1
ATOM 5058 C CA . LEU F 2 47 ? 123.107 104.771 108.060 1.00 106.83 47 LEU D CA 1
ATOM 5059 C C . LEU F 2 47 ? 123.424 105.114 109.510 1.00 106.83 47 LEU D C 1
ATOM 5060 O O . LEU F 2 47 ? 123.733 104.224 110.313 1.00 106.83 47 LEU D O 1
ATOM 5065 N N . THR F 2 48 ? 123.330 106.399 109.874 1.00 113.94 48 THR D N 1
ATOM 5066 C CA . THR F 2 48 ? 123.600 106.788 111.254 1.00 113.94 48 THR D CA 1
ATOM 5067 C C . THR F 2 48 ? 122.549 106.249 112.207 1.00 113.94 48 THR D C 1
ATOM 5068 O O . THR F 2 48 ? 122.888 105.785 113.299 1.00 113.94 48 THR D O 1
ATOM 5072 N N . GLU F 2 49 ? 121.275 106.266 111.817 1.00 114.40 49 GLU D N 1
ATOM 5073 C CA . GLU F 2 49 ? 120.328 105.616 112.719 1.00 114.40 49 GLU D CA 1
ATOM 5074 C C . GLU F 2 49 ? 120.225 104.115 112.462 1.00 114.40 49 GLU D C 1
ATOM 5075 O O . GLU F 2 49 ? 119.507 103.423 113.190 1.00 114.40 49 GLU D O 1
ATOM 5081 N N . ALA F 2 50 ? 120.929 103.596 111.454 1.00 108.72 50 ALA D N 1
ATOM 5082 C CA . ALA F 2 50 ? 121.068 102.152 111.318 1.00 108.72 50 ALA D CA 1
ATOM 5083 C C . ALA F 2 50 ? 122.045 101.601 112.341 1.00 108.72 50 ALA D C 1
ATOM 5084 O O . ALA F 2 50 ? 121.778 100.575 112.976 1.00 108.72 50 ALA D O 1
ATOM 5086 N N . LEU F 2 51 ? 123.193 102.267 112.499 1.00 120.31 51 LEU D N 1
ATOM 5087 C CA . LEU F 2 51 ? 124.182 101.820 113.482 1.00 120.31 51 LEU D CA 1
ATOM 5088 C C . LEU F 2 51 ? 123.660 101.954 114.907 1.00 120.31 51 LEU D C 1
ATOM 5089 O O . LEU F 2 51 ? 124.067 101.199 115.797 1.00 120.31 51 LEU D O 1
ATOM 5094 N N . ILE F 2 52 ? 122.751 102.908 115.137 1.00 125.36 52 ILE D N 1
ATOM 5095 C CA . ILE F 2 52 ? 122.088 103.037 116.435 1.00 125.36 52 ILE D CA 1
ATOM 5096 C C . ILE F 2 52 ? 121.272 101.794 116.746 1.00 125.36 52 ILE D C 1
ATOM 5097 O O . ILE F 2 52 ? 121.393 101.204 117.822 1.00 125.36 52 ILE D O 1
ATOM 5102 N N . PHE F 2 53 ? 120.450 101.362 115.792 1.00 115.01 53 PHE D N 1
ATOM 5103 C CA . PHE F 2 53 ? 119.620 100.185 116.016 1.00 115.01 53 PHE D CA 1
ATOM 5104 C C . PHE F 2 53 ? 120.462 98.917 116.035 1.00 115.01 53 PHE D C 1
ATOM 5105 O O . PHE F 2 53 ? 120.082 97.913 116.646 1.00 115.01 53 PHE D O 1
ATOM 5113 N N . ALA F 2 54 ? 121.617 98.952 115.377 1.00 119.69 54 ALA D N 1
ATOM 5114 C CA . ALA F 2 54 ? 122.522 97.814 115.386 1.00 119.69 54 ALA D CA 1
ATOM 5115 C C . ALA F 2 54 ? 123.187 97.630 116.743 1.00 119.69 54 ALA D C 1
ATOM 5116 O O . ALA F 2 54 ? 122.995 96.596 117.391 1.00 119.69 54 ALA D O 1
ATOM 5118 N N . LEU F 2 55 ? 123.950 98.632 117.195 1.00 134.37 55 LEU D N 1
ATOM 5119 C CA . LEU F 2 55 ? 124.796 98.425 118.368 1.00 134.37 55 LEU D CA 1
ATOM 5120 C C . LEU F 2 55 ? 124.006 98.501 119.667 1.00 134.37 55 LEU D C 1
ATOM 5121 O O . LEU F 2 55 ? 124.531 98.142 120.727 1.00 134.37 55 LEU D O 1
ATOM 5126 N N . SER F 2 56 ? 122.759 98.970 119.616 1.00 133.90 56 SER D N 1
ATOM 5127 C CA . SER F 2 56 ? 121.909 98.899 120.799 1.00 133.90 56 SER D CA 1
ATOM 5128 C C . SER F 2 56 ? 121.384 97.489 121.012 1.00 133.90 56 SER D C 1
ATOM 5129 O O . SER F 2 56 ? 120.902 97.155 122.100 1.00 133.90 56 SER D O 1
ATOM 5132 N N . ALA F 2 57 ? 121.460 96.649 119.986 1.00 121.78 57 ALA D N 1
ATOM 5133 C CA . ALA F 2 57 ? 120.938 95.290 120.069 1.00 121.78 57 ALA D CA 1
ATOM 5134 C C . ALA F 2 57 ? 122.046 94.331 120.478 1.00 121.78 57 ALA D C 1
ATOM 5135 O O . ALA F 2 57 ? 122.203 93.254 119.905 1.00 121.78 57 ALA D O 1
ATOM 5137 N N . PHE F 2 58 ? 122.841 94.726 121.465 1.00 134.74 58 PHE D N 1
ATOM 5138 C CA . PHE F 2 58 ? 123.751 93.771 122.074 1.00 134.74 58 PHE D CA 1
ATOM 5139 C C . PHE F 2 58 ? 123.690 93.851 123.591 1.00 134.74 58 PHE D C 1
ATOM 5140 O O . PHE F 2 58 ? 123.792 92.827 124.272 1.00 134.74 58 PHE D O 1
ATOM 5148 N N . GLU F 2 59 ? 123.525 95.061 124.125 1.00 155.01 59 GLU D N 1
ATOM 5149 C CA . GLU F 2 59 ? 123.445 95.271 125.566 1.00 155.01 59 GLU D CA 1
ATOM 5150 C C . GLU F 2 59 ? 122.030 94.979 126.049 1.00 155.01 59 GLU D C 1
ATOM 5151 O O . GLU F 2 59 ? 121.095 95.724 125.728 1.00 155.01 59 GLU D O 1
ATOM 5157 N N . PRO F 2 60 ? 121.837 93.923 126.828 1.00 163.76 60 PRO D N 1
ATOM 5158 C CA . PRO F 2 60 ? 120.479 93.424 127.072 1.00 163.76 60 PRO D CA 1
ATOM 5159 C C . PRO F 2 60 ? 119.747 94.115 128.210 1.00 163.76 60 PRO D C 1
ATOM 5160 O O . PRO F 2 60 ? 118.623 93.712 128.528 1.00 163.76 60 PRO D O 1
ATOM 5164 N N . VAL F 2 61 ? 120.373 95.127 128.825 1.00 160.16 61 VAL D N 1
ATOM 5165 C CA . VAL F 2 61 ? 119.970 95.707 130.109 1.00 160.16 61 VAL D CA 1
ATOM 5166 C C . VAL F 2 61 ? 118.537 96.234 130.097 1.00 160.16 61 VAL D C 1
ATOM 5167 O O . VAL F 2 61 ? 118.023 96.664 129.058 1.00 160.16 61 VAL D O 1
ATOM 5171 N N . GLU F 2 62 ? 117.860 96.122 131.235 1.00 162.17 62 GLU D N 1
ATOM 5172 C CA . GLU F 2 62 ? 116.449 96.475 131.321 1.00 162.17 62 GLU D CA 1
ATOM 5173 C C . GLU F 2 62 ? 116.081 96.905 132.736 1.00 162.17 62 GLU D C 1
ATOM 5174 O O . GLU F 2 62 ? 116.799 96.613 133.696 1.00 162.17 62 GLU D O 1
ATOM 5180 N N . LEU G 2 3 ? 118.157 124.932 124.345 1.00 160.45 3 LEU C N 1
ATOM 5181 C CA . LEU G 2 3 ? 117.510 125.748 125.364 1.00 160.45 3 LEU C CA 1
ATOM 5182 C C . LEU G 2 3 ? 116.007 125.768 125.115 1.00 160.45 3 LEU C C 1
ATOM 5183 O O . LEU G 2 3 ? 115.504 126.612 124.378 1.00 160.45 3 LEU C O 1
ATOM 5188 N N . LEU G 2 4 ? 115.293 124.824 125.728 1.00 143.91 4 LEU C N 1
ATOM 5189 C CA . LEU G 2 4 ? 113.869 124.650 125.465 1.00 143.91 4 LEU C CA 1
ATOM 5190 C C . LEU G 2 4 ? 113.037 124.643 126.741 1.00 143.91 4 LEU C C 1
ATOM 5191 O O . LEU G 2 4 ? 113.458 124.091 127.762 1.00 143.91 4 LEU C O 1
ATOM 5196 N N . SER G 2 5 ? 111.852 125.247 126.686 1.00 132.73 5 SER C N 1
ATOM 5197 C CA . SER G 2 5 ? 110.942 125.245 127.822 1.00 132.73 5 SER C CA 1
ATOM 5198 C C . SER G 2 5 ? 109.761 124.313 127.575 1.00 132.73 5 SER C C 1
ATOM 5199 O O . SER G 2 5 ? 109.354 124.073 126.435 1.00 132.73 5 SER C O 1
ATOM 5202 N N . LYS G 2 6 ? 109.192 123.809 128.673 1.00 126.57 6 LYS C N 1
ATOM 5203 C CA . LYS G 2 6 ? 108.123 122.820 128.573 1.00 126.57 6 LYS C CA 1
ATOM 5204 C C . LYS G 2 6 ? 106.791 123.469 128.218 1.00 126.57 6 LYS C C 1
ATOM 5205 O O . LYS G 2 6 ? 105.831 122.774 127.862 1.00 126.57 6 LYS C O 1
ATOM 5211 N N . LYS G 2 7 ? 106.708 124.798 128.327 1.00 128.60 7 LYS C N 1
ATOM 5212 C CA . LYS G 2 7 ? 105.486 125.520 127.984 1.00 128.60 7 LYS C CA 1
ATOM 5213 C C . LYS G 2 7 ? 105.166 125.386 126.500 1.00 128.60 7 LYS C C 1
ATOM 5214 O O . LYS G 2 7 ? 104.006 125.205 126.110 1.00 128.60 7 LYS C O 1
ATOM 5220 N N . VAL G 2 8 ? 106.194 125.433 125.659 1.00 134.21 8 VAL C N 1
ATOM 5221 C CA . VAL G 2 8 ? 105.978 125.371 124.222 1.00 134.21 8 VAL C CA 1
ATOM 5222 C C . VAL G 2 8 ? 106.236 123.989 123.643 1.00 134.21 8 VAL C C 1
ATOM 5223 O O . VAL G 2 8 ? 106.062 123.803 122.433 1.00 134.21 8 VAL C O 1
ATOM 5227 N N . MET G 2 9 ? 106.631 123.018 124.468 1.00 133.19 9 MET C N 1
ATOM 5228 C CA . MET G 2 9 ? 106.972 121.692 123.965 1.00 133.19 9 MET C CA 1
ATOM 5229 C C . MET G 2 9 ? 105.748 120.967 123.420 1.00 133.19 9 MET C C 1
ATOM 5230 O O . MET G 2 9 ? 105.749 120.477 122.282 1.00 133.19 9 MET C O 1
ATOM 5235 N N . ASN G 2 10 ? 104.688 120.900 124.228 1.00 133.86 10 ASN C N 1
ATOM 5236 C CA . ASN G 2 10 ? 103.455 120.254 123.794 1.00 133.86 10 ASN C CA 1
ATOM 5237 C C . ASN G 2 10 ? 102.795 121.046 122.677 1.00 133.86 10 ASN C C 1
ATOM 5238 O O . ASN G 2 10 ? 102.147 120.475 121.795 1.00 133.86 10 ASN C O 1
ATOM 5243 N N . PHE G 2 11 ? 102.983 122.368 122.689 1.00 132.17 11 PHE C N 1
ATOM 5244 C CA . PHE G 2 11 ? 102.484 123.216 121.614 1.00 132.17 11 PHE C CA 1
ATOM 5245 C C . PHE G 2 11 ? 103.167 122.879 120.298 1.00 132.17 11 PHE C C 1
ATOM 5246 O O . PHE G 2 11 ? 102.514 122.779 119.252 1.00 132.17 11 PHE C O 1
ATOM 5254 N N . ALA G 2 12 ? 104.484 122.680 120.347 1.00 125.85 12 ALA C N 1
ATOM 5255 C CA . ALA G 2 12 ? 105.257 122.329 119.164 1.00 125.85 12 ALA C CA 1
ATOM 5256 C C . ALA G 2 12 ? 104.850 120.962 118.639 1.00 125.85 12 ALA C C 1
ATOM 5257 O O . ALA G 2 12 ? 104.644 120.784 117.432 1.00 125.85 12 ALA C O 1
ATOM 5259 N N . TYR G 2 13 ? 104.673 120.018 119.567 1.00 121.29 13 TYR C N 1
ATOM 5260 C CA . TYR G 2 13 ? 104.278 118.629 119.219 1.00 121.29 13 TYR C CA 1
ATOM 5261 C C . TYR G 2 13 ? 102.887 118.616 118.574 1.00 121.29 13 TYR C C 1
ATOM 5262 O O . TYR G 2 13 ? 102.708 117.901 117.569 1.00 121.29 13 TYR C O 1
ATOM 5271 N N . GLY G 2 14 ? 101.939 119.385 119.122 1.00 130.76 14 GLY C N 1
ATOM 5272 C CA . GLY G 2 14 ? 100.589 119.387 118.587 1.00 130.76 14 GLY C CA 1
ATOM 5273 C C . GLY G 2 14 ? 100.472 120.121 117.269 1.00 130.76 14 GLY C C 1
ATOM 5274 O O . GLY G 2 14 ? 99.783 119.665 116.354 1.00 130.76 14 GLY C O 1
ATOM 5275 N N . MET G 2 15 ? 101.156 121.260 117.142 1.00 130.25 15 MET C N 1
ATOM 5276 C CA . MET G 2 15 ? 101.066 122.024 115.906 1.00 130.25 15 MET C CA 1
ATOM 5277 C C . MET G 2 15 ? 101.776 121.314 114.767 1.00 130.25 15 MET C C 1
ATOM 5278 O O . MET G 2 15 ? 101.311 121.341 113.622 1.00 130.25 15 MET C O 1
ATOM 5283 N N . GLY G 2 16 ? 102.892 120.647 115.067 1.00 119.30 16 GLY C N 1
ATOM 5284 C CA . GLY G 2 16 ? 103.554 119.863 114.041 1.00 119.30 16 GLY C CA 1
ATOM 5285 C C . GLY G 2 16 ? 102.740 118.659 113.622 1.00 119.30 16 GLY C C 1
ATOM 5286 O O . GLY G 2 16 ? 102.705 118.298 112.442 1.00 119.30 16 GLY C O 1
ATOM 5287 N N . ALA G 2 17 ? 102.053 118.037 114.588 1.00 118.84 17 ALA C N 1
ATOM 5288 C CA . ALA G 2 17 ? 101.121 116.961 114.274 1.00 118.84 17 ALA C CA 1
ATOM 5289 C C . ALA G 2 17 ? 99.998 117.450 113.376 1.00 118.84 17 ALA C C 1
ATOM 5290 O O . ALA G 2 17 ? 99.648 116.790 112.391 1.00 118.84 17 ALA C O 1
ATOM 5292 N N . ALA G 2 18 ? 99.463 118.634 113.673 1.00 116.67 18 ALA C N 1
ATOM 5293 C CA . ALA G 2 18 ? 98.365 119.183 112.890 1.00 116.67 18 ALA C CA 1
ATOM 5294 C C . ALA G 2 18 ? 98.808 119.509 111.473 1.00 116.67 18 ALA C C 1
ATOM 5295 O O . ALA G 2 18 ? 98.103 119.196 110.506 1.00 116.67 18 ALA C O 1
ATOM 5297 N N . VAL G 2 19 ? 99.996 120.100 111.327 1.00 107.74 19 VAL C N 1
ATOM 5298 C CA . VAL G 2 19 ? 100.417 120.490 109.990 1.00 107.74 19 VAL C CA 1
ATOM 5299 C C . VAL G 2 19 ? 100.833 119.267 109.179 1.00 107.74 19 VAL C C 1
ATOM 5300 O O . VAL G 2 19 ? 100.555 119.210 107.978 1.00 107.74 19 VAL C O 1
ATOM 5304 N N . VAL G 2 20 ? 101.394 118.226 109.810 1.00 103.20 20 VAL C N 1
ATOM 5305 C CA . VAL G 2 20 ? 101.761 117.056 109.019 1.00 103.20 20 VAL C CA 1
ATOM 5306 C C . VAL G 2 20 ? 100.523 116.244 108.656 1.00 103.20 20 VAL C C 1
ATOM 5307 O O . VAL G 2 20 ? 100.462 115.651 107.569 1.00 103.20 20 VAL C O 1
ATOM 5311 N N . ILE G 2 21 ? 99.477 116.290 109.486 1.00 108.77 21 ILE C N 1
ATOM 5312 C CA . ILE G 2 21 ? 98.256 115.578 109.140 1.00 108.77 21 ILE C CA 1
ATOM 5313 C C . ILE G 2 21 ? 97.496 116.305 108.044 1.00 108.77 21 ILE C C 1
ATOM 5314 O O . ILE G 2 21 ? 97.019 115.672 107.098 1.00 108.77 21 ILE C O 1
ATOM 5319 N N . VAL G 2 22 ? 97.429 117.638 108.094 1.00 107.93 22 VAL C N 1
ATOM 5320 C CA . VAL G 2 22 ? 96.728 118.345 107.024 1.00 107.93 22 VAL C CA 1
ATOM 5321 C C . VAL G 2 22 ? 97.567 118.336 105.744 1.00 107.93 22 VAL C C 1
ATOM 5322 O O . VAL G 2 22 ? 97.027 118.373 104.632 1.00 107.93 22 VAL C O 1
ATOM 5326 N N . GLY G 2 23 ? 98.888 118.183 105.872 1.00 104.79 23 GLY C N 1
ATOM 5327 C CA . GLY G 2 23 ? 99.718 118.028 104.692 1.00 104.79 23 GLY C CA 1
ATOM 5328 C C . GLY G 2 23 ? 99.524 116.686 104.016 1.00 104.79 23 GLY C C 1
ATOM 5329 O O . GLY G 2 23 ? 99.443 116.611 102.787 1.00 104.79 23 GLY C O 1
ATOM 5330 N N . ALA G 2 24 ? 99.452 115.608 104.803 1.00 104.04 24 ALA C N 1
ATOM 5331 C CA . ALA G 2 24 ? 99.145 114.302 104.229 1.00 104.04 24 ALA C CA 1
ATOM 5332 C C . ALA G 2 24 ? 97.732 114.275 103.665 1.00 104.04 24 ALA C C 1
ATOM 5333 O O . ALA G 2 24 ? 97.472 113.626 102.643 1.00 104.04 24 ALA C O 1
ATOM 5335 N N . LEU G 2 25 ? 96.815 114.979 104.331 1.00 105.77 25 LEU C N 1
ATOM 5336 C CA . LEU G 2 25 ? 95.444 115.141 103.866 1.00 105.77 25 LEU C CA 1
ATOM 5337 C C . LEU G 2 25 ? 95.391 115.803 102.499 1.00 105.77 25 LEU C C 1
ATOM 5338 O O . LEU G 2 25 ? 94.631 115.383 101.623 1.00 105.77 25 LEU C O 1
ATOM 5343 N N . PHE G 2 26 ? 96.184 116.855 102.305 1.00 113.03 26 PHE C N 1
ATOM 5344 C CA . PHE G 2 26 ? 96.195 117.531 101.014 1.00 113.03 26 PHE C CA 1
ATOM 5345 C C . PHE G 2 26 ? 96.855 116.669 99.946 1.00 113.03 26 PHE C C 1
ATOM 5346 O O . PHE G 2 26 ? 96.601 116.841 98.750 1.00 113.03 26 PHE C O 1
ATOM 5354 N N . LYS G 2 27 ? 97.684 115.708 100.361 1.00 96.95 27 LYS C N 1
ATOM 5355 C CA . LYS G 2 27 ? 98.397 114.901 99.380 1.00 96.95 27 LYS C CA 1
ATOM 5356 C C . LYS G 2 27 ? 97.585 113.691 98.933 1.00 96.95 27 LYS C C 1
ATOM 5357 O O . LYS G 2 27 ? 97.689 113.267 97.779 1.00 96.95 27 LYS C O 1
ATOM 5363 N N . ILE G 2 28 ? 96.785 113.106 99.819 1.00 101.09 28 ILE C N 1
ATOM 5364 C CA . ILE G 2 28 ? 96.027 111.915 99.452 1.00 101.09 28 ILE C CA 1
ATOM 5365 C C . ILE G 2 28 ? 94.562 112.239 99.170 1.00 101.09 28 ILE C C 1
ATOM 5366 O O . ILE G 2 28 ? 93.754 111.332 98.988 1.00 101.09 28 ILE C O 1
ATOM 5371 N N . THR G 2 29 ? 94.203 113.519 99.129 1.00 102.40 29 THR C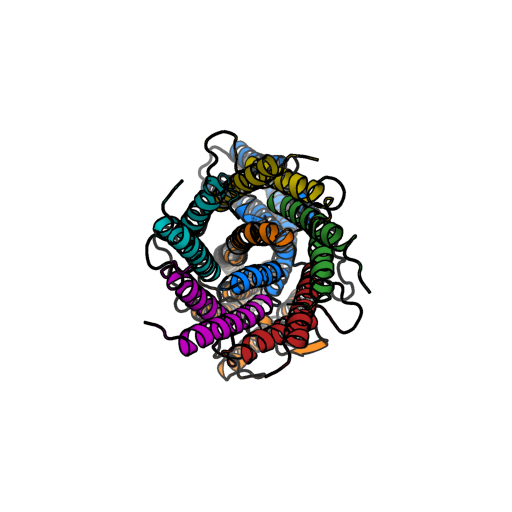 N 1
ATOM 5372 C CA . THR G 2 29 ? 92.878 113.907 98.666 1.00 102.40 29 THR C CA 1
ATOM 5373 C C . THR G 2 29 ? 92.981 114.888 97.508 1.00 102.40 29 THR C C 1
ATOM 5374 O O . THR G 2 29 ? 91.967 115.196 96.874 1.00 102.40 29 THR C O 1
ATOM 5378 N N . HIS G 2 30 ? 94.202 115.376 97.266 1.00 103.57 30 HIS C N 1
ATOM 5379 C CA . HIS G 2 30 ? 94.482 116.352 96.178 1.00 103.57 30 HIS C CA 1
ATOM 5380 C C . HIS G 2 30 ? 93.608 117.596 96.368 1.00 103.57 30 HIS C C 1
ATOM 5381 O O . HIS G 2 30 ? 92.374 117.474 96.257 1.00 103.57 30 HIS C O 1
ATOM 5388 N N . PHE G 2 31 ? 94.235 118.743 96.649 1.00 110.56 31 PHE C N 1
ATOM 5389 C CA . PHE G 2 31 ? 93.490 120.012 96.858 1.00 110.56 31 PHE C CA 1
ATOM 5390 C C . PHE G 2 31 ? 93.875 121.022 95.771 1.00 110.56 31 PHE C C 1
ATOM 5391 O O . PHE G 2 31 ? 94.523 120.627 94.783 1.00 110.56 31 PHE C O 1
ATOM 5399 N N . GLU G 2 32 ? 93.480 122.286 95.957 1.00 125.29 32 GLU C N 1
ATOM 5400 C CA . GLU G 2 32 ? 93.783 123.359 94.973 1.00 125.29 32 GLU C CA 1
ATOM 5401 C C . GLU G 2 32 ? 93.739 124.721 95.675 1.00 125.29 32 GLU C C 1
ATOM 5402 O O . GLU G 2 32 ? 93.955 125.742 94.993 1.00 125.29 32 GLU C O 1
ATOM 5408 N N . ILE G 2 33 ? 93.468 124.727 96.984 1.00 133.41 33 ILE C N 1
ATOM 5409 C CA . ILE G 2 33 ? 93.397 125.997 97.767 1.00 133.41 33 ILE C CA 1
ATOM 5410 C C . ILE G 2 33 ? 94.135 127.134 97.051 1.00 133.41 33 ILE C C 1
ATOM 5411 O O . ILE G 2 33 ? 93.517 127.789 96.191 1.00 133.41 33 ILE C O 1
ATOM 5416 N N . GLY G 2 34 ? 95.406 127.353 97.405 1.00 137.32 34 GLY C N 1
ATOM 5417 C CA . GLY G 2 34 ? 96.223 128.414 96.783 1.00 137.32 34 GLY C CA 1
ATOM 5418 C C . GLY G 2 34 ? 97.221 127.686 95.899 1.00 137.32 34 GLY C C 1
ATOM 5419 O O . GLY G 2 34 ? 96.833 126.682 95.271 1.00 137.32 34 GLY C O 1
ATOM 5420 N N . PRO G 2 35 ? 98.488 128.147 95.808 1.00 141.59 35 PRO C N 1
ATOM 5421 C CA . PRO G 2 35 ? 99.500 127.491 94.977 1.00 141.59 35 PRO C CA 1
ATOM 5422 C C . PRO G 2 35 ? 100.282 126.419 95.752 1.00 141.59 35 PRO C C 1
ATOM 5423 O O . PRO G 2 35 ? 101.482 126.568 95.899 1.00 141.59 35 PRO C O 1
ATOM 5427 N N . LEU G 2 36 ? 99.587 125.379 96.226 1.00 139.71 36 LEU C N 1
ATOM 5428 C CA . LEU G 2 36 ? 100.234 124.273 96.983 1.00 139.71 36 LEU C CA 1
ATOM 5429 C C . LEU G 2 36 ? 99.813 122.934 96.366 1.00 139.71 36 LEU C C 1
ATOM 5430 O O . LEU G 2 36 ? 100.589 122.382 95.562 1.00 139.71 36 LEU C O 1
ATOM 5435 N N . THR G 2 37 ? 98.628 122.441 96.741 1.00 138.84 37 THR C N 1
ATOM 5436 C CA . THR G 2 37 ? 98.066 121.167 96.213 1.00 138.84 37 THR C CA 1
ATOM 5437 C C . THR G 2 37 ? 99.029 119.997 96.450 1.00 138.84 37 THR C C 1
ATOM 5438 O O . THR G 2 37 ? 99.191 119.178 95.524 1.00 138.84 37 THR C O 1
ATOM 5442 N N . GLY G 2 38 ? 99.644 119.926 97.636 1.00 126.69 38 GLY C N 1
ATOM 5443 C CA . GLY G 2 38 ? 100.558 118.816 97.976 1.00 126.69 38 GLY C CA 1
ATOM 5444 C C . GLY G 2 38 ? 101.999 119.087 97.575 1.00 126.69 38 GLY C C 1
ATOM 5445 O O . GLY G 2 38 ? 102.227 120.015 96.772 1.00 126.69 38 GLY C O 1
ATOM 5446 N N . THR G 2 39 ? 102.933 118.288 98.106 1.00 124.59 39 THR C N 1
ATOM 5447 C CA . THR G 2 39 ? 104.385 118.439 97.813 1.00 124.59 39 THR C CA 1
ATOM 5448 C C . THR G 2 39 ? 104.773 119.906 98.009 1.00 124.59 39 THR C C 1
ATOM 5449 O O . THR G 2 39 ? 105.936 120.260 97.736 1.00 124.59 39 THR C O 1
ATOM 5453 N N . VAL G 2 40 ? 103.811 120.711 98.466 1.00 126.61 40 VAL C N 1
ATOM 5454 C CA . VAL G 2 40 ? 103.993 122.137 98.679 1.00 126.61 40 VAL C CA 1
ATOM 5455 C C . VAL G 2 40 ? 103.707 122.375 100.148 1.00 126.61 40 VAL C C 1
ATOM 5456 O O . VAL G 2 40 ? 104.514 122.974 100.863 1.00 126.61 40 VAL C O 1
ATOM 5460 N N . MET G 2 41 ? 102.557 121.894 100.607 1.00 123.15 41 MET C N 1
ATOM 5461 C CA . MET G 2 41 ? 102.279 121.907 102.033 1.00 123.15 41 MET C CA 1
ATOM 5462 C C . MET G 2 41 ? 102.974 120.744 102.731 1.00 123.15 41 MET C C 1
ATOM 5463 O O . MET G 2 41 ? 103.325 120.844 103.912 1.00 123.15 41 MET C O 1
ATOM 5468 N N . LEU G 2 42 ? 103.182 119.635 102.015 1.00 111.65 42 LEU C N 1
ATOM 5469 C CA . LEU G 2 42 ? 103.888 118.504 102.596 1.00 111.65 42 LEU C CA 1
ATOM 5470 C C . LEU G 2 42 ? 105.348 118.849 102.800 1.00 111.65 42 LEU C C 1
ATOM 5471 O O . LEU G 2 42 ? 105.952 118.461 103.807 1.00 111.65 42 LEU C O 1
ATOM 5476 N N . SER G 2 43 ? 105.908 119.635 101.880 1.00 120.40 43 SER C N 1
ATOM 5477 C CA . SER G 2 43 ? 107.266 120.135 102.037 1.00 120.40 43 SER C CA 1
ATOM 5478 C C . SER G 2 43 ? 107.370 121.100 103.208 1.00 120.40 43 SER C C 1
ATOM 5479 O O . SER G 2 43 ? 108.455 121.307 103.754 1.00 120.40 43 SER C O 1
ATOM 5482 N N . ILE G 2 44 ? 106.256 121.730 103.588 1.00 116.90 44 ILE C N 1
ATOM 5483 C CA . ILE G 2 44 ? 106.216 122.403 104.880 1.00 116.90 44 ILE C CA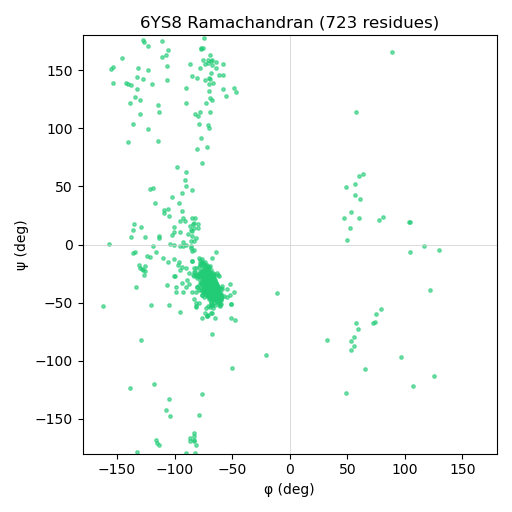 1
ATOM 5484 C C . ILE G 2 44 ? 105.958 121.391 105.985 1.00 116.90 44 ILE C C 1
ATOM 5485 O O . ILE G 2 44 ? 106.527 121.496 107.082 1.00 116.90 44 ILE C O 1
ATOM 5490 N N . GLY G 2 45 ? 105.130 120.383 105.703 1.00 114.38 45 GLY C N 1
ATOM 5491 C CA . GLY G 2 45 ? 104.690 119.471 106.747 1.00 114.38 45 GLY C CA 1
ATOM 5492 C C . GLY G 2 45 ? 105.802 118.591 107.273 1.00 114.38 45 GLY C C 1
ATOM 5493 O O . GLY G 2 45 ? 106.062 118.548 108.479 1.00 114.38 45 GLY C O 1
ATOM 5494 N N . LEU G 2 46 ? 106.508 117.906 106.377 1.00 106.03 46 LEU C N 1
ATOM 5495 C CA . LEU G 2 46 ? 107.580 117.058 106.873 1.00 106.03 46 LEU C CA 1
ATOM 5496 C C . LEU G 2 46 ? 108.814 117.868 107.247 1.00 106.03 46 LEU C C 1
ATOM 5497 O O . LEU G 2 46 ? 109.645 117.378 108.009 1.00 106.03 46 LEU C O 1
ATOM 5502 N N . LEU G 2 47 ? 108.928 119.119 106.795 1.00 104.55 47 LEU C N 1
ATOM 5503 C CA . LEU G 2 47 ? 109.972 119.987 107.338 1.00 104.55 47 LEU C CA 1
ATOM 5504 C C . LEU G 2 47 ? 109.697 120.322 108.797 1.00 104.55 47 LEU C C 1
ATOM 5505 O O . LEU G 2 47 ? 110.615 120.330 109.626 1.00 104.55 47 LEU C O 1
ATOM 5510 N N . THR G 2 48 ? 108.436 120.600 109.128 1.00 109.05 48 THR C N 1
ATOM 5511 C CA . THR G 2 48 ? 108.070 120.817 110.523 1.00 109.05 48 THR C CA 1
ATOM 5512 C C . THR G 2 48 ? 108.233 119.541 111.334 1.00 109.05 48 THR C C 1
ATOM 5513 O O . THR G 2 48 ? 108.618 119.584 112.508 1.00 109.05 48 THR C O 1
ATOM 5517 N N . GLU G 2 49 ? 107.963 118.392 110.714 1.00 107.47 49 GLU C N 1
ATOM 5518 C CA . GLU G 2 49 ? 108.202 117.115 111.376 1.00 107.47 49 GLU C CA 1
ATOM 5519 C C . GLU G 2 49 ? 109.689 116.894 111.622 1.00 107.47 49 GLU C C 1
ATOM 5520 O O . GLU G 2 49 ? 110.091 116.333 112.647 1.00 107.47 49 GLU C O 1
ATOM 5526 N N . ALA G 2 50 ? 110.517 117.364 110.692 1.00 101.36 50 ALA C N 1
ATOM 5527 C CA . ALA G 2 50 ? 111.959 117.310 110.875 1.00 101.36 50 ALA C CA 1
ATOM 5528 C C . ALA G 2 50 ? 112.396 118.229 112.003 1.00 101.36 50 ALA C C 1
ATOM 5529 O O . ALA G 2 50 ? 113.326 117.913 112.749 1.00 101.36 50 ALA C O 1
ATOM 5531 N N . LEU G 2 51 ? 111.718 119.369 112.150 1.00 106.70 51 LEU C N 1
ATOM 5532 C CA . LEU G 2 51 ? 112.019 120.282 113.249 1.00 106.70 51 LEU C CA 1
ATOM 5533 C C . LEU G 2 51 ? 111.664 119.660 114.594 1.00 106.70 51 LEU C C 1
ATOM 5534 O O . LEU G 2 51 ? 112.410 119.805 115.573 1.00 106.70 51 LEU C O 1
ATOM 5539 N N . ILE G 2 52 ? 110.526 118.954 114.651 1.00 109.08 52 ILE C N 1
ATOM 5540 C CA . ILE G 2 52 ? 110.154 118.207 115.857 1.00 109.08 52 ILE C CA 1
ATOM 5541 C C . ILE G 2 52 ? 111.186 117.140 116.173 1.00 109.08 52 ILE C C 1
ATOM 5542 O O . ILE G 2 52 ? 111.659 117.026 117.310 1.00 109.08 52 ILE C O 1
ATOM 5547 N N . PHE G 2 53 ? 111.567 116.359 115.162 1.00 107.62 53 PHE C N 1
ATOM 5548 C CA . PHE G 2 53 ? 112.503 115.265 115.384 1.00 107.62 53 PHE C CA 1
ATOM 5549 C C . PHE G 2 53 ? 113.894 115.789 115.715 1.00 107.62 53 PHE C C 1
ATOM 5550 O O . PHE G 2 53 ? 114.695 115.101 116.356 1.00 107.62 53 PHE C O 1
ATOM 5558 N N . ALA G 2 54 ? 114.187 117.022 115.303 1.00 106.06 54 ALA C N 1
ATOM 5559 C CA . ALA G 2 54 ? 115.378 117.706 115.785 1.00 106.06 54 ALA C CA 1
ATOM 5560 C C . ALA G 2 54 ? 115.261 118.006 117.272 1.00 106.06 54 ALA C C 1
ATOM 5561 O O . ALA G 2 54 ? 116.119 117.610 118.068 1.00 106.06 54 ALA C O 1
ATOM 5563 N N . LEU G 2 55 ? 114.187 118.683 117.672 1.00 113.87 55 LEU C N 1
ATOM 5564 C CA . LEU G 2 55 ? 114.023 119.035 119.076 1.00 113.87 55 LEU C CA 1
ATOM 5565 C C . LEU G 2 55 ? 113.389 117.926 119.903 1.00 113.87 55 LEU C C 1
ATOM 5566 O O . LEU G 2 55 ? 113.012 118.175 121.052 1.00 113.87 55 LEU C O 1
ATOM 5571 N N . SER G 2 56 ? 113.271 116.713 119.361 1.00 123.06 56 SER C N 1
ATOM 5572 C CA . SER G 2 56 ? 112.698 115.618 120.132 1.00 123.06 56 SER C CA 1
ATOM 5573 C C . SER G 2 56 ? 113.632 115.152 121.236 1.00 123.06 56 SER C C 1
ATOM 5574 O O . SER G 2 56 ? 113.181 114.902 122.359 1.00 123.06 56 SER C O 1
ATOM 5577 N N . ALA G 2 57 ? 114.921 115.032 120.944 1.00 125.39 57 ALA C N 1
ATOM 5578 C CA . ALA G 2 57 ? 115.896 114.545 121.912 1.00 125.39 57 ALA C CA 1
ATOM 5579 C C . ALA G 2 57 ? 116.595 115.746 122.536 1.00 125.39 57 ALA C C 1
ATOM 5580 O O . ALA G 2 57 ? 117.793 115.959 122.354 1.00 125.39 57 ALA C O 1
ATOM 5582 N N . PHE G 2 58 ? 115.828 116.535 123.293 1.00 123.53 58 PHE C N 1
ATOM 5583 C CA . PHE G 2 58 ? 116.418 117.617 124.070 1.00 123.53 58 PHE C CA 1
ATOM 5584 C C . PHE G 2 58 ? 115.845 117.655 125.483 1.00 123.53 58 PHE C C 1
ATOM 5585 O O . PHE G 2 58 ? 115.967 118.672 126.174 1.00 123.53 58 PHE C O 1
ATOM 5593 N N . GLU G 2 59 ? 115.216 116.559 125.919 1.00 142.83 59 GLU C N 1
ATOM 5594 C CA . GLU G 2 59 ? 114.868 116.294 127.311 1.00 142.83 59 GLU C CA 1
ATOM 5595 C C . GLU G 2 59 ? 115.102 114.813 127.594 1.00 142.83 59 GLU C C 1
ATOM 5596 O O . GLU G 2 59 ? 114.188 113.994 127.436 1.00 142.83 59 GLU C O 1
ATOM 5602 N N . PRO G 2 60 ? 116.311 114.433 128.005 1.00 155.93 60 PRO C N 1
ATOM 5603 C CA . PRO G 2 60 ? 116.670 113.010 128.053 1.00 155.93 60 PRO C CA 1
ATOM 5604 C C . PRO G 2 60 ? 116.388 112.323 129.380 1.00 155.93 60 PRO C C 1
ATOM 5605 O O . PRO G 2 60 ? 116.999 111.288 129.670 1.00 155.93 60 PRO C O 1
ATOM 5609 N N . VAL G 2 61 ? 115.501 112.891 130.199 1.00 165.87 61 VAL C N 1
ATOM 5610 C CA . VAL G 2 61 ? 115.218 112.373 131.537 1.00 165.87 61 VAL C CA 1
ATOM 5611 C C . VAL G 2 61 ? 114.507 111.025 131.421 1.00 165.87 61 VAL C C 1
ATOM 5612 O O . VAL G 2 61 ? 113.787 110.768 130.449 1.00 165.87 61 VAL C O 1
ATOM 5616 N N . GLU G 2 62 ? 114.753 110.132 132.375 1.00 173.42 62 GLU C N 1
ATOM 5617 C CA . GLU G 2 62 ? 114.197 108.785 132.330 1.00 173.42 62 GLU C CA 1
ATOM 5618 C C . GLU G 2 62 ? 113.155 108.574 133.420 1.00 173.42 62 GLU C C 1
ATOM 5619 O O . GLU G 2 62 ? 112.868 107.440 133.805 1.00 173.42 62 GLU C O 1
#

Sequence (737 aa):
TPRQKMINLMYLVFIAMLAMNVSKEVISAFGLMNEKFEAANTSSVTTNESLLTSLDQKAAEAKGEFAKAAETAHKVQAASKEFYDYIGTLKTQAVKGFEVDKETGKMPYEAMDRGDNIDDWFTGDGYTKKGNEIIAKIEKYKSDIKAALGTDKKYAGIISEVEKKFDVSDVKNKEGIKEKYLAYHFKGFPAIASAAKLSAWQNDVKKTEADVYNSALGTPRQKMINLMYLVFIAMLAMNVSKEVISAFGLMNEKFEAANTSSVTTNESLLTSLDQKAAEAKGEFAKAAETAHKVQAASKEFYDYIGTLKTQAVKGFEVDKETGKMPYEAMDRGDNIDDWFTGDGYTKKGNEIIAKIEKYKSDIKAALGTDKKYAGIISEVEKKFDVSDVKNKEGIKEKYLAYHFKGFPAIASAAKLSAWQNDVKKTEADVYNSALGKLLSKKVMNFAYGMGAAVVIVGALFKITHFEIGPLTGTVMLSIGLLTEALIFALSAFEPVELLSKKVMNFAYGMGAAVVIVGALFKITHFEIGPLTGTVMLSIGLLTEALIFALSAFEPVELLSKKVMNFAYGMGAAVVIVGALFKITHFEIGPLTGTVMLSIGLLTEALIFALSAFEPVELLSKKVMNFAYGMGAAVVIVGALFKITHFEIGPLTGTVMLSIGLLTEALIFALSAFEPVELLSKKVMNFAYGMGAAVVIVGALFKITHFEIGPLTGTVMLSIGLLTEALIFALSAFEPVE